Protein AF-0000000084427107 (afdb_homodimer)

Foldseek 3Di:
DPPPPPPPQALPLPDDQDPLPQDPPPDFDFDCPQFAFEDPALQAAEAEEEEEDQCLPPWVVNVVLVVLVQVCCVPPHRYDYRAYEYEHAAVQVDDPQRDHLRLRQSLVQSQCSHPHRGYYYGDPRRVDPHTDDPLRVQVVVQCVACVVVVAHHHPPPDHDRHAYAYEEELVVLQQVLDPPNDDPVRCCSHLVRHAYEYEYAPPDDSVVSVVSVVVSNVRYHYGYDPDHDDDDSVVVLVCVQVVHDCPPTHRSSSVSSCVVVVGSHPPVPDVVPPVVVVVD/DPPPPPPPQALPLPGDQDPLQQDPPPDFDFDCPQFAFEDPALQAAEAEEEEEEQCLPPWVVNVVLVVLVQVCCVPPHRYDYRAYEYEHAAVQVDDPQRDHLRLRQSLVQVQCSHPHRGYYYGDPRRVDPHTDDPLRVQVVVQCVACVVVVAHHHPPPDHDRHAYAYEEELVVLQQVLDPPNDDPVRCCSHLVRHAYEYEYAPPDDSVVSVVSVVVSNVRYHYGYDPDHDDDDSVVVLVCVQVVHDCPPTHRSSSVSSCVVVVGSHPPVPPVVPPVVVVVD

Structure (mmCIF, N/CA/C/O backbone):
data_AF-0000000084427107-model_v1
#
loop_
_entity.id
_entity.type
_entity.pdbx_description
1 polymer 'Nicotinamide-nucleotide adenylyltransferase'
#
loop_
_atom_site.group_PDB
_atom_site.id
_atom_site.type_symbol
_atom_site.label_atom_id
_atom_site.label_alt_id
_atom_site.label_comp_id
_atom_site.label_asym_id
_atom_site.label_entity_id
_atom_site.label_seq_id
_atom_site.pdbx_PDB_ins_code
_atom_site.Cartn_x
_atom_site.Cartn_y
_atom_site.Cartn_z
_atom_site.occupancy
_atom_site.B_iso_or_equiv
_atom_site.auth_seq_id
_atom_site.auth_comp_id
_atom_site.auth_asym_id
_atom_site.auth_atom_id
_atom_site.pdbx_PDB_model_num
ATOM 1 N N . MET A 1 1 ? -11.734 27.859 -26.656 1 21.73 1 MET A N 1
ATOM 2 C CA . MET A 1 1 ? -10.312 27.859 -26.328 1 21.73 1 MET A CA 1
ATOM 3 C C . MET A 1 1 ? -9.891 26.5 -25.781 1 21.73 1 MET A C 1
ATOM 5 O O . MET A 1 1 ? -10.523 25.953 -24.875 1 21.73 1 MET A O 1
ATOM 9 N N . ALA A 1 2 ? -9.172 25.672 -26.609 1 21.33 2 ALA A N 1
ATOM 10 C CA . ALA A 1 2 ? -8.844 24.25 -26.672 1 21.33 2 ALA A CA 1
ATOM 11 C C . ALA A 1 2 ? -7.992 23.812 -25.484 1 21.33 2 ALA A C 1
ATOM 13 O O . ALA A 1 2 ? -6.914 24.375 -25.25 1 21.33 2 ALA A O 1
ATOM 14 N N . ILE A 1 3 ? -8.672 23.531 -24.312 1 22.16 3 ILE A N 1
ATOM 15 C CA . ILE A 1 3 ? -8.039 23.297 -23.031 1 22.16 3 ILE A CA 1
ATOM 16 C C . ILE A 1 3 ? -6.988 22.203 -23.156 1 22.16 3 ILE A C 1
ATOM 18 O O . ILE A 1 3 ? -7.297 21.078 -23.578 1 22.16 3 ILE A O 1
ATOM 22 N N . GLU A 1 4 ? -5.762 22.594 -23.5 1 23.44 4 GLU A N 1
ATOM 23 C CA . GLU A 1 4 ? -4.559 21.797 -23.703 1 23.44 4 GLU A CA 1
ATOM 24 C C . GLU A 1 4 ? -4.336 20.844 -22.531 1 23.44 4 GLU A C 1
ATOM 26 O O . GLU A 1 4 ? -4.215 21.266 -21.391 1 23.44 4 GLU A O 1
ATOM 31 N N . MET A 1 5 ? -4.867 19.641 -22.562 1 25.2 5 MET A N 1
ATOM 32 C CA . MET A 1 5 ? -4.875 18.5 -21.656 1 25.2 5 MET A CA 1
ATOM 33 C C . MET A 1 5 ? -3.457 18.125 -21.234 1 25.2 5 MET A C 1
ATOM 35 O O . MET A 1 5 ? -2.654 17.688 -22.078 1 25.2 5 MET A O 1
ATOM 39 N N . VAL A 1 6 ? -2.883 18.953 -20.344 1 27 6 VAL A N 1
ATOM 40 C CA . VAL A 1 6 ? -1.525 18.656 -19.891 1 27 6 VAL A CA 1
ATOM 41 C C . VAL A 1 6 ? -1.436 17.188 -19.453 1 27 6 VAL A C 1
ATOM 43 O O . VAL A 1 6 ? -2.287 16.719 -18.703 1 27 6 VAL A O 1
ATOM 46 N N . GLY A 1 7 ? -0.841 16.281 -20.125 1 29.19 7 GLY A N 1
ATOM 47 C CA . GLY A 1 7 ? -0.57 14.859 -20.094 1 29.19 7 GLY A CA 1
ATOM 48 C C . GLY A 1 7 ? 0.006 14.398 -18.766 1 29.19 7 GLY A C 1
ATOM 49 O O . GLY A 1 7 ? 1.145 14.727 -18.438 1 29.19 7 GLY A O 1
ATOM 50 N N . GLY A 1 8 ? -0.764 14.344 -17.641 1 31.14 8 GLY A N 1
ATOM 51 C CA . GLY A 1 8 ? -0.365 13.945 -16.297 1 31.14 8 GLY A CA 1
ATOM 52 C C . GLY A 1 8 ? 0.328 12.594 -16.266 1 31.14 8 GLY A C 1
ATOM 53 O O . GLY A 1 8 ? 0.006 11.703 -17.047 1 31.14 8 GLY A O 1
ATOM 54 N N . GLN A 1 9 ? 1.52 12.531 -15.805 1 34.03 9 GLN A N 1
ATOM 55 C CA . GLN A 1 9 ? 2.439 11.406 -15.672 1 34.03 9 GLN A CA 1
ATOM 56 C C . GLN A 1 9 ? 1.812 10.273 -14.859 1 34.03 9 GLN A C 1
ATOM 58 O O . GLN A 1 9 ? 1.378 10.484 -13.727 1 34.03 9 GLN A O 1
ATOM 63 N N . SER A 1 10 ? 1.171 9.312 -15.398 1 36.03 10 SER A N 1
ATOM 64 C CA . SER A 1 10 ? 0.426 8.117 -15.008 1 36.03 10 SER A CA 1
ATOM 65 C C . SER A 1 10 ? 1.289 7.176 -14.18 1 36.03 10 SER A C 1
ATOM 67 O O . SER A 1 10 ? 2.516 7.172 -14.305 1 36.03 10 SER A O 1
ATOM 69 N N . ASP A 1 11 ? 0.847 6.691 -13.055 1 39.75 11 ASP A N 1
ATOM 70 C CA . ASP A 1 11 ? 1.446 5.648 -12.227 1 39.75 11 ASP A CA 1
ATOM 71 C C . ASP A 1 11 ? 1.847 4.441 -13.062 1 39.75 11 ASP A C 1
ATOM 73 O O . ASP A 1 11 ? 2.01 3.338 -12.539 1 39.75 11 ASP A O 1
ATOM 77 N N . ASP A 1 12 ? 1.882 4.645 -14.344 1 42.75 12 ASP A N 1
ATOM 78 C CA . ASP A 1 12 ? 2.225 3.604 -15.305 1 42.75 12 ASP A CA 1
ATOM 79 C C . ASP A 1 12 ? 3.709 3.252 -15.227 1 42.75 12 ASP A C 1
ATOM 81 O O . ASP A 1 12 ? 4.566 4.074 -15.562 1 42.75 12 ASP A O 1
ATOM 85 N N . VAL A 1 13 ? 3.92 2.068 -14.578 1 44.69 13 VAL A N 1
ATOM 86 C CA . VAL A 1 13 ? 5.301 1.616 -14.422 1 44.69 13 VAL A CA 1
ATOM 87 C C . VAL A 1 13 ? 6.012 1.658 -15.773 1 44.69 13 VAL A C 1
ATOM 89 O O . VAL A 1 13 ? 7.246 1.66 -15.836 1 44.69 13 VAL A O 1
ATOM 92 N N . HIS A 1 14 ? 5.25 1.711 -16.812 1 42.47 14 HIS A N 1
ATOM 93 C CA . HIS A 1 14 ? 5.855 1.681 -18.125 1 42.47 14 HIS A CA 1
ATOM 94 C C . HIS A 1 14 ? 6.129 3.092 -18.641 1 42.47 14 HIS A C 1
ATOM 96 O O . HIS A 1 14 ? 6.641 3.266 -19.75 1 42.47 14 HIS A O 1
ATOM 102 N N . GLN A 1 15 ? 5.727 4.043 -17.938 1 45.19 15 GLN A N 1
ATOM 103 C CA . GLN A 1 15 ? 6.004 5.41 -18.359 1 45.19 15 GLN A CA 1
ATOM 104 C C . GLN A 1 15 ? 7.422 5.828 -17.984 1 45.19 15 GLN A C 1
ATOM 106 O O . GLN A 1 15 ? 7.914 5.465 -16.906 1 45.19 15 GLN A O 1
ATOM 111 N N . VAL A 1 16 ? 8.25 6.199 -19.016 1 45.34 16 VAL A N 1
ATOM 112 C C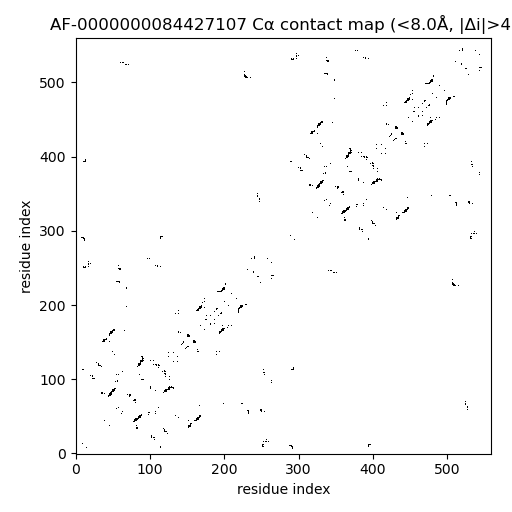A . VAL A 1 16 ? 9.578 6.762 -18.812 1 45.34 16 VAL A CA 1
ATOM 113 C C . VAL A 1 16 ? 9.516 7.906 -17.812 1 45.34 16 VAL A C 1
ATOM 115 O O . VAL A 1 16 ? 8.664 8.789 -17.922 1 45.34 16 VAL A O 1
ATOM 118 N N . PRO A 1 17 ? 10.203 7.672 -16.703 1 44.28 17 PRO A N 1
ATOM 119 C CA . PRO A 1 17 ? 10.234 8.75 -15.719 1 44.28 17 PRO A CA 1
ATOM 120 C C . PRO A 1 17 ? 10.562 10.109 -16.328 1 44.28 17 PRO A C 1
ATOM 122 O O . PRO A 1 17 ? 11.492 10.219 -17.125 1 44.28 17 PRO A O 1
ATOM 125 N N . ALA A 1 18 ? 9.562 11 -16.344 1 42.56 18 ALA A N 1
ATOM 126 C CA . ALA A 1 18 ? 9.953 12.352 -16.719 1 42.56 18 ALA A CA 1
ATOM 127 C C . ALA A 1 18 ? 11.086 12.859 -15.836 1 42.56 18 ALA A C 1
ATOM 129 O O . ALA A 1 18 ? 11.211 12.445 -14.68 1 42.56 18 ALA A O 1
ATOM 130 N N . ASP A 1 19 ? 12.141 13.359 -16.5 1 43.47 19 ASP A N 1
ATOM 131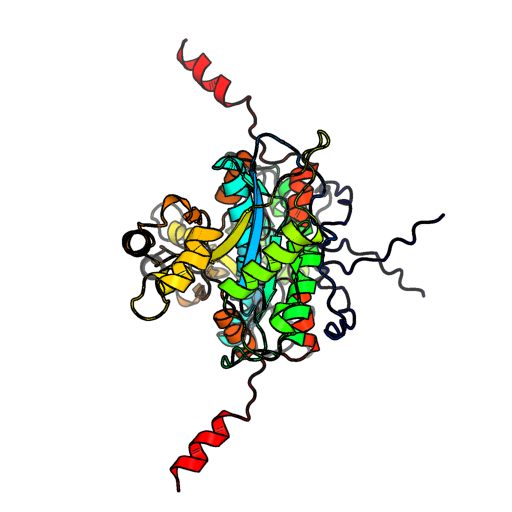 C CA . ASP A 1 19 ? 13.195 14.07 -15.773 1 43.47 19 ASP A CA 1
ATOM 132 C C . ASP A 1 19 ? 12.609 15.031 -14.742 1 43.47 19 ASP A C 1
ATOM 134 O O . ASP A 1 19 ? 12.055 16.078 -15.102 1 43.47 19 ASP A O 1
ATOM 138 N N . ILE A 1 20 ? 12.25 14.461 -13.648 1 46.06 20 ILE A N 1
ATOM 139 C CA . ILE A 1 20 ? 11.703 15.336 -12.617 1 46.06 20 ILE A CA 1
ATOM 140 C C . ILE A 1 20 ? 12.844 16.062 -11.898 1 46.06 20 ILE A C 1
ATOM 142 O O . ILE A 1 20 ? 13.648 15.438 -11.203 1 46.06 20 ILE A O 1
ATOM 146 N N . THR A 1 21 ? 13.25 17.266 -12.453 1 51.34 21 THR A N 1
ATOM 147 C CA . THR A 1 21 ? 14.195 18.141 -11.773 1 51.34 21 THR A CA 1
ATOM 148 C C . THR A 1 21 ? 13.695 18.5 -10.383 1 51.34 21 THR A C 1
ATOM 150 O O . THR A 1 21 ? 12.516 18.812 -10.195 1 51.34 21 THR A O 1
ATOM 153 N N . PRO A 1 22 ? 14.594 18.312 -9.461 1 55.12 22 PRO A N 1
ATOM 154 C CA . PRO A 1 22 ? 14.203 18.672 -8.102 1 55.12 22 PRO A CA 1
ATOM 155 C C . PRO A 1 22 ? 13.633 20.094 -8.016 1 55.12 22 PRO A C 1
ATOM 157 O O . PRO A 1 22 ? 14 20.953 -8.812 1 55.12 22 PRO A O 1
ATOM 160 N N . ALA A 1 23 ? 12.672 20.359 -7.281 1 50.78 23 ALA A N 1
ATOM 161 C CA . ALA A 1 23 ? 11.945 21.625 -7.105 1 50.78 23 ALA A CA 1
ATOM 162 C C . ALA A 1 23 ? 12.883 22.734 -6.637 1 50.78 23 ALA A C 1
ATOM 164 O O . ALA A 1 23 ? 13.625 22.562 -5.672 1 50.78 23 ALA A O 1
ATOM 165 N N . ARG A 1 24 ? 13.234 23.797 -7.484 1 50.66 24 ARG A N 1
ATOM 166 C CA . ARG A 1 24 ? 13.953 25 -7.094 1 50.66 24 ARG A CA 1
ATOM 167 C C . ARG A 1 24 ? 13.188 25.781 -6.02 1 50.66 24 ARG A C 1
ATOM 169 O O . ARG A 1 24 ? 12.023 26.125 -6.215 1 50.66 24 ARG A O 1
ATOM 176 N N . MET A 1 25 ? 13.68 25.828 -4.617 1 58.41 25 MET A N 1
ATOM 177 C CA . MET A 1 25 ? 13.008 26.344 -3.432 1 58.41 25 MET A CA 1
ATOM 178 C C . MET A 1 25 ? 13.133 27.859 -3.357 1 58.41 25 MET A C 1
ATOM 180 O O . MET A 1 25 ? 12.844 28.469 -2.32 1 58.41 25 MET A O 1
ATOM 184 N N . GLU A 1 26 ? 13.703 28.625 -4.305 1 61.5 26 GLU A N 1
ATOM 185 C CA . GLU A 1 26 ? 14.039 30.031 -4.105 1 61.5 26 GLU A CA 1
ATOM 186 C C . GLU A 1 26 ? 12.789 30.875 -3.914 1 61.5 26 GLU A C 1
ATOM 188 O O . GLU A 1 26 ? 12.766 31.781 -3.076 1 61.5 26 GLU A O 1
ATOM 193 N N . ASP A 1 27 ? 11.734 30.734 -4.648 1 81.12 27 ASP A N 1
ATOM 194 C CA . ASP A 1 27 ? 10.555 31.578 -4.516 1 81.12 27 ASP A CA 1
ATOM 195 C C . ASP A 1 27 ? 9.375 30.797 -3.934 1 81.12 27 ASP A C 1
ATOM 197 O O . ASP A 1 27 ? 8.695 30.078 -4.652 1 81.12 27 ASP A O 1
ATOM 201 N N . TYR A 1 28 ? 9.203 31.047 -2.533 1 91.25 28 TYR A N 1
ATOM 202 C CA . TYR A 1 28 ? 8.164 30.312 -1.832 1 91.25 28 TYR A CA 1
ATOM 203 C C . TYR A 1 28 ? 6.785 30.875 -2.156 1 91.25 28 TYR A C 1
ATOM 205 O O . TYR A 1 28 ? 6.582 32.094 -2.125 1 91.25 28 TYR A O 1
ATOM 213 N N . THR A 1 29 ? 5.875 30.078 -2.631 1 93.81 29 THR A N 1
ATOM 214 C CA . THR A 1 29 ? 4.445 30.344 -2.732 1 93.81 29 THR A CA 1
ATOM 215 C C . THR A 1 29 ? 3.639 29.266 -2.012 1 93.81 29 THR A C 1
ATOM 217 O O . THR A 1 29 ? 3.896 28.078 -2.184 1 93.81 29 THR A O 1
ATOM 220 N N . PHE A 1 30 ? 2.736 29.766 -1.203 1 96.81 30 PHE A N 1
ATOM 221 C CA . PHE A 1 30 ? 1.9 28.812 -0.475 1 96.81 30 PHE A CA 1
ATOM 222 C C . PHE A 1 30 ? 1.015 28.031 -1.434 1 96.81 30 PHE A C 1
ATOM 224 O O . PHE A 1 30 ? 0.261 28.609 -2.215 1 96.81 30 PHE A O 1
ATOM 231 N N . PRO A 1 31 ? 1.09 26.625 -1.38 1 97.06 31 PRO A N 1
ATOM 232 C CA . PRO A 1 31 ? 0.264 25.844 -2.301 1 97.06 31 PRO A CA 1
ATOM 233 C C . PRO A 1 31 ? -1.217 25.875 -1.929 1 97.06 31 PRO A C 1
ATOM 235 O O . PRO A 1 31 ? -1.575 25.578 -0.785 1 97.06 31 PRO A O 1
ATOM 238 N N . GLU A 1 32 ? -2.117 26.203 -2.871 1 96.06 32 GLU A N 1
ATOM 239 C CA . GLU A 1 32 ? -3.531 26.328 -2.533 1 96.06 32 GLU A CA 1
ATOM 240 C C . GLU A 1 32 ? -4.406 25.641 -3.576 1 96.06 32 GLU A C 1
ATOM 242 O O . GLU A 1 32 ? -5.633 25.781 -3.555 1 96.06 32 GLU A O 1
ATOM 247 N N . LEU A 1 33 ? -3.773 24.906 -4.496 1 95.12 33 LEU A N 1
ATOM 248 C CA . LEU A 1 33 ? -4.469 24.312 -5.641 1 95.12 33 LEU A CA 1
ATOM 249 C C . LEU A 1 33 ? -5.613 23.422 -5.18 1 95.12 33 LEU A C 1
ATOM 251 O O . LEU A 1 33 ? -6.668 23.375 -5.82 1 95.12 33 LEU A O 1
ATOM 255 N N . ARG A 1 34 ? -5.402 22.75 -4.047 1 97.19 34 ARG A N 1
ATOM 256 C CA . ARG A 1 34 ? -6.383 21.75 -3.629 1 97.19 34 ARG A CA 1
ATOM 257 C C . ARG A 1 34 ? -7.082 22.172 -2.342 1 97.19 34 ARG A C 1
ATOM 259 O O . ARG A 1 34 ? -7.762 21.375 -1.704 1 97.19 34 ARG A O 1
ATOM 266 N N . LEU A 1 35 ? -6.887 23.391 -1.956 1 97 35 LEU A N 1
ATOM 267 C CA . LEU A 1 35 ? -7.566 23.938 -0.787 1 97 35 LEU A CA 1
ATOM 268 C C . LEU A 1 35 ? -9.031 24.219 -1.091 1 97 35 LEU A C 1
ATOM 270 O O . LEU A 1 35 ? -9.352 24.859 -2.094 1 97 35 LEU A O 1
ATOM 274 N N . LYS A 1 36 ? -9.875 23.688 -0.264 1 96.75 36 LYS A N 1
ATOM 275 C CA . LYS A 1 36 ? -11.297 23.984 -0.426 1 96.75 36 LYS A CA 1
ATOM 276 C C . LYS A 1 36 ? -11.562 25.484 -0.217 1 96.75 36 LYS A C 1
ATOM 278 O O . LYS A 1 36 ? -11.141 26.062 0.782 1 96.75 36 LYS A O 1
ATOM 283 N N . ARG A 1 37 ? -12.359 26.078 -1.061 1 94.94 37 ARG A N 1
ATOM 284 C CA . ARG A 1 37 ? -12.562 27.516 -1.034 1 94.94 37 ARG A CA 1
ATOM 285 C C . ARG A 1 37 ? -13.797 27.875 -0.225 1 94.94 37 ARG A C 1
ATOM 287 O O . ARG A 1 37 ? -13.875 28.969 0.351 1 94.94 37 ARG A O 1
ATOM 294 N N . THR A 1 38 ? -14.719 27.016 -0.316 1 97.75 38 THR A N 1
ATOM 295 C CA . THR A 1 38 ? -15.977 27.25 0.385 1 97.75 38 THR A CA 1
ATOM 296 C C . THR A 1 38 ? -16.422 25.984 1.133 1 97.75 38 THR A C 1
ATOM 298 O O . THR A 1 38 ? -16.359 24.891 0.595 1 97.75 38 THR A O 1
ATOM 301 N N . MET A 1 39 ? -16.891 26.188 2.336 1 97.88 39 MET A N 1
ATOM 302 C CA . MET A 1 39 ? -17.359 25.062 3.133 1 97.88 39 MET A CA 1
ATOM 303 C C . MET A 1 39 ? -18.625 24.453 2.527 1 97.88 39 MET A C 1
ATOM 305 O O . MET A 1 39 ? -19.422 25.172 1.906 1 97.88 39 MET A O 1
ATOM 309 N N . SER A 1 40 ? -18.766 23.141 2.709 1 96.94 40 SER A N 1
ATOM 310 C CA . SER A 1 40 ? -20 22.453 2.328 1 96.94 40 SER A CA 1
ATOM 311 C C . SER A 1 40 ? -21.078 22.625 3.387 1 96.94 40 SER A C 1
ATOM 313 O O . SER A 1 40 ? -22.266 22.766 3.059 1 96.94 40 SER A O 1
ATOM 315 N N . ASP A 1 41 ? -20.703 22.609 4.707 1 97 41 ASP A N 1
ATOM 316 C CA . ASP A 1 41 ? -21.594 22.781 5.848 1 97 41 ASP A CA 1
ATOM 317 C C . ASP A 1 41 ? -21.125 23.906 6.762 1 97 41 ASP A C 1
ATOM 319 O O . ASP A 1 41 ? -20.219 23.719 7.574 1 97 41 ASP A O 1
ATOM 323 N N . PRO A 1 42 ? -21.828 24.984 6.664 1 96.31 42 PRO A N 1
ATOM 324 C CA . PRO A 1 42 ? -21.391 26.141 7.434 1 96.31 42 PRO A CA 1
ATOM 325 C C . PRO A 1 42 ? -21.5 25.922 8.945 1 96.31 42 PRO A C 1
ATOM 327 O O . PRO A 1 42 ? -20.938 26.703 9.719 1 96.31 42 PRO A O 1
ATOM 330 N N . GLU A 1 43 ? -22.203 24.922 9.367 1 96.5 43 GLU A N 1
ATOM 331 C CA . GLU A 1 43 ? -22.375 24.688 10.797 1 96.5 43 GLU A CA 1
ATOM 332 C C . GLU A 1 43 ? -21.172 23.969 11.391 1 96.5 43 GLU A C 1
ATOM 334 O O . GLU A 1 43 ? -21 23.953 12.609 1 96.5 43 GLU A O 1
ATOM 339 N N . LYS A 1 44 ? -20.359 23.422 10.547 1 97.94 44 LYS A N 1
ATOM 340 C CA . LYS A 1 44 ? -19.188 22.688 11.008 1 97.94 44 LYS A CA 1
ATOM 341 C C . LYS A 1 44 ? -17.984 23.625 11.188 1 97.94 44 LYS A C 1
ATOM 343 O O . LYS A 1 44 ? -18.031 24.781 10.781 1 97.94 44 LYS A O 1
ATOM 348 N N . THR A 1 45 ? -17 23.109 11.891 1 98.19 45 THR A N 1
ATOM 349 C CA . THR A 1 45 ? -15.734 23.828 12.047 1 98.19 45 THR A CA 1
ATOM 350 C C . THR A 1 45 ? -14.734 23.422 10.977 1 98.19 45 THR A C 1
ATOM 352 O O . THR A 1 45 ? -14.406 22.234 10.844 1 98.19 45 THR A O 1
ATOM 355 N N . PRO A 1 46 ? -14.273 24.375 10.172 1 98.62 46 PRO A N 1
ATOM 356 C CA . PRO A 1 46 ? -13.281 24.016 9.148 1 98.62 46 PRO A CA 1
ATOM 357 C C . PRO A 1 46 ? -11.945 23.594 9.758 1 98.62 46 PRO A C 1
ATOM 359 O O . PRO A 1 46 ? -11.5 24.156 10.75 1 98.62 46 PRO A O 1
ATOM 362 N N . LEU A 1 47 ? -11.297 22.547 9.133 1 98.81 47 LEU A N 1
ATOM 363 C CA . LEU A 1 47 ? -10.094 21.922 9.672 1 98.81 47 LEU A CA 1
ATOM 364 C C . LEU A 1 47 ? -9.047 21.734 8.586 1 98.81 47 LEU A C 1
ATOM 366 O O . LEU A 1 47 ? -9.375 21.328 7.469 1 98.81 47 LEU A O 1
ATOM 370 N N . LEU A 1 48 ? -7.844 22.094 8.883 1 98.88 48 LEU A N 1
ATOM 371 C CA . LEU A 1 48 ? -6.68 21.797 8.055 1 98.88 48 LEU A CA 1
ATOM 372 C C . LEU A 1 48 ? -5.73 20.844 8.773 1 98.88 48 LEU A C 1
ATOM 374 O O . LEU A 1 48 ? -5.352 21.078 9.922 1 98.88 48 LEU A O 1
ATOM 378 N N . LEU A 1 49 ? -5.355 19.75 8.102 1 98.88 49 LEU A N 1
ATOM 379 C CA . LEU A 1 49 ? -4.434 18.781 8.688 1 98.88 49 LEU A CA 1
ATOM 380 C C . LEU A 1 49 ? -3.025 18.969 8.125 1 98.88 49 LEU A C 1
ATOM 382 O O . LEU A 1 49 ? -2.848 19.094 6.914 1 98.88 49 LEU A O 1
ATOM 386 N N . VAL A 1 50 ? -2.053 18.969 9.016 1 98.81 50 VAL A N 1
ATOM 387 C CA . VAL A 1 50 ? -0.654 19.109 8.633 1 98.81 50 VAL A CA 1
ATOM 388 C C . VAL A 1 50 ? 0.162 17.953 9.188 1 98.81 50 VAL A C 1
ATOM 390 O O . VAL A 1 50 ? 0.106 17.656 10.391 1 98.81 50 VAL A O 1
ATOM 393 N N . ALA A 1 51 ? 0.831 17.281 8.32 1 98.31 51 ALA A N 1
ATOM 394 C CA . ALA A 1 51 ? 1.798 16.281 8.758 1 98.31 51 ALA A CA 1
ATOM 395 C C . ALA A 1 51 ? 3.229 16.75 8.516 1 98.31 51 ALA A C 1
ATOM 397 O O . ALA A 1 51 ? 3.617 17.016 7.375 1 98.31 51 ALA A O 1
ATOM 398 N N . CYS A 1 52 ? 3.92 16.812 9.602 1 95.88 52 CYS A N 1
ATOM 399 C CA . CYS A 1 52 ? 5.34 17.141 9.523 1 95.88 52 CYS A CA 1
ATOM 400 C C . CYS A 1 52 ? 6.191 15.883 9.586 1 95.88 52 CYS A C 1
ATOM 402 O O . CYS A 1 52 ? 5.863 14.938 10.305 1 95.88 52 CYS A O 1
ATOM 404 N N . GLY A 1 53 ? 7.223 15.836 8.742 1 93.94 53 GLY A N 1
ATOM 405 C CA . GLY A 1 53 ? 8.078 14.664 8.789 1 93.94 53 GLY A CA 1
ATOM 406 C C . GLY A 1 53 ? 9.242 14.727 7.816 1 93.94 53 GLY A C 1
ATOM 407 O O . GLY A 1 53 ? 9.32 15.641 6.996 1 93.94 53 GLY A O 1
ATOM 408 N N . SER A 1 54 ? 10.156 13.766 7.988 1 94.19 54 SER A N 1
ATOM 409 C CA . SER A 1 54 ? 11.297 13.688 7.086 1 94.19 54 SER A CA 1
ATOM 410 C C . SER A 1 54 ? 10.875 13.227 5.691 1 94.19 54 SER A C 1
ATOM 412 O O . SER A 1 54 ? 11.359 13.75 4.688 1 94.19 54 SER A O 1
ATOM 414 N N . PHE A 1 55 ? 10.031 12.188 5.637 1 96.5 55 PHE A N 1
ATOM 415 C CA . PHE A 1 55 ? 9.547 11.648 4.371 1 96.5 55 PHE A CA 1
ATOM 416 C C . PHE A 1 55 ? 10.719 11.227 3.484 1 96.5 55 PHE A C 1
ATOM 418 O O . PHE A 1 55 ? 10.781 11.602 2.314 1 96.5 55 PHE A O 1
ATOM 425 N N . SER A 1 56 ? 11.602 10.328 4.125 1 95.69 56 SER A N 1
ATOM 426 C CA . SER A 1 56 ? 12.828 9.945 3.439 1 95.69 56 SER A CA 1
ATOM 427 C C . SER A 1 56 ? 12.891 8.438 3.219 1 95.69 56 SER A C 1
ATOM 429 O O . SER A 1 56 ? 13.75 7.762 3.781 1 95.69 56 SER A O 1
ATOM 431 N N . PRO A 1 57 ? 12.148 7.871 2.385 1 97.44 57 PRO A N 1
ATOM 432 C CA . PRO A 1 57 ? 11.203 8.508 1.469 1 97.44 57 PRO A CA 1
ATOM 433 C C . PRO A 1 57 ? 9.773 8.531 2.018 1 97.44 57 PRO A C 1
ATOM 435 O O . PRO A 1 57 ? 9.516 8 3.102 1 97.44 57 PRO A O 1
ATOM 438 N N . ILE A 1 58 ? 8.938 9.211 1.354 1 98.06 58 ILE A N 1
ATOM 439 C CA . ILE A 1 58 ? 7.5 9.148 1.606 1 98.06 58 ILE A CA 1
ATOM 440 C C . ILE A 1 58 ? 6.992 7.734 1.325 1 98.06 58 ILE A C 1
ATOM 442 O O . ILE A 1 58 ? 7.418 7.094 0.362 1 98.06 58 ILE A O 1
ATOM 446 N N . THR A 1 59 ? 6.109 7.207 2.184 1 97.69 59 THR A N 1
ATOM 447 C CA . THR A 1 59 ? 5.547 5.871 2.035 1 97.69 59 THR A CA 1
ATOM 448 C C . THR A 1 59 ? 4.027 5.941 1.882 1 97.69 59 THR A C 1
ATOM 450 O O . THR A 1 59 ? 3.424 6.992 2.1 1 97.69 59 THR A O 1
ATOM 453 N N . TYR A 1 60 ? 3.418 4.844 1.509 1 96.81 60 TYR A N 1
ATOM 454 C CA . TYR A 1 60 ? 1.963 4.781 1.415 1 96.81 60 TYR A CA 1
ATOM 455 C C . TYR A 1 60 ? 1.318 5.004 2.777 1 96.81 60 TYR A C 1
ATOM 457 O O . TYR A 1 60 ? 0.201 5.52 2.867 1 96.81 60 TYR A O 1
ATOM 465 N N . LEU A 1 61 ? 2.045 4.613 3.848 1 95.94 61 LEU A N 1
ATOM 466 C CA . LEU A 1 61 ? 1.455 4.812 5.168 1 95.94 61 LEU A CA 1
ATOM 467 C C . LEU A 1 61 ? 1.348 6.301 5.496 1 95.94 61 LEU A C 1
ATOM 469 O O . LEU A 1 61 ? 0.376 6.734 6.117 1 95.94 61 LEU A O 1
ATOM 473 N N . HIS A 1 62 ? 2.365 7.098 5.113 1 96.81 62 HIS A N 1
ATOM 474 C CA . HIS A 1 62 ? 2.277 8.547 5.293 1 96.81 62 HIS A CA 1
ATOM 475 C C . HIS A 1 62 ? 1.02 9.109 4.637 1 96.81 62 HIS A C 1
ATOM 477 O O . HIS A 1 62 ? 0.331 9.945 5.223 1 96.81 62 HIS A O 1
ATOM 483 N N . LEU A 1 63 ? 0.749 8.625 3.492 1 98.12 6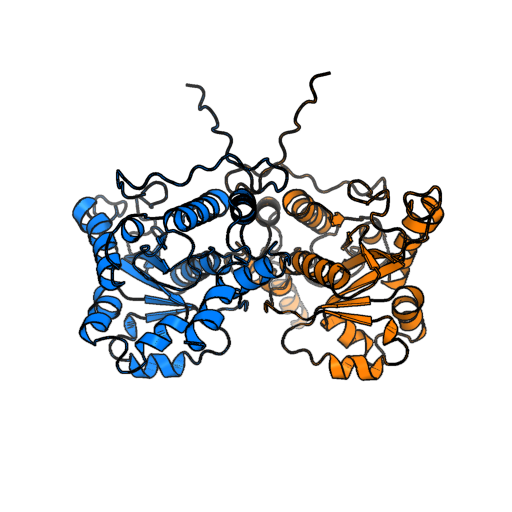3 LEU A N 1
ATOM 484 C CA . LEU A 1 63 ? -0.41 9.094 2.738 1 98.12 63 LEU A CA 1
ATOM 485 C C . LEU A 1 63 ? -1.702 8.539 3.33 1 98.12 63 LEU A C 1
ATOM 487 O O . LEU A 1 63 ? -2.693 9.266 3.455 1 98.12 63 LEU A O 1
ATOM 491 N N . ARG A 1 64 ? -1.637 7.305 3.73 1 97.25 64 ARG A N 1
ATOM 492 C CA . ARG A 1 64 ? -2.807 6.621 4.27 1 97.25 64 ARG A CA 1
ATOM 493 C C . ARG A 1 64 ? -3.27 7.27 5.57 1 97.25 64 ARG A C 1
ATOM 495 O O . ARG A 1 64 ? -4.465 7.301 5.863 1 97.25 64 ARG A O 1
ATOM 502 N N . MET A 1 65 ? -2.373 7.848 6.32 1 97.06 65 MET A N 1
ATOM 503 C CA . MET A 1 65 ? -2.725 8.516 7.566 1 97.06 65 MET A CA 1
ATOM 504 C C . MET A 1 65 ? -3.738 9.633 7.32 1 97.06 65 MET A C 1
ATOM 506 O O . MET A 1 65 ? -4.672 9.812 8.102 1 97.06 65 MET A O 1
ATOM 510 N N . PHE A 1 66 ? -3.586 10.281 6.262 1 98.5 66 PHE A N 1
ATOM 511 C CA . PHE A 1 66 ? -4.496 11.375 5.926 1 98.5 66 PHE A CA 1
ATOM 512 C C . PHE A 1 66 ? -5.887 10.836 5.602 1 98.5 66 PHE A C 1
ATOM 514 O O . PHE A 1 66 ? -6.895 11.422 5.996 1 98.5 66 PHE A O 1
ATOM 521 N N . GLU A 1 67 ? -5.902 9.703 4.887 1 98.12 67 GLU A N 1
ATOM 522 C CA . GLU A 1 67 ? -7.188 9.094 4.559 1 98.12 67 GLU A CA 1
ATOM 523 C C . GLU A 1 67 ? -7.922 8.633 5.816 1 98.12 67 GLU A C 1
ATOM 525 O O . GLU A 1 67 ? -9.133 8.844 5.945 1 98.12 67 GLU A O 1
ATOM 530 N N . MET A 1 68 ? -7.207 8.062 6.703 1 97.69 68 MET A N 1
ATOM 531 C CA . MET A 1 68 ? -7.793 7.625 7.969 1 97.69 68 MET A CA 1
ATOM 532 C C . MET A 1 68 ? -8.312 8.82 8.766 1 97.69 68 MET A C 1
ATOM 534 O O . MET A 1 68 ? -9.406 8.766 9.328 1 97.69 68 MET A O 1
ATOM 538 N N . ALA A 1 69 ? -7.516 9.836 8.758 1 98.44 69 ALA A N 1
ATOM 539 C CA . ALA A 1 69 ? -7.926 11.047 9.469 1 98.44 69 ALA A CA 1
ATOM 540 C C . ALA A 1 69 ? -9.156 11.672 8.828 1 98.44 69 ALA A C 1
ATOM 542 O O . ALA A 1 69 ? -10.07 12.117 9.523 1 98.44 69 ALA A O 1
ATOM 543 N N . ALA A 1 70 ? -9.188 11.734 7.555 1 98.5 70 ALA A N 1
ATOM 544 C CA . ALA A 1 70 ? -10.336 12.289 6.836 1 98.5 70 ALA A CA 1
ATOM 545 C C . ALA A 1 70 ? -11.609 11.523 7.172 1 98.5 70 ALA A C 1
ATOM 547 O O . ALA A 1 70 ? -12.664 12.125 7.402 1 98.5 70 ALA A O 1
ATOM 548 N N . ASP A 1 71 ? -11.516 10.219 7.195 1 98.25 71 ASP A N 1
ATOM 549 C CA . ASP A 1 71 ? -12.664 9.406 7.578 1 98.25 71 ASP A CA 1
ATOM 550 C C . ASP A 1 71 ? -13.117 9.719 9 1 98.25 71 ASP A C 1
ATOM 552 O O . ASP A 1 71 ? -14.305 9.891 9.258 1 98.25 71 ASP A O 1
ATOM 556 N N . HIS A 1 72 ? -12.141 9.789 9.883 1 98.06 72 HIS A N 1
ATOM 557 C CA . HIS A 1 72 ? -12.453 10.094 11.273 1 98.06 72 HIS A CA 1
ATOM 558 C C . HIS A 1 72 ? -13.148 11.445 11.391 1 98.06 72 HIS A C 1
ATOM 560 O O . HIS A 1 72 ? -14.148 11.578 12.102 1 98.06 72 HIS A O 1
ATOM 566 N N . VAL A 1 73 ? -12.68 12.438 10.719 1 98.19 73 VAL A N 1
ATOM 567 C CA . VAL A 1 73 ? -13.242 13.781 10.727 1 98.19 73 VAL A CA 1
ATOM 568 C C . VAL A 1 73 ? -14.68 13.742 10.227 1 98.19 73 VAL A C 1
ATOM 570 O O . VAL A 1 73 ? -15.578 14.32 10.852 1 98.19 73 VAL A O 1
ATOM 573 N N . ARG A 1 74 ? -14.883 13 9.203 1 97.19 74 ARG A N 1
ATOM 574 C CA . ARG A 1 74 ? -16.188 12.93 8.547 1 97.19 74 ARG A CA 1
ATOM 575 C C . ARG A 1 74 ? -17.203 12.219 9.422 1 97.19 74 ARG A C 1
ATOM 577 O O . ARG A 1 74 ? -18.344 12.672 9.547 1 97.19 74 ARG A O 1
ATOM 584 N N . PHE A 1 75 ? -16.75 11.211 10.125 1 96.44 75 PHE A N 1
ATOM 585 C CA . PHE A 1 75 ? -17.734 10.32 10.727 1 96.44 75 PHE A CA 1
ATOM 586 C C . PHE A 1 75 ? -17.797 10.523 12.234 1 96.44 75 PHE A C 1
ATOM 588 O O . PHE A 1 75 ? -18.766 10.117 12.883 1 96.44 75 PHE A O 1
ATOM 595 N N . SER A 1 76 ? -16.781 11.219 12.766 1 96.38 76 SER A N 1
ATOM 596 C CA . SER A 1 76 ? -16.719 11.156 14.227 1 96.38 76 SER A CA 1
ATOM 597 C C . SER A 1 76 ? -16.547 12.539 14.836 1 96.38 76 SER A C 1
ATOM 599 O O . SER A 1 76 ? -16.359 12.664 16.047 1 96.38 76 SER A O 1
ATOM 601 N N . THR A 1 77 ? -16.578 13.562 14.016 1 97.5 77 THR A N 1
ATOM 602 C CA . THR A 1 77 ? -16.344 14.891 14.57 1 97.5 77 THR A CA 1
ATOM 603 C C . THR A 1 77 ? -17.281 15.914 13.938 1 97.5 77 THR A C 1
ATOM 605 O O . THR A 1 77 ? -18.078 15.578 13.055 1 97.5 77 THR A O 1
ATOM 608 N N . ASP A 1 78 ? -17.172 17.125 14.438 1 97.69 78 ASP A N 1
ATOM 609 C CA . ASP A 1 78 ? -17.938 18.234 13.883 1 97.69 78 ASP A CA 1
ATOM 610 C C . ASP A 1 78 ? -17.062 19.141 13.016 1 97.69 78 ASP A C 1
ATOM 612 O O . ASP A 1 78 ? -17.406 20.297 12.766 1 97.69 78 ASP A O 1
ATOM 616 N N . PHE A 1 79 ? -15.93 18.594 12.609 1 98.44 79 PHE A N 1
ATOM 617 C CA . PHE A 1 79 ? -15.031 19.312 11.719 1 98.44 79 PHE A CA 1
ATOM 618 C C . PHE A 1 79 ? -15.383 19.047 10.258 1 98.44 79 PHE A C 1
ATOM 620 O O . PHE A 1 79 ? -16 18.016 9.945 1 98.44 79 PHE A O 1
ATOM 627 N N . GLU A 1 80 ? -15.039 19.969 9.438 1 98.5 80 GLU A N 1
ATOM 628 C CA . GLU A 1 80 ? -14.992 19.797 7.992 1 98.5 80 GLU A CA 1
ATOM 629 C C . GLU A 1 80 ? -13.586 20 7.453 1 98.5 80 GLU A C 1
ATOM 631 O O . GLU A 1 80 ? -13.008 21.078 7.625 1 98.5 80 GLU A O 1
ATOM 636 N N . LEU A 1 81 ? -13.109 19.016 6.824 1 98.56 81 LEU A N 1
ATOM 637 C CA . LEU A 1 81 ? -11.75 19.078 6.293 1 98.56 81 LEU A CA 1
ATOM 638 C C . LEU A 1 81 ? -11.688 19.984 5.066 1 98.56 81 LEU A C 1
ATOM 640 O O . LEU A 1 81 ? -12.445 19.797 4.109 1 98.56 81 LEU A O 1
ATOM 644 N N . ILE A 1 82 ? -10.773 20.969 5.051 1 98.19 82 ILE A N 1
ATOM 645 C CA . ILE A 1 82 ? -10.695 21.875 3.91 1 98.19 82 ILE A CA 1
ATOM 646 C C . ILE A 1 82 ? -9.414 21.609 3.133 1 98.19 82 ILE A C 1
ATOM 648 O O . ILE A 1 82 ? -9.227 22.125 2.027 1 98.19 82 ILE A O 1
ATOM 652 N N . GLY A 1 83 ? -8.461 20.812 3.711 1 98.19 83 GLY A N 1
ATOM 653 C CA . GLY A 1 83 ? -7.227 20.453 3.027 1 98.19 83 GLY A CA 1
ATOM 654 C C . GLY A 1 83 ? -6.254 19.688 3.906 1 98.19 83 GLY A C 1
ATOM 655 O O . GLY A 1 83 ? -6.516 19.484 5.09 1 98.19 83 GLY A O 1
ATOM 656 N N . GLY A 1 84 ? -5.199 19.203 3.33 1 98.75 84 GLY A N 1
ATOM 657 C CA . GLY A 1 84 ? -4.113 18.484 3.986 1 98.75 84 GLY A CA 1
ATOM 658 C C . GLY A 1 84 ? -2.754 18.781 3.389 1 98.75 84 GLY A C 1
ATOM 659 O O . GLY A 1 84 ? -2.621 18.922 2.172 1 98.75 84 GLY A O 1
ATOM 660 N N . TYR A 1 85 ? -1.735 18.922 4.27 1 98.88 85 TYR A N 1
ATOM 661 C CA . TYR A 1 85 ? -0.4 19.281 3.807 1 98.88 85 TYR A CA 1
ATOM 662 C C . TYR A 1 85 ? 0.655 18.375 4.414 1 98.88 85 TYR A C 1
ATOM 664 O O . TYR A 1 85 ? 0.603 18.062 5.605 1 98.88 85 TYR A O 1
ATOM 672 N N . LEU A 1 86 ? 1.56 17.984 3.562 1 98.75 86 LEU A N 1
ATOM 673 C CA . LEU A 1 86 ? 2.85 17.469 4.008 1 98.75 86 LEU A CA 1
ATOM 674 C C . LEU A 1 86 ? 3.861 18.609 4.16 1 98.75 86 LEU A C 1
ATOM 676 O O . LEU A 1 86 ? 3.988 19.453 3.273 1 98.75 86 LEU A O 1
ATOM 680 N N . SER A 1 87 ? 4.516 18.641 5.25 1 98.38 87 SER A N 1
ATOM 681 C CA . SER A 1 87 ? 5.59 19.594 5.492 1 98.38 87 SER A CA 1
ATOM 682 C C . SER A 1 87 ? 6.914 18.875 5.754 1 98.38 87 SER A C 1
ATOM 684 O O . SER A 1 87 ? 7.246 18.578 6.902 1 98.38 87 SER A O 1
ATOM 686 N N . PRO A 1 88 ? 7.699 18.656 4.68 1 97.56 88 PRO A N 1
ATOM 687 C CA . PRO A 1 88 ? 9.008 18.047 4.91 1 97.56 88 PRO A CA 1
ATOM 688 C C . PRO A 1 88 ? 9.93 18.922 5.754 1 97.56 88 PRO A C 1
ATOM 690 O O . PRO A 1 88 ? 9.938 20.141 5.605 1 97.56 88 PRO A O 1
ATOM 693 N N . VAL A 1 89 ? 10.695 18.297 6.578 1 95.31 89 VAL A N 1
ATOM 694 C CA . VAL A 1 89 ? 11.586 19.016 7.477 1 95.31 89 VAL A CA 1
ATOM 695 C C . VAL A 1 89 ? 12.766 19.594 6.688 1 95.31 89 VAL A C 1
ATOM 697 O O . VAL A 1 89 ? 13.055 19.141 5.578 1 95.31 89 VAL A O 1
ATOM 700 N N . SER A 1 90 ? 13.391 20.547 7.309 1 93.5 90 SER A N 1
ATOM 701 C CA . SER A 1 90 ? 14.57 21.156 6.699 1 93.5 90 SER A CA 1
ATOM 702 C C . SER A 1 90 ? 15.773 20.219 6.777 1 93.5 90 SER A C 1
ATOM 704 O O . SER A 1 90 ? 15.789 19.297 7.586 1 93.5 90 SER A O 1
ATOM 706 N N . ASP A 1 91 ? 16.781 20.5 5.965 1 92.19 91 ASP A N 1
ATOM 707 C CA . ASP A 1 91 ? 18.016 19.719 5.992 1 92.19 91 ASP A CA 1
ATOM 708 C C . ASP A 1 91 ? 18.766 19.922 7.312 1 92.19 91 ASP A C 1
ATOM 710 O O . ASP A 1 91 ? 19.688 19.172 7.637 1 92.19 91 ASP A O 1
ATOM 714 N N . ALA A 1 92 ? 18.406 20.922 7.977 1 89.69 92 ALA A N 1
ATOM 715 C CA . ALA A 1 92 ? 19.047 21.219 9.25 1 89.69 92 ALA A CA 1
ATOM 716 C C . ALA A 1 92 ? 18.672 20.188 10.312 1 89.69 92 ALA A C 1
ATOM 718 O O . ALA A 1 92 ? 19.297 20.109 11.367 1 89.69 92 ALA A O 1
ATOM 719 N N . TYR A 1 93 ? 17.562 19.406 10.117 1 84.12 93 TYR A N 1
ATOM 720 C CA . TYR A 1 93 ? 17.172 18.328 11.008 1 84.12 93 TYR A CA 1
ATOM 721 C C . TYR A 1 93 ? 18.234 17.234 11.031 1 84.12 93 TYR A C 1
ATOM 723 O O . TYR A 1 93 ? 18.391 16.531 12.039 1 84.12 93 TYR A O 1
ATOM 731 N N . ARG A 1 94 ? 19.344 17.219 10.992 1 73.19 94 ARG A N 1
ATOM 732 C CA . ARG A 1 94 ? 20.516 16.375 10.859 1 73.19 94 ARG A CA 1
ATOM 733 C C . ARG A 1 94 ? 20.203 14.945 11.273 1 73.19 94 ARG A C 1
ATOM 735 O O . ARG A 1 94 ? 20.297 14.594 12.453 1 73.19 94 ARG A O 1
ATOM 742 N N . LYS A 1 95 ? 19.594 14.172 10.531 1 74.06 95 LYS A N 1
ATOM 743 C CA . LYS A 1 95 ? 19.344 12.742 10.719 1 74.06 95 LYS A CA 1
ATOM 744 C C . LYS A 1 95 ? 20.188 11.914 9.75 1 74.06 95 LYS A C 1
ATOM 746 O O . LYS A 1 95 ? 20.359 12.297 8.594 1 74.06 95 LYS A O 1
ATOM 751 N N . ALA A 1 96 ? 20.766 10.844 10.289 1 70.06 96 ALA A N 1
ATOM 752 C CA . ALA A 1 96 ? 21.562 9.953 9.461 1 70.06 96 ALA A CA 1
ATOM 753 C C . ALA A 1 96 ? 20.719 9.344 8.336 1 70.06 96 ALA A C 1
ATOM 755 O O . ALA A 1 96 ? 19.578 8.922 8.562 1 70.06 96 ALA A O 1
ATOM 756 N N . GLY A 1 97 ? 21.281 9.438 7.133 1 73.69 97 GLY A N 1
ATOM 757 C CA . GLY A 1 97 ? 20.625 8.758 6.027 1 73.69 97 GLY A CA 1
ATOM 758 C C . GLY A 1 97 ? 19.547 9.594 5.379 1 73.69 97 GLY A C 1
ATOM 759 O O . GLY A 1 97 ? 18.844 9.125 4.465 1 73.69 97 GLY A O 1
ATOM 760 N N . LEU A 1 98 ? 19.531 10.844 5.809 1 85.38 98 LEU A N 1
ATOM 761 C CA . LEU A 1 98 ? 18.5 11.727 5.27 1 85.38 98 LEU A CA 1
ATOM 762 C C . LEU A 1 98 ? 18.875 12.219 3.877 1 85.38 98 LEU A C 1
ATOM 764 O O . LEU A 1 98 ? 19.938 12.82 3.697 1 85.38 98 LEU A O 1
ATOM 768 N N . ALA A 1 99 ? 18.047 11.828 2.912 1 92.5 99 ALA A N 1
ATOM 769 C CA . ALA A 1 99 ? 18.219 12.477 1.614 1 92.5 99 ALA A CA 1
ATOM 770 C C . ALA A 1 99 ? 18.031 13.992 1.729 1 92.5 99 ALA A C 1
ATOM 772 O O . ALA A 1 99 ? 17.438 14.477 2.689 1 92.5 99 ALA A O 1
ATOM 773 N N . SER A 1 100 ? 18.547 14.734 0.818 1 94.25 100 SER A N 1
ATOM 774 C CA . SER A 1 100 ? 18.406 16.188 0.859 1 94.25 100 SER A CA 1
ATOM 775 C C . SER A 1 100 ? 16.953 16.609 0.795 1 94.25 100 SER A C 1
ATOM 777 O O . SER A 1 100 ? 16.109 15.867 0.279 1 94.25 100 SER A O 1
ATOM 779 N N . ALA A 1 101 ? 16.672 17.797 1.311 1 94.56 101 ALA A N 1
ATOM 780 C CA . ALA A 1 101 ? 15.312 18.344 1.285 1 94.56 101 ALA A CA 1
ATOM 781 C C . ALA A 1 101 ? 14.789 18.438 -0.144 1 94.56 101 ALA A C 1
ATOM 783 O O . ALA A 1 101 ? 13.602 18.203 -0.392 1 94.56 101 ALA A O 1
ATOM 784 N N . GLU A 1 102 ? 15.656 18.703 -0.999 1 95.44 102 GLU A N 1
ATOM 785 C CA . GLU A 1 102 ? 15.266 18.812 -2.402 1 95.44 102 GLU A CA 1
ATOM 786 C C . GLU A 1 102 ? 14.695 17.5 -2.918 1 95.44 102 GLU A C 1
ATOM 788 O O . GLU A 1 102 ? 13.633 17.484 -3.547 1 95.44 102 GLU A O 1
ATOM 793 N N . HIS A 1 103 ? 15.367 16.375 -2.627 1 97 103 HIS A N 1
ATOM 794 C CA . HIS A 1 103 ? 14.906 15.055 -3.047 1 97 103 HIS A CA 1
ATOM 795 C C . HIS A 1 103 ? 13.633 14.664 -2.32 1 97 103 HIS A C 1
ATOM 797 O O . HIS A 1 103 ? 12.711 14.109 -2.928 1 97 103 HIS A O 1
ATOM 803 N N . ARG A 1 104 ? 13.555 14.984 -1.069 1 97.44 104 ARG A N 1
ATOM 804 C CA . ARG A 1 104 ? 12.391 14.609 -0.274 1 97.44 104 ARG A CA 1
ATOM 805 C C . ARG A 1 104 ? 11.148 15.367 -0.723 1 97.44 104 ARG A C 1
ATOM 807 O O . ARG A 1 104 ? 10.062 14.781 -0.835 1 97.44 104 ARG A O 1
ATOM 814 N N . VAL A 1 105 ? 11.297 16.625 -1.046 1 97.44 105 VAL A N 1
ATOM 815 C CA . VAL A 1 105 ? 10.195 17.438 -1.549 1 97.44 105 VAL A CA 1
ATOM 816 C C . VAL A 1 105 ? 9.727 16.891 -2.896 1 97.44 105 VAL A C 1
ATOM 818 O O . VAL A 1 105 ? 8.523 16.734 -3.127 1 97.44 105 VAL A O 1
ATOM 821 N N . ALA A 1 106 ? 10.656 16.562 -3.74 1 97.88 106 ALA A N 1
ATOM 822 C CA . ALA A 1 106 ? 10.32 16.031 -5.055 1 97.88 106 ALA A CA 1
ATOM 823 C C . ALA A 1 106 ? 9.531 14.734 -4.934 1 97.88 106 ALA A C 1
ATOM 825 O O . ALA A 1 106 ? 8.516 14.555 -5.609 1 97.88 106 ALA A O 1
ATOM 826 N N . MET A 1 107 ? 9.977 13.883 -4.082 1 98.44 107 MET A N 1
ATOM 827 C CA . MET A 1 107 ? 9.297 12.602 -3.887 1 98.44 107 MET A CA 1
ATOM 828 C C . MET A 1 107 ? 7.902 12.812 -3.311 1 98.44 107 MET A C 1
ATOM 830 O O . MET A 1 107 ? 6.945 12.164 -3.744 1 98.44 107 MET A O 1
ATOM 834 N N . CYS A 1 108 ? 7.785 13.758 -2.389 1 98.56 108 CYS A N 1
ATOM 835 C CA . CYS A 1 108 ? 6.477 14.055 -1.821 1 98.56 108 CYS A CA 1
ATOM 836 C C . CYS A 1 108 ? 5.535 14.617 -2.881 1 98.56 108 CYS A C 1
ATOM 838 O O . CYS A 1 108 ? 4.367 14.242 -2.947 1 98.56 108 CYS A O 1
ATOM 840 N N . GLN A 1 109 ? 6.082 15.484 -3.678 1 98 109 GLN A N 1
ATOM 841 C CA . GLN A 1 109 ? 5.281 16.094 -4.73 1 98 109 GLN A CA 1
ATOM 842 C C . GLN A 1 109 ? 4.781 15.047 -5.719 1 98 109 GLN A C 1
ATOM 844 O O . GLN A 1 109 ? 3.605 15.031 -6.082 1 98 109 GLN A O 1
ATOM 849 N N . LEU A 1 110 ? 5.672 14.18 -6.094 1 97.25 110 LEU A N 1
ATOM 850 C CA . LEU A 1 110 ? 5.301 13.102 -7.004 1 97.25 110 LEU A CA 1
ATOM 851 C C . LEU A 1 110 ? 4.207 12.227 -6.395 1 97.25 110 LEU A C 1
ATOM 853 O O . LEU A 1 110 ? 3.23 11.891 -7.07 1 97.25 110 LEU A O 1
ATOM 857 N N . ALA A 1 111 ? 4.387 11.938 -5.137 1 97.62 111 ALA A N 1
ATOM 858 C CA . ALA A 1 111 ? 3.441 11.055 -4.449 1 97.62 111 ALA A CA 1
ATOM 859 C C . ALA A 1 111 ? 2.051 11.68 -4.398 1 97.62 111 ALA A C 1
ATOM 861 O O . ALA A 1 111 ? 1.064 11.047 -4.781 1 97.62 111 ALA A O 1
ATOM 862 N N . VAL A 1 112 ? 1.943 12.938 -3.994 1 97.38 112 VAL A N 1
ATOM 863 C CA . VAL A 1 112 ? 0.639 13.562 -3.789 1 97.38 112 VAL A CA 1
ATOM 864 C C . VAL A 1 112 ? -0.009 13.859 -5.137 1 97.38 112 VAL A C 1
ATOM 866 O O . VAL A 1 112 ? -1.22 13.695 -5.305 1 97.38 112 VAL A O 1
ATOM 869 N N . ASP A 1 113 ? 0.776 14.266 -6.086 1 94.88 113 ASP A N 1
ATOM 870 C CA . ASP A 1 113 ? 0.235 14.648 -7.387 1 94.88 113 ASP A CA 1
ATOM 871 C C . ASP A 1 113 ? -0.351 13.438 -8.117 1 94.88 113 ASP A C 1
ATOM 873 O O . ASP A 1 113 ? -1.362 13.555 -8.812 1 94.88 113 ASP A O 1
ATOM 877 N N . GLN A 1 114 ? 0.193 12.383 -7.836 1 91 114 GLN A N 1
ATOM 878 C CA . GLN A 1 114 ? -0.201 11.234 -8.648 1 91 114 GLN A CA 1
ATOM 879 C C . GLN A 1 114 ? -1.211 10.359 -7.906 1 91 114 GLN A C 1
ATOM 881 O O . GLN A 1 114 ? -1.946 9.586 -8.531 1 91 114 GLN A O 1
ATOM 886 N N . THR A 1 115 ? -1.224 10.539 -6.625 1 92.88 115 THR A N 1
ATOM 887 C CA . THR A 1 115 ? -2.012 9.523 -5.934 1 92.88 115 THR A CA 1
ATOM 888 C C . THR A 1 115 ? -3.121 10.172 -5.105 1 92.88 115 THR A C 1
ATOM 890 O O . THR A 1 115 ? -4.012 9.484 -4.605 1 92.88 115 THR A O 1
ATOM 893 N N . SER A 1 116 ? -3.102 11.453 -4.98 1 95.12 116 SER A N 1
ATOM 894 C CA . SER A 1 116 ? -4.094 12.125 -4.145 1 95.12 116 SER A CA 1
ATOM 895 C C . SER A 1 116 ? -4.82 13.219 -4.918 1 95.12 116 SER A C 1
ATOM 897 O O . SER A 1 116 ? -4.277 13.773 -5.875 1 95.12 116 SER A O 1
ATOM 899 N N . ASP A 1 117 ? -6.016 13.516 -4.398 1 94 117 ASP A N 1
ATOM 900 C CA . ASP A 1 117 ? -6.766 14.617 -4.996 1 94 117 ASP A CA 1
ATOM 901 C C . ASP A 1 117 ? -6.941 15.766 -4.004 1 94 117 ASP A C 1
ATOM 903 O O . ASP A 1 117 ? -7.562 16.781 -4.324 1 94 117 ASP A O 1
ATOM 907 N N . TRP A 1 118 ? -6.391 15.664 -2.848 1 96.81 118 TRP A N 1
ATOM 908 C CA . TRP A 1 118 ? -6.668 16.75 -1.91 1 96.81 118 TRP A CA 1
ATOM 909 C C . TRP A 1 118 ? -5.426 17.094 -1.096 1 96.81 118 TRP A C 1
ATOM 911 O O . TRP A 1 118 ? -5.383 18.125 -0.425 1 96.81 118 TRP A O 1
ATOM 921 N N . LEU A 1 119 ? -4.363 16.312 -1.168 1 98.38 119 LEU A N 1
ATOM 922 C CA . LEU A 1 119 ? -3.141 16.578 -0.415 1 98.38 119 LEU A CA 1
ATOM 923 C C . LEU A 1 119 ? -2.213 17.5 -1.196 1 98.38 119 LEU A C 1
ATOM 925 O O . LEU A 1 119 ? -2.205 17.484 -2.43 1 98.38 119 LEU A O 1
ATOM 929 N N . MET A 1 120 ? -1.463 18.297 -0.474 1 98.44 120 MET A N 1
ATOM 930 C CA . MET A 1 120 ? -0.448 19.172 -1.054 1 98.44 120 MET A CA 1
ATOM 931 C C . MET A 1 120 ? 0.84 19.125 -0.239 1 98.44 120 MET A C 1
ATOM 933 O O . MET A 1 120 ? 0.857 18.594 0.874 1 98.44 120 MET A O 1
ATOM 937 N N . VAL A 1 121 ? 1.906 19.625 -0.865 1 98.5 121 VAL A N 1
ATOM 938 C CA . VAL A 1 121 ? 3.199 19.75 -0.199 1 98.5 121 VAL A CA 1
ATOM 939 C C . VAL A 1 121 ? 3.529 21.219 0.01 1 98.5 121 VAL A C 1
ATOM 941 O O . VAL A 1 121 ? 3.494 22.016 -0.936 1 98.5 121 VAL A O 1
ATOM 944 N N . ASP A 1 122 ? 3.775 21.578 1.271 1 98.44 122 ASP A N 1
ATOM 945 C CA . ASP A 1 122 ? 4.27 22.938 1.541 1 98.44 122 ASP A CA 1
ATOM 946 C C . ASP A 1 122 ? 5.785 22.938 1.718 1 98.44 122 ASP A C 1
ATOM 948 O O . ASP A 1 122 ? 6.324 22.188 2.541 1 98.44 122 ASP A O 1
ATOM 952 N N . THR A 1 123 ? 6.453 23.812 1.077 1 97.25 123 THR A N 1
ATOM 953 C CA . THR A 1 123 ? 7.91 23.766 1.03 1 97.25 123 THR A CA 1
ATOM 954 C C . THR A 1 123 ? 8.516 24.828 1.938 1 97.25 123 THR A C 1
ATOM 956 O O . THR A 1 123 ? 9.727 25.062 1.908 1 97.25 123 THR A O 1
ATOM 959 N N . TRP A 1 124 ? 7.719 25.484 2.697 1 97.62 124 TRP A N 1
ATOM 960 C CA . TRP A 1 124 ? 8.25 26.516 3.572 1 97.62 124 TRP A CA 1
ATOM 961 C C . TRP A 1 124 ? 9.266 25.938 4.555 1 97.62 124 TRP A C 1
ATOM 963 O O . TRP A 1 124 ? 10.375 26.453 4.684 1 97.62 124 TRP A O 1
ATOM 973 N N . GLU A 1 125 ? 8.938 24.875 5.203 1 96.75 125 GLU A N 1
ATOM 974 C CA . GLU A 1 125 ? 9.789 24.312 6.242 1 96.75 125 GLU A CA 1
ATOM 975 C C . GLU A 1 125 ? 11.117 23.828 5.664 1 96.75 125 GLU A C 1
ATOM 977 O O . GLU A 1 125 ? 12.18 24.172 6.176 1 96.75 125 GLU A O 1
ATOM 982 N N . PRO A 1 126 ? 11.094 23.078 4.629 1 95.69 126 PRO A N 1
ATOM 983 C CA . PRO A 1 126 ? 12.359 22.562 4.102 1 95.69 126 PRO A CA 1
ATOM 984 C C . PRO A 1 126 ? 13.234 23.656 3.498 1 95.69 126 PRO A C 1
ATOM 986 O O . PRO A 1 126 ? 14.43 23.422 3.256 1 95.69 126 PRO A O 1
ATOM 989 N N . THR A 1 127 ? 12.688 24.766 3.271 1 93.75 127 THR A N 1
ATOM 990 C CA . THR A 1 127 ? 13.477 25.844 2.674 1 93.75 127 THR A CA 1
ATOM 991 C C . THR A 1 127 ? 14.164 26.672 3.752 1 93.75 127 THR A C 1
ATOM 993 O O . THR A 1 127 ? 15.016 27.516 3.447 1 93.75 127 THR A O 1
ATOM 996 N N . GLN A 1 128 ? 13.781 26.406 5 1 93.69 128 GLN A N 1
ATOM 997 C CA . GLN A 1 128 ? 14.414 27.141 6.09 1 93.69 128 GLN A CA 1
ATOM 998 C C . GLN A 1 128 ? 15.836 26.672 6.332 1 93.69 128 GLN A C 1
ATOM 1000 O O . GLN A 1 128 ? 16.125 25.469 6.23 1 93.69 128 GLN A O 1
ATOM 1005 N N . LYS A 1 129 ? 16.719 27.562 6.691 1 90.81 129 LYS A N 1
ATOM 1006 C CA . LYS A 1 129 ? 18.109 27.234 6.953 1 90.81 129 LYS A CA 1
ATOM 1007 C C . LYS A 1 129 ? 18.266 26.531 8.297 1 90.81 129 LYS A C 1
ATOM 1009 O O . LYS A 1 129 ? 19.125 25.656 8.453 1 90.81 129 LYS A O 1
ATOM 1014 N N . ALA A 1 130 ? 17.438 26.953 9.203 1 91.75 130 ALA A N 1
ATOM 1015 C CA . ALA A 1 130 ? 17.453 26.344 10.539 1 91.75 130 ALA A CA 1
ATOM 1016 C C . ALA A 1 130 ? 16.312 25.359 10.719 1 91.75 130 ALA A C 1
ATOM 1018 O O . ALA A 1 130 ? 15.266 25.5 10.078 1 91.75 130 ALA A O 1
ATOM 1019 N N . TYR A 1 131 ? 16.578 24.469 11.57 1 90.94 131 TYR A N 1
ATOM 1020 C CA . TYR A 1 131 ? 15.508 23.547 11.953 1 90.94 131 TYR A CA 1
ATOM 1021 C C . TYR A 1 131 ? 14.32 24.312 12.523 1 90.94 131 TYR A C 1
ATOM 1023 O O . TYR A 1 131 ? 14.5 25.25 13.32 1 90.94 131 TYR A O 1
ATOM 1031 N N . GLN A 1 132 ? 13.086 23.953 12.133 1 91.25 132 GLN A N 1
ATOM 1032 C CA . GLN A 1 132 ? 11.859 24.578 12.617 1 91.25 132 GLN A CA 1
ATOM 1033 C C . GLN A 1 132 ? 11.086 23.641 13.531 1 91.25 132 GLN A C 1
ATOM 1035 O O . GLN A 1 132 ? 10.672 22.562 13.102 1 91.25 132 GLN A O 1
ATOM 1040 N N . PRO A 1 133 ? 10.898 24.047 14.781 1 90.06 133 PRO A N 1
ATOM 1041 C CA . PRO A 1 133 ? 10.016 23.234 15.617 1 90.06 133 PRO A CA 1
ATOM 1042 C C . PRO A 1 133 ? 8.594 23.125 15.062 1 90.06 133 PRO A C 1
ATOM 1044 O O . PRO A 1 133 ? 8.117 24.062 14.406 1 90.06 133 PRO A O 1
ATOM 1047 N N . THR A 1 134 ? 7.922 22.031 15.383 1 92.94 134 THR A N 1
ATOM 1048 C CA . THR A 1 134 ? 6.578 21.766 14.883 1 92.94 134 THR A CA 1
ATOM 1049 C C . THR A 1 134 ? 5.641 22.922 15.195 1 92.94 134 THR A C 1
ATOM 1051 O O . THR A 1 134 ? 4.812 23.297 14.367 1 92.94 134 THR A O 1
ATOM 1054 N N . ALA A 1 135 ? 5.758 23.547 16.359 1 93.12 135 ALA A N 1
ATOM 1055 C CA . ALA A 1 135 ? 4.91 24.656 16.75 1 93.12 135 ALA A CA 1
ATOM 1056 C C . ALA A 1 135 ? 5.027 25.812 15.758 1 93.12 135 ALA A C 1
ATOM 1058 O O . ALA A 1 135 ? 4.023 26.422 15.375 1 93.12 135 ALA A O 1
ATOM 1059 N N . VAL A 1 136 ? 6.254 26.062 15.359 1 94.38 136 VAL A N 1
ATOM 1060 C CA . VAL A 1 136 ? 6.527 27.156 14.438 1 94.38 136 VAL A CA 1
ATOM 1061 C C . VAL A 1 136 ? 5.938 26.844 13.07 1 94.38 136 VAL A C 1
ATOM 1063 O O . VAL A 1 136 ? 5.402 27.719 12.398 1 94.38 136 VAL A O 1
ATOM 1066 N N . VAL A 1 137 ? 6.027 25.609 12.648 1 96.12 137 VAL A N 1
ATOM 1067 C CA . VAL A 1 137 ? 5.473 25.172 11.367 1 96.12 137 VAL A CA 1
ATOM 1068 C C . VAL A 1 137 ? 3.955 25.344 11.383 1 96.12 137 VAL A C 1
ATOM 1070 O O . VAL A 1 137 ? 3.373 25.859 10.422 1 96.12 137 VAL A O 1
ATOM 1073 N N . LEU A 1 138 ? 3.309 24.984 12.445 1 97.69 138 LEU A N 1
ATOM 1074 C CA . LEU A 1 138 ? 1.863 25.156 12.555 1 97.69 138 LEU A CA 1
ATOM 1075 C C . LEU A 1 138 ? 1.479 26.625 12.562 1 97.69 138 LEU A C 1
ATOM 1077 O O . LEU A 1 138 ? 0.458 27 11.984 1 97.69 138 LEU A O 1
ATOM 1081 N N . ASP A 1 139 ? 2.268 27.453 13.172 1 97.94 139 ASP A N 1
ATOM 1082 C CA . ASP A 1 139 ? 2.051 28.891 13.125 1 97.94 139 ASP A CA 1
ATOM 1083 C C . ASP A 1 139 ? 2.074 29.406 11.688 1 97.94 139 ASP A C 1
ATOM 1085 O O . ASP A 1 139 ? 1.286 30.281 11.32 1 97.94 139 ASP A O 1
ATOM 1089 N N . HIS A 1 140 ? 3.047 28.891 10.977 1 97.88 140 HIS A N 1
ATOM 1090 C CA . HIS A 1 140 ? 3.152 29.281 9.57 1 97.88 140 HIS A CA 1
ATOM 1091 C C . HIS A 1 140 ? 1.859 28.984 8.82 1 97.88 140 HIS A C 1
ATOM 1093 O O . HIS A 1 140 ? 1.354 29.828 8.078 1 97.88 140 HIS A O 1
ATOM 1099 N N . PHE A 1 141 ? 1.32 27.812 9.031 1 98.5 141 PHE A N 1
ATOM 1100 C CA . PHE A 1 141 ? 0.079 27.453 8.359 1 98.5 141 PHE A CA 1
ATOM 1101 C C . PHE A 1 141 ? -1.073 28.328 8.844 1 98.5 141 PHE A C 1
ATOM 1103 O O . PHE A 1 141 ? -1.912 28.75 8.047 1 98.5 141 PHE A O 1
ATOM 1110 N N . ASP A 1 142 ? -1.135 28.562 10.102 1 98.31 142 ASP A N 1
ATOM 1111 C CA . ASP A 1 142 ? -2.154 29.453 10.648 1 98.31 142 ASP A CA 1
ATOM 1112 C C . ASP A 1 142 ? -2.07 30.844 10.016 1 98.31 142 ASP A C 1
ATOM 1114 O O . ASP A 1 142 ? -3.09 31.406 9.617 1 98.31 142 ASP A O 1
ATOM 1118 N N . HIS A 1 143 ? -0.87 31.344 9.945 1 98.31 143 HIS A N 1
ATOM 1119 C CA . HIS A 1 143 ? -0.655 32.656 9.336 1 98.31 143 HIS A CA 1
ATOM 1120 C C . HIS A 1 143 ? -1.145 32.688 7.891 1 98.31 143 HIS A C 1
ATOM 1122 O O . HIS A 1 143 ? -1.906 33.562 7.5 1 98.31 143 HIS A O 1
ATOM 1128 N N . GLU A 1 144 ? -0.738 31.688 7.113 1 97.88 144 GLU A N 1
ATOM 1129 C CA . GLU A 1 144 ? -1.075 31.641 5.695 1 97.88 144 GLU A CA 1
ATOM 1130 C C . GLU A 1 144 ? -2.58 31.484 5.492 1 97.88 144 GLU A C 1
ATOM 1132 O O . GLU A 1 144 ? -3.154 32.094 4.594 1 97.88 144 GLU A O 1
ATOM 1137 N N . ILE A 1 145 ? -3.248 30.766 6.336 1 98.19 145 ILE A N 1
ATOM 1138 C CA . ILE A 1 145 ? -4.648 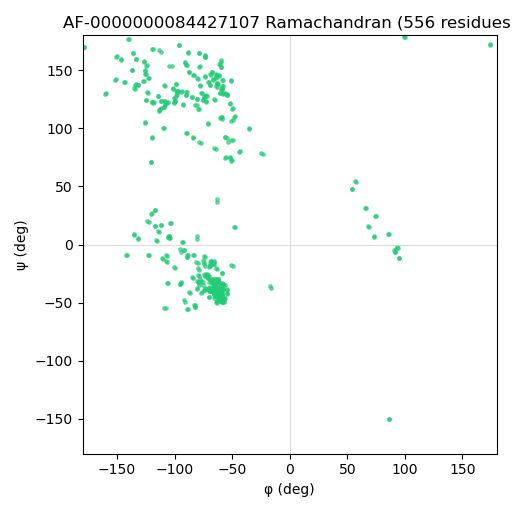30.406 6.129 1 98.19 145 ILE A CA 1
ATOM 1139 C C . ILE A 1 145 ? -5.547 31.469 6.777 1 98.19 145 ILE A C 1
ATOM 1141 O O . ILE A 1 145 ? -6.438 32 6.129 1 98.19 145 ILE A O 1
ATOM 1145 N N . ASN A 1 146 ? -5.285 31.797 7.965 1 98.19 146 ASN A N 1
ATOM 1146 C CA . ASN A 1 146 ? -6.227 32.625 8.727 1 98.19 146 ASN A CA 1
ATOM 1147 C C . ASN A 1 146 ? -5.883 34.094 8.648 1 98.19 146 ASN A C 1
ATOM 1149 O O . ASN A 1 146 ? -6.777 34.938 8.664 1 98.19 146 ASN A O 1
ATOM 1153 N N . VAL A 1 147 ? -4.664 34.438 8.57 1 97.88 147 VAL A N 1
ATOM 1154 C CA . VAL A 1 147 ? -4.273 35.844 8.516 1 97.88 147 VAL A CA 1
ATOM 1155 C C . VAL A 1 147 ? -4.242 36.312 7.066 1 97.88 147 VAL A C 1
ATOM 1157 O O . VAL A 1 147 ? -4.945 37.281 6.703 1 97.88 147 VAL A O 1
ATOM 1160 N N . VAL A 1 148 ? -3.484 35.625 6.219 1 96.88 148 VAL A N 1
ATOM 1161 C CA . VAL A 1 148 ? -3.297 36.062 4.836 1 96.88 148 VAL A CA 1
ATOM 1162 C C . VAL A 1 148 ? -4.59 35.875 4.051 1 96.88 148 VAL A C 1
ATOM 1164 O O . VAL A 1 148 ? -5.004 36.75 3.285 1 96.88 148 VAL A O 1
ATOM 1167 N N . ARG A 1 149 ? -5.312 34.781 4.277 1 96.12 149 ARG A N 1
ATOM 1168 C CA . ARG A 1 149 ? -6.453 34.438 3.441 1 96.12 149 ARG A CA 1
ATOM 1169 C C . ARG A 1 149 ? -7.766 34.688 4.176 1 96.12 149 ARG A C 1
ATOM 1171 O O . ARG A 1 149 ? -8.844 34.531 3.598 1 96.12 149 ARG A O 1
ATOM 1178 N N . GLY A 1 150 ? -7.676 34.969 5.473 1 96.81 150 GLY A N 1
ATOM 1179 C CA . GLY A 1 150 ? -8.852 35.344 6.242 1 96.81 150 GLY A CA 1
ATOM 1180 C C . GLY A 1 150 ? -9.766 34.188 6.551 1 96.81 150 GLY A C 1
ATOM 1181 O O . GLY A 1 150 ? -10.984 34.344 6.652 1 96.81 150 GLY A O 1
ATOM 1182 N N . GLY A 1 151 ? -9.188 33.031 6.562 1 98.06 151 GLY A N 1
ATOM 1183 C CA . GLY A 1 151 ? -9.992 31.844 6.82 1 98.06 151 GLY A CA 1
ATOM 1184 C C . GLY A 1 151 ? -10.648 31.266 5.574 1 98.06 151 GLY A C 1
ATOM 1185 O O . GLY A 1 151 ? -10.047 31.266 4.5 1 98.06 151 GLY A O 1
ATOM 1186 N N . VAL A 1 152 ? -11.797 30.641 5.773 1 98.38 152 VAL A N 1
ATOM 1187 C CA . VAL A 1 152 ? -12.469 29.984 4.652 1 98.38 152 VAL A CA 1
ATOM 1188 C C . VAL A 1 152 ? -13.898 30.516 4.531 1 98.38 152 VAL A C 1
ATOM 1190 O O . VAL A 1 152 ? -14.531 30.859 5.535 1 98.38 152 VAL A O 1
ATOM 1193 N N . ASP A 1 153 ? -14.383 30.594 3.291 1 98.12 153 ASP A N 1
ATOM 1194 C CA . ASP A 1 153 ? -15.75 31.016 3.006 1 98.12 153 ASP A CA 1
ATOM 1195 C C . ASP A 1 153 ? -16.75 29.969 3.479 1 98.12 153 ASP A C 1
ATOM 1197 O O . ASP A 1 153 ? -16.578 28.766 3.219 1 98.12 153 ASP A O 1
ATOM 1201 N N . THR A 1 154 ? -17.844 30.438 4.113 1 96.69 154 THR A N 1
ATOM 1202 C CA . THR A 1 154 ? -18.828 29.5 4.648 1 96.69 154 THR A CA 1
ATOM 1203 C C . THR A 1 154 ? -19.953 29.281 3.654 1 96.69 154 THR A C 1
ATOM 1205 O O . THR A 1 154 ? -20.844 28.453 3.881 1 96.69 154 THR A O 1
ATOM 1208 N N . GLY A 1 155 ? -19.938 29.984 2.641 1 94.12 155 GLY A N 1
ATOM 1209 C CA . GLY A 1 155 ? -20.969 29.844 1.613 1 94.12 155 GLY A CA 1
ATOM 1210 C C . GLY A 1 155 ? -22.141 30.781 1.812 1 94.12 155 GLY A C 1
ATOM 1211 O O . GLY A 1 155 ? -23.016 30.875 0.958 1 94.12 155 GLY A O 1
ATOM 1212 N N . ASN A 1 156 ? -22.219 31.609 2.912 1 92.12 156 ASN A N 1
ATOM 1213 C CA . ASN A 1 156 ? -23.344 32.5 3.211 1 92.12 156 ASN A CA 1
ATOM 1214 C C . ASN A 1 156 ? -22.875 33.938 3.359 1 92.12 156 ASN A C 1
ATOM 1216 O O . ASN A 1 156 ? -23.516 34.75 4.039 1 92.12 156 ASN A O 1
ATOM 1220 N N . GLY A 1 157 ? -21.688 34.25 2.809 1 91.12 157 GLY A N 1
ATOM 1221 C CA . GLY A 1 157 ? -21.188 35.594 2.84 1 91.12 157 GLY A CA 1
ATOM 1222 C C . GLY A 1 157 ? -20.281 35.875 4.016 1 91.12 157 GLY A C 1
ATOM 1223 O O . GLY A 1 157 ? -19.75 37 4.156 1 91.12 157 GLY A O 1
ATOM 1224 N N . THR A 1 158 ? -20.156 34.875 4.793 1 95.94 158 THR A N 1
ATOM 1225 C CA . THR A 1 158 ? -19.25 35.031 5.93 1 95.94 158 THR A CA 1
ATOM 1226 C C . THR A 1 158 ? -18.047 34.125 5.785 1 95.94 158 THR A C 1
ATOM 1228 O O . THR A 1 158 ? -17.984 33.312 4.863 1 95.94 158 THR A O 1
ATOM 1231 N N . ARG A 1 159 ? -17.062 34.406 6.633 1 97.25 159 ARG A N 1
ATOM 1232 C CA . ARG A 1 159 ? -15.867 33.594 6.672 1 97.25 159 ARG A CA 1
ATOM 1233 C C . ARG A 1 159 ? -15.602 33.062 8.086 1 97.25 159 ARG A C 1
ATOM 1235 O O . ARG A 1 159 ? -16.047 33.688 9.062 1 97.25 159 ARG A O 1
ATOM 1242 N N . LYS A 1 160 ? -14.938 31.969 8.203 1 97.75 160 LYS A N 1
ATOM 1243 C CA . LYS A 1 160 ? -14.57 31.359 9.477 1 97.75 160 LYS A CA 1
ATOM 1244 C C . LYS A 1 160 ? -13.07 31.078 9.547 1 97.75 160 LYS A C 1
ATOM 1246 O O . LYS A 1 160 ? -12.469 30.672 8.547 1 97.75 160 LYS A O 1
ATOM 1251 N N . PRO A 1 161 ? -12.539 31.328 10.766 1 98.12 161 PRO A N 1
ATOM 1252 C CA . PRO A 1 161 ? -11.172 30.828 10.945 1 98.12 161 PRO A CA 1
ATOM 1253 C C . PRO A 1 161 ? -11.078 29.312 10.859 1 98.12 161 PRO A C 1
ATOM 1255 O O . PRO A 1 161 ? -11.984 28.609 11.32 1 98.12 161 PRO A O 1
ATOM 1258 N N . VAL A 1 162 ? -9.961 28.859 10.32 1 98.56 162 VAL A N 1
ATOM 1259 C CA . VAL A 1 162 ? -9.742 27.422 10.133 1 98.56 162 VAL A CA 1
ATOM 1260 C C . VAL A 1 162 ? -8.922 26.875 11.297 1 98.56 162 VAL A C 1
ATOM 1262 O O . VAL A 1 162 ? -7.918 27.469 11.695 1 98.56 162 VAL A O 1
ATOM 1265 N N . ARG A 1 163 ? -9.383 25.781 11.852 1 98.38 163 ARG A N 1
ATOM 1266 C CA . ARG A 1 163 ? -8.57 25.062 12.82 1 98.38 163 ARG A CA 1
ATOM 1267 C C . ARG A 1 163 ? -7.406 24.344 12.148 1 98.38 163 ARG A C 1
ATOM 1269 O O . ARG A 1 163 ? -7.609 23.562 11.219 1 98.38 163 ARG A O 1
ATOM 1276 N N . ILE A 1 164 ? -6.211 24.672 12.594 1 98.56 164 ILE A N 1
ATOM 1277 C CA . ILE A 1 164 ? -5.023 23.938 12.164 1 98.56 164 ILE A CA 1
ATOM 1278 C C . ILE A 1 164 ? -4.707 22.828 13.148 1 98.56 164 ILE A C 1
ATOM 1280 O O . ILE A 1 164 ? -4.719 23.031 14.367 1 98.56 164 ILE A O 1
ATOM 1284 N N . ALA A 1 165 ? -4.469 21.625 12.648 1 98.62 165 ALA A N 1
ATOM 1285 C CA . ALA A 1 165 ? -4.156 20.531 13.555 1 98.62 165 ALA A CA 1
ATOM 1286 C C . ALA A 1 165 ? -3.01 19.688 13.008 1 98.62 165 ALA A C 1
ATOM 1288 O O . ALA A 1 165 ? -2.854 19.547 11.797 1 98.62 165 ALA A O 1
ATOM 1289 N N . LEU A 1 166 ? -2.27 19.109 13.922 1 98.12 166 LEU A N 1
ATOM 1290 C CA . LEU A 1 166 ? -1.164 18.219 13.602 1 98.12 166 LEU A CA 1
ATOM 1291 C C . LEU A 1 166 ? -1.663 16.797 13.375 1 98.12 166 LEU A C 1
ATOM 1293 O O . LEU A 1 166 ? -2.432 16.266 14.18 1 98.12 166 LEU A O 1
ATOM 1297 N N . LEU A 1 167 ? -1.311 16.234 12.25 1 98.19 167 LEU A N 1
ATOM 1298 C CA . LEU A 1 167 ? -1.51 14.805 12.008 1 98.19 167 LEU A CA 1
ATOM 1299 C C . LEU A 1 167 ? -0.214 14.031 12.227 1 98.19 167 LEU A C 1
ATOM 1301 O O . LEU A 1 167 ? 0.809 14.328 11.609 1 98.19 167 LEU A O 1
ATOM 1305 N N . ALA A 1 168 ? -0.285 13.031 13.133 1 94.75 168 ALA A N 1
ATOM 1306 C CA . ALA A 1 168 ? 0.944 12.312 13.453 1 94.75 168 ALA A CA 1
ATOM 1307 C C . ALA A 1 168 ? 0.646 10.867 13.859 1 94.75 168 ALA A C 1
ATOM 1309 O O . ALA A 1 168 ? -0.511 10.508 14.086 1 94.75 168 ALA A O 1
ATOM 1310 N N . GLY A 1 169 ? 1.682 10.047 13.797 1 90.44 169 GLY A N 1
ATOM 1311 C CA . GLY A 1 169 ? 1.592 8.703 14.336 1 90.44 169 GLY A CA 1
ATOM 1312 C C . GLY A 1 169 ? 1.737 8.648 15.844 1 90.44 169 GLY A C 1
ATOM 1313 O O . GLY A 1 169 ? 2.219 9.602 16.453 1 90.44 169 GLY A O 1
ATOM 1314 N N . ALA A 1 170 ? 1.362 7.547 16.344 1 84.19 170 ALA A N 1
ATOM 1315 C CA . ALA A 1 170 ? 1.361 7.375 17.797 1 84.19 170 ALA A CA 1
ATOM 1316 C C . ALA A 1 170 ? 2.775 7.48 18.359 1 84.19 170 ALA A C 1
ATOM 1318 O O . ALA A 1 170 ? 2.957 7.777 19.547 1 84.19 170 ALA A O 1
ATOM 1319 N N . ASP A 1 171 ? 3.746 7.281 17.547 1 79.62 171 ASP A N 1
ATOM 1320 C CA . ASP A 1 171 ? 5.125 7.41 18.016 1 79.62 171 ASP A CA 1
ATOM 1321 C C . ASP A 1 171 ? 5.422 8.836 18.469 1 79.62 171 ASP A C 1
ATOM 1323 O O . ASP A 1 171 ? 6.152 9.039 19.438 1 79.62 171 ASP A O 1
ATOM 1327 N N . LEU A 1 172 ? 4.93 9.797 17.812 1 81.94 172 LEU A N 1
ATOM 1328 C CA . LEU A 1 172 ? 5.129 11.188 18.188 1 81.94 172 LEU A CA 1
ATOM 1329 C C . LEU A 1 172 ? 4.504 11.477 19.547 1 81.94 172 LEU A C 1
ATOM 1331 O O . LEU A 1 172 ? 5.121 12.117 20.406 1 81.94 172 LEU A O 1
ATOM 1335 N N . ILE A 1 173 ? 3.318 10.938 19.797 1 79.75 173 ILE A N 1
ATOM 1336 C CA . ILE A 1 173 ? 2.619 11.188 21.047 1 79.75 173 ILE A CA 1
ATOM 1337 C C . ILE A 1 173 ? 3.383 10.547 22.203 1 79.75 173 ILE A C 1
ATOM 1339 O O . ILE A 1 173 ? 3.424 11.094 23.312 1 79.75 173 ILE A O 1
ATOM 1343 N N . HIS A 1 174 ? 3.959 9.469 21.828 1 82.56 174 HIS A N 1
ATOM 1344 C CA . HIS A 1 174 ? 4.777 8.828 22.859 1 82.56 174 HIS A CA 1
ATOM 1345 C C . HIS A 1 174 ? 5.953 9.711 23.25 1 82.56 174 HIS A C 1
ATOM 1347 O O . HIS A 1 174 ? 6.297 9.797 24.438 1 82.56 174 HIS A O 1
ATOM 1353 N N . THR A 1 175 ? 6.5 10.336 22.312 1 82.56 175 THR A N 1
ATOM 1354 C CA . THR A 1 175 ? 7.594 11.25 22.625 1 82.56 175 THR A CA 1
ATOM 1355 C C . THR A 1 175 ? 7.082 12.445 23.422 1 82.56 175 THR A C 1
ATOM 1357 O O . THR A 1 175 ? 7.77 12.953 24.312 1 82.56 175 THR A O 1
ATOM 1360 N N . MET A 1 176 ? 5.891 12.883 23.203 1 85.44 176 MET A N 1
ATOM 1361 C CA . MET A 1 176 ? 5.297 14.031 23.875 1 85.44 176 MET A CA 1
ATOM 1362 C C . MET A 1 176 ? 4.992 13.703 25.344 1 85.44 176 MET A C 1
ATOM 1364 O O . MET A 1 176 ? 4.957 14.602 26.188 1 85.44 176 MET A O 1
ATOM 1368 N N . SER A 1 177 ? 4.812 12.453 25.516 1 81.75 177 SER A N 1
ATOM 1369 C CA . SER A 1 177 ? 4.477 12.016 26.875 1 81.75 177 SER A CA 1
ATOM 1370 C C . SER A 1 177 ? 5.73 11.703 27.672 1 81.75 177 SER A C 1
ATOM 1372 O O . SER A 1 177 ? 5.66 11.484 28.891 1 81.75 177 SER A O 1
ATOM 1374 N N . THR A 1 178 ? 6.824 11.672 26.906 1 82.25 178 THR A N 1
ATOM 1375 C CA . THR A 1 178 ? 8.086 11.359 27.562 1 82.25 178 THR A CA 1
ATOM 1376 C C . THR A 1 178 ? 8.656 12.586 28.266 1 82.25 178 THR A C 1
ATOM 1378 O O . THR A 1 178 ? 8.891 13.617 27.625 1 82.25 178 THR A O 1
ATOM 1381 N N . PRO A 1 179 ? 8.945 12.477 29.562 1 79.69 179 PRO A N 1
ATOM 1382 C CA . PRO A 1 179 ? 9.438 13.641 30.312 1 79.69 179 PRO A CA 1
ATOM 1383 C C . PRO A 1 179 ? 10.734 14.203 29.734 1 79.69 179 PRO A C 1
ATOM 1385 O O . PRO A 1 179 ? 11.633 13.438 29.359 1 79.69 179 PRO A O 1
ATOM 1388 N N . GLY A 1 180 ? 10.812 15.43 29.594 1 78.88 180 GLY A N 1
ATOM 1389 C CA . GLY A 1 180 ? 12.055 16.094 29.234 1 78.88 180 GLY A CA 1
ATOM 1390 C C . GLY A 1 180 ? 12.234 16.266 27.734 1 78.88 180 GLY A C 1
ATOM 1391 O O . GLY A 1 180 ? 13.156 16.953 27.281 1 78.88 180 GLY A O 1
ATOM 1392 N N . VAL A 1 181 ? 11.352 15.695 26.953 1 78.94 181 VAL A N 1
ATOM 1393 C CA . VAL A 1 181 ? 11.516 15.766 25.5 1 78.94 181 VAL A CA 1
ATOM 1394 C C . VAL A 1 181 ? 10.875 17.047 24.969 1 78.94 181 VAL A C 1
ATOM 1396 O O . VAL A 1 181 ? 11.461 17.734 24.141 1 78.94 181 VAL A O 1
ATOM 1399 N N . TRP A 1 182 ? 9.703 17.328 25.531 1 84 182 TRP A N 1
ATOM 1400 C CA . TRP A 1 182 ? 8.984 18.531 25.141 1 84 182 TRP A CA 1
ATOM 1401 C C . TRP A 1 182 ? 8.711 19.422 26.344 1 84 182 TRP A C 1
ATOM 1403 O O . TRP A 1 182 ? 8.398 18.922 27.438 1 84 182 TRP A O 1
ATOM 1413 N N . SER A 1 183 ? 8.789 20.703 26.109 1 84.31 183 SER A N 1
ATOM 1414 C CA . SER A 1 183 ? 8.383 21.609 27.172 1 84.31 183 SER A CA 1
ATOM 1415 C C . SER A 1 183 ? 6.863 21.734 27.25 1 84.31 183 SER A C 1
ATOM 1417 O O . SER A 1 183 ? 6.172 21.547 26.234 1 84.31 183 SER A O 1
ATOM 1419 N N . GLU A 1 184 ? 6.426 22.031 28.406 1 85.06 184 GLU A N 1
ATOM 1420 C CA . GLU A 1 184 ? 4.992 22.25 28.578 1 85.06 184 GLU A CA 1
ATOM 1421 C C . GLU A 1 184 ? 4.484 23.359 27.672 1 85.06 184 GLU A C 1
ATOM 1423 O O . GLU A 1 184 ? 3.365 23.297 27.156 1 85.06 184 GLU A O 1
ATOM 1428 N N . LYS A 1 185 ? 5.273 24.328 27.562 1 88 185 LYS A N 1
ATOM 1429 C CA . LYS A 1 185 ? 4.922 25.438 26.688 1 88 185 LYS A CA 1
ATOM 1430 C C . LYS A 1 185 ? 4.742 24.984 25.25 1 88 185 LYS A C 1
ATOM 1432 O O . LYS A 1 185 ? 3.785 25.375 24.578 1 88 185 LYS A O 1
ATOM 1437 N N . ASP A 1 186 ? 5.609 24.141 24.875 1 86.81 186 ASP A N 1
ATOM 1438 C CA . ASP A 1 186 ? 5.535 23.609 23.516 1 86.81 186 ASP A CA 1
ATOM 1439 C C . ASP A 1 186 ? 4.312 22.703 23.344 1 86.81 186 ASP A C 1
ATOM 1441 O O . ASP A 1 186 ? 3.615 22.781 22.328 1 86.81 186 ASP A O 1
ATOM 1445 N N . LEU A 1 187 ? 4.109 21.984 24.328 1 89.69 187 LEU A N 1
ATOM 1446 C CA . LEU A 1 187 ? 2.949 21.109 24.297 1 89.69 187 LEU A CA 1
ATOM 1447 C C . LEU A 1 187 ? 1.653 21.906 24.25 1 89.69 187 LEU A C 1
ATOM 1449 O O . LEU A 1 187 ? 0.749 21.594 23.469 1 89.69 187 LEU A O 1
ATOM 1453 N N . ASP A 1 188 ? 1.637 22.938 25.031 1 93.38 188 ASP A N 1
ATOM 1454 C CA . ASP A 1 188 ? 0.453 23.797 25.031 1 93.38 188 ASP A CA 1
ATOM 1455 C C . ASP A 1 188 ? 0.271 24.5 23.688 1 93.38 188 ASP A C 1
ATOM 1457 O O . ASP A 1 188 ? -0.855 24.656 23.219 1 93.38 188 ASP A O 1
ATOM 1461 N N . HIS A 1 189 ? 1.364 24.828 23.156 1 94.88 189 HIS A N 1
ATOM 1462 C CA . HIS A 1 189 ? 1.327 25.484 21.844 1 94.88 189 HIS A CA 1
ATOM 1463 C C . HIS A 1 189 ? 0.76 24.547 20.781 1 94.88 189 HIS A C 1
ATOM 1465 O O . HIS A 1 189 ? -0.106 24.953 20 1 94.88 189 HIS A O 1
ATOM 1471 N N . ILE A 1 190 ? 1.148 23.375 20.766 1 95.38 190 ILE A N 1
ATOM 1472 C CA . ILE A 1 190 ? 0.753 22.438 19.734 1 95.38 190 ILE A CA 1
ATOM 1473 C C . ILE A 1 190 ? -0.61 21.828 20.062 1 95.38 190 ILE A C 1
ATOM 1475 O O . ILE A 1 190 ? -1.549 21.922 19.266 1 95.38 190 ILE A O 1
ATOM 1479 N N . LEU A 1 191 ? -0.728 21.297 21.297 1 95.06 191 LEU A N 1
ATOM 1480 C CA . LEU A 1 191 ? -1.933 20.562 21.672 1 95.06 191 LEU A CA 1
ATOM 1481 C C . LEU A 1 191 ? -3.029 21.516 22.141 1 95.06 191 LEU A C 1
ATOM 1483 O O . LEU A 1 191 ? -4.219 21.234 21.969 1 95.06 191 LEU A O 1
ATOM 1487 N N . GLY A 1 192 ? -2.699 22.625 22.688 1 94.88 192 GLY A N 1
ATOM 1488 C CA . GLY A 1 192 ? -3.676 23.578 23.172 1 94.88 192 GLY A CA 1
ATOM 1489 C C . GLY A 1 192 ? -4.23 24.484 22.078 1 94.88 192 GLY A C 1
ATOM 1490 O O . GLY A 1 192 ? -5.438 24.5 21.844 1 94.88 192 GLY A O 1
ATOM 1491 N N . LYS A 1 193 ? -3.363 25.078 21.422 1 95.44 193 LYS A N 1
ATOM 1492 C CA . LYS A 1 193 ? -3.754 26.062 20.406 1 95.44 193 LYS A CA 1
ATOM 1493 C C . LYS A 1 193 ? -4.266 25.359 19.141 1 95.44 193 LYS A C 1
ATOM 1495 O O . LYS A 1 193 ? -5.273 25.781 18.578 1 95.44 193 LYS A O 1
ATOM 1500 N N . TYR A 1 194 ? -3.652 24.344 18.75 1 97.19 194 TYR A N 1
ATOM 1501 C CA . TYR A 1 194 ? -3.963 23.766 17.453 1 97.19 194 TYR A CA 1
ATOM 1502 C C . TYR A 1 194 ? -4.688 22.438 17.609 1 97.19 194 TYR A C 1
ATOM 1504 O O . TYR A 1 194 ? -5.824 22.281 17.172 1 97.19 194 TYR A O 1
ATOM 1512 N N . GLY A 1 195 ? -4.09 21.5 18.375 1 96.44 195 GLY A N 1
ATOM 1513 C CA . GLY A 1 195 ? -4.602 20.141 18.516 1 96.44 195 GLY A CA 1
ATOM 1514 C C . GLY A 1 195 ? -3.889 19.141 17.641 1 96.44 195 GLY A C 1
ATOM 1515 O O . GLY A 1 195 ? -2.947 19.484 16.922 1 96.44 195 GLY A O 1
ATOM 1516 N N . SER A 1 196 ? -4.371 17.859 17.812 1 96.31 196 SER A N 1
ATOM 1517 C CA . SER A 1 196 ? -3.668 16.812 17.094 1 96.31 196 SER A CA 1
ATOM 1518 C C . SER A 1 196 ? -4.598 15.648 16.766 1 96.31 196 SER A C 1
ATOM 1520 O O . SER A 1 196 ? -5.551 15.383 17.5 1 96.31 196 SER A O 1
ATOM 1522 N N . PHE A 1 197 ? -4.418 15.109 15.625 1 97.19 197 PHE A N 1
ATOM 1523 C CA . PHE A 1 197 ? -4.969 13.828 15.211 1 97.19 197 PHE A CA 1
ATOM 1524 C C . PHE A 1 197 ? -3.881 12.758 15.18 1 97.19 197 PHE A C 1
ATOM 1526 O O . PHE A 1 197 ? -2.887 12.898 14.461 1 97.19 197 PHE A O 1
ATOM 1533 N N . ILE A 1 198 ? -4.102 11.688 15.938 1 94.81 198 ILE A N 1
ATOM 1534 C CA . ILE A 1 198 ? -3.053 10.695 16.141 1 94.81 198 ILE A CA 1
ATOM 1535 C C . ILE A 1 198 ? -3.518 9.336 15.617 1 94.81 198 ILE A C 1
ATOM 1537 O O . ILE A 1 198 ? -4.539 8.812 16.047 1 94.81 198 ILE A O 1
ATOM 1541 N N . VAL A 1 199 ? -2.727 8.805 14.695 1 93.56 199 VAL A N 1
ATOM 1542 C CA . VAL A 1 199 ? -3.02 7.477 14.18 1 93.56 199 VAL A CA 1
ATOM 1543 C C . VAL A 1 199 ? -2.307 6.426 15.023 1 93.56 199 VAL A C 1
ATOM 1545 O O . VAL A 1 199 ? -1.087 6.48 15.195 1 93.56 199 VAL A O 1
ATOM 1548 N N . GLU A 1 200 ? -3.084 5.5 15.43 1 87.19 200 GLU A N 1
ATOM 1549 C CA . GLU A 1 200 ? -2.539 4.43 16.266 1 87.19 200 GLU A CA 1
ATOM 1550 C C . GLU A 1 200 ? -1.601 3.533 15.453 1 87.19 200 GLU A C 1
ATOM 1552 O O . GLU A 1 200 ? -1.734 3.42 14.234 1 87.19 200 GLU A O 1
ATOM 1557 N N . ARG A 1 201 ? -0.607 3.039 16.141 1 77.81 201 ARG A N 1
ATOM 1558 C CA . ARG A 1 201 ? 0.313 2.062 15.562 1 77.81 201 ARG A CA 1
ATOM 1559 C C . ARG A 1 201 ? 0.393 0.808 16.422 1 77.81 201 ARG A C 1
ATOM 1561 O O . ARG A 1 201 ? 0.214 0.873 17.641 1 77.81 201 ARG A O 1
ATOM 1568 N N . SER A 1 202 ? 0.652 -0.303 15.68 1 68.94 202 SER A N 1
ATOM 1569 C CA . SER A 1 202 ? 0.815 -1.553 16.422 1 68.94 202 SER A CA 1
ATOM 1570 C C . SER A 1 202 ? 1.948 -1.453 17.438 1 68.94 202 SER A C 1
ATOM 1572 O O . SER A 1 202 ? 3.002 -0.885 17.141 1 68.94 202 SER A O 1
ATOM 1574 N N . GLY A 1 203 ? 1.653 -1.938 18.672 1 65.56 203 GLY A N 1
ATOM 1575 C CA . GLY A 1 203 ? 2.707 -2.023 19.656 1 65.56 203 GLY A CA 1
ATOM 1576 C C . GLY A 1 203 ? 2.756 -0.819 20.578 1 65.56 203 GLY A C 1
ATOM 1577 O O . GLY A 1 203 ? 3.551 -0.784 21.531 1 65.56 203 GLY A O 1
ATOM 1578 N N . THR A 1 204 ? 1.998 0.214 20.172 1 66.38 204 THR A N 1
ATOM 1579 C CA . THR A 1 204 ? 2.031 1.4 21.016 1 66.38 204 THR A CA 1
ATOM 1580 C C . THR A 1 204 ? 0.826 1.433 21.953 1 66.38 204 THR A C 1
ATOM 1582 O O . THR A 1 204 ? -0.292 1.113 21.547 1 66.38 204 THR A O 1
ATOM 1585 N N . ASP A 1 205 ? 1.189 1.616 23.219 1 75.31 205 ASP A N 1
ATOM 1586 C CA . ASP A 1 205 ? 0.114 1.796 24.188 1 75.31 205 ASP A CA 1
ATOM 1587 C C . ASP A 1 205 ? -0.347 3.25 24.234 1 75.31 205 ASP A C 1
ATOM 1589 O O . ASP A 1 205 ? 0.178 4.051 25.016 1 75.31 205 ASP A O 1
ATOM 1593 N N . ILE A 1 206 ? -1.31 3.66 23.516 1 78.44 206 ILE A N 1
ATOM 1594 C CA . ILE A 1 206 ? -1.759 5.039 23.359 1 78.44 206 ILE A CA 1
ATOM 1595 C C . ILE A 1 206 ? -2.453 5.504 24.641 1 78.44 206 ILE A C 1
ATOM 1597 O O . ILE A 1 206 ? -2.357 6.676 25.016 1 78.44 206 ILE A O 1
ATOM 1601 N N . ASP A 1 207 ? -3.004 4.574 25.359 1 80.69 207 ASP A N 1
ATOM 1602 C CA . ASP A 1 207 ? -3.713 4.945 26.594 1 80.69 207 ASP A CA 1
ATOM 1603 C C . ASP A 1 207 ? -2.746 5.477 27.641 1 80.69 207 ASP A C 1
ATOM 1605 O O . ASP A 1 207 ? -3.039 6.465 28.312 1 80.69 207 ASP A O 1
ATOM 1609 N N . GLU A 1 208 ? -1.702 4.871 27.672 1 81.31 208 GLU A N 1
ATOM 1610 C CA . GLU A 1 208 ? -0.688 5.324 28.625 1 81.31 208 GLU A CA 1
ATOM 1611 C C . GLU A 1 208 ? -0.168 6.711 28.266 1 81.31 208 GLU A C 1
ATOM 1613 O O . GLU A 1 208 ? 0.016 7.562 29.125 1 81.31 208 GLU A O 1
ATOM 1618 N N . ALA A 1 209 ? 0.046 6.926 27.047 1 80.94 209 ALA A N 1
ATOM 1619 C CA . ALA A 1 209 ? 0.55 8.219 26.578 1 80.94 209 ALA A CA 1
ATOM 1620 C C . ALA A 1 209 ? -0.472 9.32 26.828 1 80.94 209 ALA A C 1
ATOM 1622 O O . ALA A 1 209 ? -0.118 10.414 27.266 1 80.94 209 ALA A O 1
ATOM 1623 N N . LEU A 1 210 ? -1.688 8.984 26.688 1 84.62 210 LEU A N 1
ATOM 1624 C CA . LEU A 1 210 ? -2.752 9.977 26.844 1 84.62 210 LEU A CA 1
ATOM 1625 C C . LEU A 1 210 ? -2.951 10.352 28.297 1 84.62 210 LEU A C 1
ATOM 1627 O O . LEU A 1 210 ? -3.354 11.477 28.609 1 84.62 210 LEU A O 1
ATOM 1631 N N . ALA A 1 211 ? -2.594 9.445 29.156 1 85.31 211 ALA A N 1
ATOM 1632 C CA . ALA A 1 211 ? -2.723 9.727 30.578 1 85.31 211 ALA A CA 1
ATOM 1633 C C . ALA A 1 211 ? -1.837 10.898 31 1 85.31 211 ALA A C 1
ATOM 1635 O O . ALA A 1 211 ? -2.219 11.703 31.844 1 85.31 211 ALA A O 1
ATOM 1636 N N . SER A 1 212 ? -0.722 11.023 30.344 1 84.31 212 SER A N 1
ATOM 1637 C CA . SER A 1 212 ? 0.215 12.094 30.656 1 84.31 212 SER A CA 1
ATOM 1638 C C . SER A 1 212 ? -0.176 13.391 29.953 1 84.31 212 SER A C 1
ATOM 1640 O O . SER A 1 212 ? 0.361 14.461 30.266 1 84.31 212 SER A O 1
ATOM 1642 N N . LEU A 1 213 ? -1.128 13.32 29.078 1 89.5 213 LEU A N 1
ATOM 1643 C CA . LEU A 1 213 ? -1.517 14.477 28.281 1 89.5 213 LEU A CA 1
ATOM 1644 C C . LEU A 1 213 ? -2.957 14.883 28.578 1 89.5 213 LEU A C 1
ATOM 1646 O O . LEU A 1 213 ? -3.627 15.477 27.719 1 89.5 213 LEU A O 1
ATOM 1650 N N . GLN A 1 214 ? -3.348 14.648 29.688 1 89 214 GLN A N 1
ATOM 1651 C CA . GLN A 1 214 ? -4.738 14.789 30.109 1 89 214 GLN A CA 1
ATOM 1652 C C . GLN A 1 214 ? -5.223 16.219 29.953 1 89 214 GLN A C 1
ATOM 1654 O O . GLN A 1 214 ? -6.359 16.469 29.531 1 89 214 GLN A O 1
ATOM 1659 N N . PRO A 1 215 ? -4.438 17.203 30.25 1 90.12 215 PRO A N 1
ATOM 1660 C CA . PRO A 1 215 ? -4.91 18.578 30.125 1 90.12 215 PRO A CA 1
ATOM 1661 C C . PRO A 1 215 ? -5.363 18.922 28.719 1 90.12 215 PRO A C 1
ATOM 1663 O O . PRO A 1 215 ? -6.176 19.844 28.516 1 90.12 215 PRO A O 1
ATOM 1666 N N . TRP A 1 216 ? -4.84 18.203 27.75 1 92.69 216 TRP A N 1
ATOM 1667 C CA . TRP A 1 216 ? -5.133 18.531 26.359 1 92.69 216 TRP A CA 1
ATOM 1668 C C . TRP A 1 216 ? -5.977 17.438 25.719 1 92.69 216 TRP A C 1
ATOM 1670 O O . TRP A 1 216 ? -6.09 17.375 24.484 1 92.69 216 TRP A O 1
ATOM 1680 N N . LYS A 1 217 ? -6.594 16.594 26.484 1 89.88 217 LYS A N 1
ATOM 1681 C CA . LYS A 1 217 ? -7.27 15.398 26 1 89.88 217 LYS A CA 1
ATOM 1682 C C . LYS A 1 217 ? -8.359 15.75 24.984 1 89.88 217 LYS A C 1
ATOM 1684 O O . LYS A 1 217 ? -8.578 15.016 24.016 1 89.88 217 LYS A O 1
ATOM 1689 N N . ASP A 1 218 ? -9.016 16.875 25.141 1 91.5 218 ASP A N 1
ATOM 1690 C CA . ASP A 1 218 ? -10.133 17.266 24.281 1 91.5 218 ASP A CA 1
ATOM 1691 C C . ASP A 1 218 ? -9.641 17.719 22.906 1 91.5 218 ASP A C 1
ATOM 1693 O O . ASP A 1 218 ? -10.43 17.828 21.969 1 91.5 218 ASP A O 1
ATOM 1697 N N . ASN A 1 219 ? -8.352 17.984 22.797 1 94.94 219 ASN A N 1
ATOM 1698 C CA . ASN A 1 219 ? -7.77 18.469 21.547 1 94.94 219 ASN A CA 1
ATOM 1699 C C . ASN A 1 219 ? -6.98 17.375 20.844 1 94.94 219 ASN A C 1
ATOM 1701 O O . ASN A 1 219 ? -6.281 17.641 19.859 1 94.94 219 ASN A O 1
ATOM 1705 N N . ILE A 1 220 ? -7.09 16.156 21.422 1 94.38 220 ILE A N 1
ATOM 1706 C CA . ILE A 1 220 ? -6.387 15.016 20.844 1 94.38 220 ILE A CA 1
ATOM 1707 C C . ILE A 1 220 ? -7.398 14.008 20.297 1 94.38 220 ILE A C 1
ATOM 1709 O O . ILE A 1 220 ? -8.211 13.461 21.062 1 94.38 220 ILE A O 1
ATOM 1713 N N . HIS A 1 221 ? -7.371 13.836 19.016 1 95.38 221 HIS A N 1
ATOM 1714 C CA . HIS A 1 221 ? -8.195 12.82 18.375 1 95.38 221 HIS A CA 1
ATOM 1715 C C . HIS A 1 221 ? -7.387 11.57 18.047 1 95.38 221 HIS A C 1
ATOM 1717 O O . HIS A 1 221 ? -6.406 11.641 17.312 1 95.38 221 HIS A O 1
ATOM 1723 N N . VAL A 1 222 ? -7.797 10.477 18.562 1 93.38 222 VAL A N 1
ATOM 1724 C CA . VAL A 1 222 ? -7.094 9.219 18.328 1 93.38 222 VAL A CA 1
ATOM 1725 C C . VAL A 1 222 ? -7.812 8.422 17.25 1 93.38 222 VAL A C 1
ATOM 1727 O O . VAL A 1 222 ? -9.016 8.172 17.344 1 93.38 222 VAL A O 1
ATOM 1730 N N . ILE A 1 223 ? -7.066 8.078 16.297 1 95.19 223 ILE A N 1
ATOM 1731 C CA . ILE A 1 223 ? -7.605 7.348 15.148 1 95.19 223 ILE A CA 1
ATOM 1732 C C . ILE A 1 223 ? -7.117 5.898 15.188 1 95.19 223 ILE A C 1
ATOM 1734 O O . ILE A 1 223 ? -5.91 5.645 15.18 1 95.19 223 ILE A O 1
ATOM 1738 N N . GLN A 1 224 ? -8.039 5.012 15.18 1 90.06 224 GLN A N 1
ATOM 1739 C CA . GLN A 1 224 ? -7.695 3.596 15.18 1 90.06 224 GLN A CA 1
ATOM 1740 C C . GLN A 1 224 ? -7.262 3.133 13.797 1 90.06 224 GLN A C 1
ATOM 1742 O O . GLN A 1 224 ? -7.891 3.48 12.797 1 90.06 224 GLN A O 1
ATOM 1747 N N . GLN A 1 225 ? -6.211 2.348 13.805 1 90.81 225 GLN A N 1
ATOM 1748 C CA . GLN A 1 225 ? -5.781 1.725 12.555 1 90.81 225 GLN A CA 1
ATOM 1749 C C . GLN A 1 225 ? -6.461 0.373 12.352 1 90.81 225 GLN A C 1
ATOM 1751 O O . GLN A 1 225 ? -5.953 -0.656 12.797 1 90.81 225 GLN A O 1
ATOM 1756 N N . LEU A 1 226 ? -7.5 0.351 11.633 1 90.5 226 LEU A N 1
ATOM 1757 C CA . LEU A 1 226 ? -8.289 -0.862 11.453 1 90.5 226 LEU A CA 1
ATOM 1758 C C . LEU A 1 226 ? -7.543 -1.869 10.586 1 90.5 226 LEU A C 1
ATOM 1760 O O . LEU A 1 226 ? -7.773 -3.076 10.688 1 90.5 226 LEU A O 1
ATOM 1764 N N . ILE A 1 227 ? -6.719 -1.407 9.703 1 92.88 227 ILE A N 1
ATOM 1765 C CA . ILE A 1 227 ? -5.789 -2.227 8.93 1 92.88 227 ILE A CA 1
ATOM 1766 C C . ILE A 1 227 ? -4.355 -1.912 9.352 1 92.88 227 ILE A C 1
ATOM 1768 O O . ILE A 1 227 ? -3.855 -0.812 9.102 1 92.88 227 ILE A O 1
ATOM 1772 N N . GLN A 1 228 ? -3.744 -2.898 9.859 1 90 228 GLN A N 1
ATOM 1773 C CA . GLN A 1 228 ? -2.406 -2.693 10.406 1 90 228 GLN A CA 1
ATOM 1774 C C . GLN A 1 228 ? -1.357 -2.682 9.297 1 90 228 GLN A C 1
ATOM 1776 O O . GLN A 1 228 ? -1.458 -3.439 8.336 1 90 228 GLN A O 1
ATOM 1781 N N . ASN A 1 229 ? -0.424 -1.845 9.5 1 90.88 229 ASN A N 1
ATOM 1782 C CA . ASN A 1 229 ? 0.696 -1.685 8.578 1 90.88 229 ASN A CA 1
ATOM 1783 C C . ASN A 1 229 ? 1.887 -1.011 9.258 1 90.88 229 ASN A C 1
ATOM 1785 O O . ASN A 1 229 ? 1.732 0.022 9.906 1 90.88 229 ASN A O 1
ATOM 1789 N N . ASP A 1 230 ? 3.102 -1.584 9.133 1 90.62 230 ASP A N 1
ATOM 1790 C CA . ASP A 1 230 ? 4.219 -0.977 9.852 1 90.62 230 ASP A CA 1
ATOM 1791 C C . ASP A 1 230 ? 5.316 -0.537 8.891 1 90.62 230 ASP A C 1
ATOM 1793 O O . ASP A 1 230 ? 6.5 -0.542 9.242 1 90.62 230 ASP A O 1
ATOM 1797 N N . VAL A 1 231 ? 4.941 -0.255 7.68 1 94.06 231 VAL A N 1
ATOM 1798 C CA . VAL A 1 231 ? 5.91 0.294 6.734 1 94.06 231 VAL A CA 1
ATOM 1799 C C . VAL A 1 231 ? 6.5 1.587 7.293 1 94.06 231 VAL A C 1
ATOM 1801 O O . VAL A 1 231 ? 5.801 2.369 7.941 1 94.06 231 VAL A O 1
ATOM 1804 N N . SER A 1 232 ? 7.762 1.783 7.074 1 93.31 232 SER A N 1
ATOM 1805 C CA . SER A 1 232 ? 8.469 2.988 7.488 1 93.31 232 SER A CA 1
ATOM 1806 C C . SER A 1 232 ? 9.57 3.35 6.492 1 93.31 232 SER A C 1
ATOM 1808 O O . SER A 1 232 ? 10.023 2.498 5.727 1 93.31 232 SER A O 1
ATOM 1810 N N . SER A 1 233 ? 9.914 4.562 6.57 1 94.56 233 SER A N 1
ATOM 1811 C CA . SER A 1 233 ? 11.008 4.996 5.707 1 94.56 233 SER A CA 1
ATOM 1812 C C . SER A 1 233 ? 12.289 4.234 6.008 1 94.56 233 SER A C 1
ATOM 1814 O O . SER A 1 233 ? 13.07 3.932 5.102 1 94.56 233 SER A O 1
ATOM 1816 N N . THR A 1 234 ? 12.508 3.934 7.234 1 93.56 234 THR A N 1
ATOM 1817 C CA . THR A 1 234 ? 13.68 3.168 7.637 1 93.56 234 THR A CA 1
ATOM 1818 C C . THR A 1 234 ? 13.68 1.793 6.973 1 93.56 234 THR A C 1
ATOM 1820 O O . THR A 1 234 ? 14.695 1.374 6.402 1 93.56 234 THR A O 1
ATOM 1823 N N . LYS A 1 235 ? 12.586 1.116 6.969 1 95.38 235 LYS A N 1
ATOM 1824 C CA . LYS A 1 235 ? 12.477 -0.202 6.352 1 95.38 235 LYS A CA 1
ATOM 1825 C C . LYS A 1 235 ? 12.633 -0.112 4.836 1 95.38 235 LYS A C 1
ATOM 1827 O O . LYS A 1 235 ? 13.234 -0.99 4.211 1 95.38 235 LYS A O 1
ATOM 1832 N N . ILE A 1 236 ? 12.078 0.923 4.266 1 97 236 ILE A N 1
ATOM 1833 C CA . ILE A 1 236 ? 12.203 1.115 2.822 1 97 236 ILE A CA 1
ATOM 1834 C C . ILE A 1 236 ? 13.672 1.269 2.445 1 97 236 ILE A C 1
ATOM 1836 O O . ILE A 1 236 ? 14.141 0.646 1.489 1 97 236 ILE A O 1
ATOM 1840 N N . ARG A 1 237 ? 14.391 2.076 3.18 1 95.69 237 ARG A N 1
ATOM 1841 C CA . ARG A 1 237 ? 15.82 2.258 2.908 1 95.69 237 ARG A CA 1
ATOM 1842 C C . ARG A 1 237 ? 16.578 0.948 3.074 1 95.69 237 ARG A C 1
ATOM 1844 O O . ARG A 1 237 ? 17.484 0.652 2.301 1 95.69 237 ARG A O 1
ATOM 1851 N N . LEU A 1 238 ? 16.234 0.187 4.035 1 95.06 238 LEU A N 1
ATOM 1852 C CA . LEU A 1 238 ? 16.844 -1.124 4.227 1 95.06 238 LEU A CA 1
ATOM 1853 C C . LEU A 1 238 ? 16.625 -2.014 3.01 1 95.06 238 LEU A C 1
ATOM 1855 O O . LEU A 1 238 ? 17.547 -2.658 2.525 1 95.06 238 LEU A O 1
ATOM 1859 N N . PHE A 1 239 ? 15.422 -2.074 2.52 1 97.06 239 PHE A N 1
ATOM 1860 C CA . PHE A 1 239 ? 15.102 -2.873 1.342 1 97.06 239 PHE A CA 1
ATOM 1861 C C . PHE A 1 239 ? 15.93 -2.422 0.142 1 97.06 239 PHE A C 1
ATOM 1863 O O . PHE A 1 239 ? 16.484 -3.25 -0.578 1 97.06 239 PHE A O 1
ATOM 1870 N N . LEU A 1 240 ? 15.977 -1.133 0.013 1 96.12 240 LEU A N 1
ATOM 1871 C CA . LEU A 1 240 ? 16.719 -0.586 -1.12 1 96.12 240 LEU A CA 1
ATOM 1872 C C . LEU A 1 240 ? 18.188 -0.943 -1.028 1 96.12 240 LEU A C 1
ATOM 1874 O O . LEU A 1 240 ? 18.797 -1.34 -2.023 1 96.12 240 LEU A O 1
ATOM 1878 N N . ARG A 1 241 ? 18.734 -0.876 0.137 1 94.12 241 ARG A N 1
ATOM 1879 C CA . ARG A 1 241 ? 20.141 -1.227 0.345 1 94.12 241 ARG A CA 1
ATOM 1880 C C . ARG A 1 241 ? 20.391 -2.699 0.037 1 94.12 241 ARG A C 1
ATOM 1882 O O . ARG A 1 241 ? 21.453 -3.064 -0.465 1 94.12 241 ARG A O 1
ATOM 1889 N N . ARG A 1 242 ? 19.453 -3.482 0.285 1 94.62 242 ARG A N 1
ATOM 1890 C CA . ARG A 1 242 ? 19.578 -4.922 0.081 1 94.62 242 ARG A CA 1
ATOM 1891 C C . ARG A 1 242 ? 19.078 -5.324 -1.305 1 94.62 242 ARG A C 1
ATOM 1893 O O . ARG A 1 242 ? 18.906 -6.512 -1.584 1 94.62 242 ARG A O 1
ATOM 1900 N N . GLU A 1 243 ? 18.672 -4.367 -2.072 1 95.25 243 GLU A N 1
ATOM 1901 C CA . GLU A 1 243 ? 18.203 -4.57 -3.439 1 95.25 243 GLU A CA 1
ATOM 1902 C C . GLU A 1 243 ? 16.906 -5.383 -3.465 1 95.25 243 GLU A C 1
ATOM 1904 O O . GLU A 1 243 ? 16.703 -6.211 -4.355 1 95.25 243 GLU A O 1
ATOM 1909 N N . MET A 1 244 ? 16.188 -5.188 -2.451 1 96.62 244 MET A N 1
ATOM 1910 C CA . MET A 1 244 ? 14.867 -5.816 -2.381 1 96.62 244 MET A CA 1
ATOM 1911 C C . MET A 1 244 ? 13.797 -4.902 -2.963 1 96.62 244 MET A C 1
ATOM 1913 O O . MET A 1 244 ? 13.984 -3.688 -3.045 1 96.62 244 MET A O 1
ATOM 1917 N N . SER A 1 245 ? 12.727 -5.496 -3.375 1 97.25 245 SER A N 1
ATOM 1918 C CA . SER A 1 245 ? 11.641 -4.738 -3.996 1 97.25 245 SER A CA 1
ATOM 1919 C C . SER A 1 245 ? 10.906 -3.879 -2.971 1 97.25 245 SER A C 1
ATOM 1921 O O . SER A 1 245 ? 10.648 -4.324 -1.851 1 97.25 245 SER A O 1
ATOM 1923 N N . VAL A 1 246 ? 10.555 -2.645 -3.369 1 97.69 246 VAL A N 1
ATOM 1924 C CA . VAL A 1 246 ? 9.75 -1.76 -2.533 1 97.69 246 VAL A CA 1
ATOM 1925 C C . VAL A 1 246 ? 8.422 -1.462 -3.225 1 97.69 246 VAL A C 1
ATOM 1927 O O . VAL A 1 246 ? 7.695 -0.552 -2.82 1 97.69 246 VAL A O 1
ATOM 1930 N N . ARG A 1 247 ? 8.109 -2.295 -4.234 1 97 247 ARG A N 1
ATOM 1931 C CA . ARG A 1 247 ? 6.832 -2.141 -4.93 1 97 247 ARG A CA 1
ATOM 1932 C C . ARG A 1 247 ? 5.66 -2.387 -3.98 1 97 247 ARG A C 1
ATOM 1934 O O . ARG A 1 247 ? 5.715 -3.291 -3.145 1 97 247 ARG A O 1
ATOM 1941 N N . TYR A 1 248 ? 4.645 -1.563 -4.117 1 97.12 248 TYR A N 1
ATOM 1942 C CA . TYR A 1 248 ? 3.385 -1.621 -3.385 1 97.12 248 TYR A CA 1
ATOM 1943 C C . TYR A 1 248 ? 3.572 -1.165 -1.943 1 97.12 248 TYR A C 1
ATOM 1945 O O . TYR A 1 248 ? 2.662 -1.296 -1.122 1 97.12 248 TYR A O 1
ATOM 1953 N N . LEU A 1 249 ? 4.789 -0.632 -1.602 1 97.62 249 LEU A N 1
ATOM 1954 C CA . LEU A 1 249 ? 5.043 -0.039 -0.293 1 97.62 249 LEU A CA 1
ATOM 1955 C C . LEU A 1 249 ? 5.117 1.481 -0.39 1 97.62 249 LEU A C 1
ATOM 1957 O O . LEU A 1 249 ? 4.781 2.186 0.565 1 97.62 249 LEU A O 1
ATOM 1961 N N . ILE A 1 250 ? 5.605 1.924 -1.488 1 97.62 250 ILE A N 1
ATOM 1962 C CA . ILE A 1 250 ? 5.664 3.344 -1.814 1 97.62 250 ILE A CA 1
ATOM 1963 C C . ILE A 1 250 ? 5.172 3.566 -3.242 1 97.62 250 ILE A C 1
ATOM 1965 O O . ILE A 1 250 ? 5.109 2.625 -4.039 1 97.62 250 ILE A O 1
ATOM 1969 N N . PRO A 1 251 ? 4.766 4.801 -3.568 1 96.19 251 PRO A N 1
ATOM 1970 C CA . PRO A 1 251 ? 4.246 5.07 -4.91 1 96.19 251 PRO A CA 1
ATOM 1971 C C . PRO A 1 251 ? 5.273 4.801 -6.008 1 96.19 251 PRO A C 1
ATOM 1973 O O . PRO A 1 251 ? 6.461 5.09 -5.832 1 96.19 251 PRO A O 1
ATOM 1976 N N . VAL A 1 252 ? 4.793 4.336 -7.145 1 93.5 252 VAL A N 1
ATOM 1977 C CA . VAL A 1 252 ? 5.641 3.936 -8.266 1 93.5 252 VAL A CA 1
ATOM 1978 C C . VAL A 1 252 ? 6.453 5.137 -8.75 1 93.5 252 VAL A C 1
ATOM 1980 O O . VAL A 1 252 ? 7.66 5.023 -8.977 1 93.5 252 VAL A O 1
ATOM 1983 N N . PRO A 1 253 ? 5.867 6.316 -8.852 1 94.81 253 PRO A N 1
ATOM 1984 C CA . PRO A 1 253 ? 6.676 7.461 -9.289 1 94.81 253 PRO A CA 1
ATOM 1985 C C . PRO A 1 253 ? 7.832 7.762 -8.336 1 94.81 253 PRO A C 1
ATOM 1987 O O . PRO A 1 253 ? 8.883 8.234 -8.773 1 94.81 253 PRO A O 1
ATOM 1990 N N . VAL A 1 254 ? 7.602 7.504 -7.102 1 97.81 254 VAL A N 1
ATOM 1991 C CA . VAL A 1 254 ? 8.664 7.707 -6.125 1 97.81 254 VAL A CA 1
ATOM 1992 C C . VAL A 1 254 ? 9.766 6.668 -6.332 1 97.81 254 VAL A C 1
ATOM 1994 O O . VAL A 1 254 ? 10.953 6.984 -6.234 1 97.81 254 VAL A O 1
ATOM 1997 N N . ILE A 1 255 ? 9.398 5.438 -6.637 1 97 255 ILE A N 1
ATOM 1998 C CA . ILE A 1 255 ? 10.359 4.383 -6.926 1 97 255 ILE A CA 1
ATOM 1999 C C . ILE A 1 255 ? 11.227 4.793 -8.109 1 97 255 ILE A C 1
ATOM 2001 O O . ILE A 1 255 ? 12.461 4.711 -8.047 1 97 255 ILE A O 1
ATOM 2005 N N . HIS A 1 256 ? 10.617 5.227 -9.172 1 95.75 256 HIS A N 1
ATOM 2006 C CA . HIS A 1 256 ? 11.352 5.648 -10.359 1 95.75 256 HIS A CA 1
ATOM 2007 C C . HIS A 1 256 ? 12.305 6.793 -10.047 1 95.75 256 HIS A C 1
ATOM 2009 O O . HIS A 1 256 ? 13.438 6.816 -10.539 1 95.75 256 HIS A O 1
ATOM 2015 N N . TYR A 1 257 ? 11.844 7.746 -9.258 1 97.75 257 TYR A N 1
ATOM 2016 C CA . TYR A 1 257 ? 12.68 8.875 -8.859 1 97.75 257 TYR A CA 1
ATOM 2017 C C . TYR A 1 257 ? 13.922 8.391 -8.117 1 97.75 257 TYR A C 1
ATOM 2019 O O . TYR A 1 257 ? 15.031 8.859 -8.375 1 97.75 257 TYR A O 1
ATOM 2027 N N . ILE A 1 258 ? 13.711 7.473 -7.18 1 97.31 258 ILE A N 1
ATOM 2028 C CA . ILE A 1 258 ? 14.789 6.918 -6.371 1 97.31 258 ILE A CA 1
ATOM 2029 C C . ILE A 1 258 ? 15.812 6.234 -7.273 1 97.31 258 ILE A C 1
ATOM 2031 O O . ILE A 1 258 ? 17.016 6.418 -7.105 1 97.31 258 ILE A O 1
ATOM 2035 N N . GLU A 1 259 ? 15.336 5.469 -8.188 1 95.5 259 GLU A N 1
ATOM 2036 C CA . GLU A 1 259 ? 16.203 4.766 -9.117 1 95.5 259 GLU A CA 1
ATOM 2037 C C . GLU A 1 259 ? 16.969 5.746 -10.016 1 95.5 259 GLU A C 1
ATOM 2039 O O . GLU A 1 259 ? 18.172 5.625 -10.188 1 95.5 259 GLU A O 1
ATOM 2044 N N . GLN A 1 260 ? 16.25 6.688 -10.477 1 96.19 260 GLN A N 1
ATOM 2045 C CA . GLN A 1 260 ? 16.828 7.676 -11.383 1 96.19 260 GLN A CA 1
ATOM 2046 C C . GLN A 1 260 ? 17.922 8.477 -10.703 1 96.19 260 GLN A C 1
ATOM 2048 O O . GLN A 1 260 ? 18.938 8.805 -11.328 1 96.19 260 GLN A O 1
ATOM 2053 N N . HIS A 1 261 ? 17.781 8.797 -9.469 1 96.31 261 HIS A N 1
ATOM 2054 C CA . HIS A 1 261 ? 18.719 9.672 -8.773 1 96.31 261 HIS A CA 1
ATOM 2055 C C . HIS A 1 261 ? 19.641 8.883 -7.852 1 96.31 261 HIS A C 1
ATOM 2057 O O . HIS A 1 261 ? 20.391 9.461 -7.074 1 96.31 261 HIS A O 1
ATOM 2063 N N . HIS A 1 262 ? 19.547 7.57 -7.898 1 94.44 262 HIS A N 1
ATOM 2064 C CA . HIS A 1 262 ? 20.406 6.664 -7.148 1 94.44 262 HIS A CA 1
ATOM 2065 C C . HIS A 1 262 ? 20.391 6.996 -5.664 1 94.44 262 HIS A C 1
ATOM 2067 O O . HIS A 1 262 ? 21.453 7.125 -5.043 1 94.44 262 HIS A O 1
ATOM 2073 N N . LEU A 1 263 ? 19.188 7.156 -5.172 1 95.69 263 LEU A N 1
ATOM 2074 C CA . LEU A 1 263 ? 19.047 7.504 -3.76 1 95.69 263 LEU A CA 1
ATOM 2075 C C . LEU A 1 263 ? 19.094 6.254 -2.887 1 95.69 263 LEU A C 1
ATOM 2077 O O . LEU A 1 263 ? 18.609 5.191 -3.289 1 95.69 263 LEU A O 1
ATOM 2081 N N . TYR A 1 264 ? 19.656 6.332 -1.655 1 93 264 TYR A N 1
ATOM 2082 C CA . TYR A 1 264 ? 19.672 5.363 -0.562 1 93 264 TYR A CA 1
ATOM 2083 C C . TYR A 1 264 ? 20.5 4.137 -0.924 1 93 264 TYR A C 1
ATOM 2085 O O . TYR A 1 264 ? 20.266 3.047 -0.399 1 93 264 TYR A O 1
ATOM 2093 N N . GLU A 1 265 ? 21.297 4.227 -1.935 1 82.75 265 GLU A N 1
ATOM 2094 C CA . GLU A 1 265 ? 22.219 3.146 -2.289 1 82.75 265 GLU A CA 1
ATOM 2095 C C . GLU A 1 265 ? 23.422 3.113 -1.354 1 82.75 265 GLU A C 1
ATOM 2097 O O . GLU A 1 265 ? 23.766 4.125 -0.738 1 82.75 265 GLU A O 1
ATOM 2102 N N . ASP A 1 266 ? 23.828 1.973 -0.755 1 65.88 266 ASP A N 1
ATOM 2103 C CA . ASP A 1 266 ? 25 1.854 0.104 1 65.88 266 ASP A CA 1
ATOM 2104 C C . ASP A 1 266 ? 26.125 2.762 -0.381 1 65.88 266 ASP A C 1
ATOM 2106 O O . ASP A 1 266 ? 26.469 2.756 -1.565 1 65.88 266 ASP A O 1
ATOM 2110 N N . ASP A 1 267 ? 26.312 3.871 0.198 1 53.75 267 ASP A N 1
ATOM 2111 C CA . ASP A 1 267 ? 27.625 4.488 0.036 1 53.75 267 ASP A CA 1
ATOM 2112 C C . ASP A 1 267 ? 28.734 3.539 0.482 1 53.75 267 ASP A C 1
ATOM 2114 O O . ASP A 1 267 ? 28.75 3.086 1.629 1 53.75 267 ASP A O 1
ATOM 2118 N N . GLY A 1 268 ? 29.203 2.514 -0.092 1 43.09 268 GLY A N 1
ATOM 2119 C CA . GLY A 1 268 ? 30.469 1.887 0.255 1 43.09 268 GLY A CA 1
ATOM 2120 C C . GLY A 1 268 ? 31.375 2.781 1.087 1 43.09 268 GLY A C 1
ATOM 2121 O O . GLY A 1 268 ? 32.406 2.336 1.587 1 43.09 268 GLY A O 1
ATOM 2122 N N . THR A 1 269 ? 31.5 4.023 0.94 1 38.22 269 THR A N 1
ATOM 2123 C CA . THR A 1 269 ? 32.625 4.812 1.451 1 38.22 269 THR A CA 1
ATOM 2124 C C . THR A 1 269 ? 32.469 5.031 2.955 1 38.22 269 THR A C 1
ATOM 2126 O O . THR A 1 269 ? 33.469 5.309 3.639 1 38.22 269 THR A O 1
ATOM 2129 N N . ALA A 1 270 ? 31.391 5.137 3.598 1 37.09 270 ALA A N 1
ATOM 2130 C CA . ALA A 1 270 ? 31.531 5.777 4.902 1 37.09 270 ALA A CA 1
ATOM 2131 C C . ALA A 1 270 ? 32.094 4.797 5.938 1 37.09 270 ALA A C 1
ATOM 2133 O O . ALA A 1 270 ? 32.438 5.191 7.055 1 37.09 270 ALA A O 1
ATOM 2134 N N . GLU A 1 271 ? 31.797 3.523 5.863 1 35.66 271 GLU A N 1
ATOM 2135 C CA . GLU A 1 271 ? 32.344 2.719 6.957 1 35.66 271 GLU A CA 1
ATOM 2136 C C . GLU A 1 271 ? 33.844 2.602 6.871 1 35.66 271 GLU A C 1
ATOM 2138 O O . GLU A 1 271 ? 34.5 2.031 7.758 1 35.66 271 GLU A O 1
ATOM 2143 N N . LYS A 1 272 ? 34.5 2.852 5.836 1 35.81 272 LYS A N 1
ATOM 2144 C CA . LYS A 1 272 ? 35.969 2.768 5.906 1 35.81 272 LYS A CA 1
ATOM 2145 C C . LYS A 1 272 ? 36.531 3.867 6.801 1 35.81 272 LYS A C 1
ATOM 2147 O O . LYS A 1 272 ? 37.75 3.891 7.074 1 35.81 272 LYS A O 1
ATOM 2152 N N . GLY A 1 273 ? 35.75 4.906 7.102 1 31.92 273 GLY A N 1
ATOM 2153 C CA . GLY A 1 273 ? 36.375 6.008 7.816 1 31.92 273 GLY A CA 1
ATOM 2154 C C . GLY A 1 273 ? 36.5 5.754 9.305 1 31.92 273 GLY A C 1
ATOM 2155 O O . GLY A 1 273 ? 37.219 6.488 10 1 31.92 273 GLY A O 1
ATOM 2156 N N . LYS A 1 274 ? 35.625 5.027 9.969 1 35.78 274 LYS A N 1
ATOM 2157 C CA . LYS A 1 274 ? 35.812 4.965 11.414 1 35.78 274 LYS A CA 1
ATOM 2158 C C . LYS A 1 274 ? 36.906 3.977 11.789 1 35.78 274 LYS A C 1
ATOM 2160 O O . LYS A 1 274 ? 37.312 3.902 12.945 1 35.78 274 LYS A O 1
ATOM 2165 N N . GLU A 1 275 ? 37.156 3.023 11 1 34.66 275 GLU A N 1
ATOM 2166 C CA . GLU A 1 275 ? 38.188 2.111 11.453 1 34.66 275 GLU A CA 1
ATOM 2167 C C . GLU A 1 275 ? 39.562 2.775 11.422 1 34.66 275 GLU A C 1
ATOM 2169 O O . GLU A 1 275 ? 40.5 2.309 12.07 1 34.66 275 GLU A O 1
ATOM 2174 N N . ARG A 1 276 ? 39.781 3.674 10.477 1 36.34 276 ARG A N 1
ATOM 2175 C CA . ARG A 1 276 ? 41.156 4.156 10.461 1 36.34 276 ARG A CA 1
ATOM 2176 C C . ARG A 1 276 ? 41.438 5.066 11.656 1 36.34 276 ARG A C 1
ATOM 2178 O O . ARG A 1 276 ? 42.594 5.359 11.961 1 36.34 276 ARG A O 1
ATOM 2185 N N . GLN A 1 277 ? 40.312 5.754 12.141 1 32.94 277 GLN A N 1
ATOM 2186 C CA . GLN A 1 277 ? 40.781 6.742 13.117 1 32.94 277 GLN A CA 1
ATOM 2187 C C . GLN A 1 277 ? 41.062 6.09 14.469 1 32.94 277 GLN A C 1
ATOM 2189 O O . GLN A 1 277 ? 41.625 6.723 15.359 1 32.94 277 GLN A O 1
ATOM 2194 N N . GLU A 1 278 ? 40.5 4.891 14.758 1 35.59 278 GLU A N 1
ATOM 2195 C CA . GLU A 1 278 ? 40.875 4.469 16.109 1 35.59 278 GLU A CA 1
ATOM 2196 C C . GLU A 1 278 ? 42.312 4.016 16.172 1 35.59 278 GLU A C 1
ATOM 2198 O O . GLU A 1 278 ? 42.844 3.664 17.234 1 35.59 278 GLU A O 1
ATOM 2203 N N . GLY A 1 279 ? 42.938 3.689 14.992 1 31.16 279 GLY A N 1
ATOM 2204 C CA . GLY A 1 279 ? 44.312 3.238 15.242 1 31.16 279 GLY A CA 1
ATOM 2205 C C . GLY A 1 279 ? 45.25 4.363 15.617 1 31.16 279 GLY A C 1
ATOM 2206 O O . GLY A 1 279 ? 46.469 4.148 15.758 1 31.16 279 GLY A O 1
ATOM 2207 N N . ARG A 1 280 ? 44.875 5.672 15.484 1 24.42 280 ARG A N 1
ATOM 2208 C CA . ARG A 1 280 ? 45.906 6.508 16.078 1 24.42 280 ARG A CA 1
ATOM 2209 C C . ARG A 1 280 ? 45.656 6.691 17.578 1 24.42 280 ARG A C 1
ATOM 2211 O O . ARG A 1 280 ? 44.5 6.762 18.031 1 24.42 280 ARG A O 1
ATOM 2218 N N . MET B 1 1 ? 7.727 2.725 -39.938 1 22.14 1 MET B N 1
ATOM 2219 C CA . MET B 1 1 ? 6.344 2.42 -39.562 1 22.14 1 MET B CA 1
ATOM 2220 C C . MET B 1 1 ? 6.062 2.834 -38.125 1 22.14 1 MET B C 1
ATOM 2222 O O . MET B 1 1 ? 6.793 2.445 -37.219 1 22.14 1 MET B O 1
ATOM 2226 N N . ALA B 1 2 ? 5.371 4.008 -37.938 1 22.03 2 ALA B N 1
ATOM 2227 C CA . ALA B 1 2 ? 5.184 4.961 -36.844 1 22.03 2 ALA B CA 1
ATOM 2228 C C . ALA B 1 2 ? 4.426 4.324 -35.688 1 22.03 2 ALA B C 1
ATOM 2230 O O . ALA B 1 2 ? 3.299 3.855 -35.844 1 22.03 2 ALA B O 1
ATOM 2231 N N . ILE B 1 3 ? 5.188 3.57 -34.781 1 22.27 3 ILE B N 1
ATOM 2232 C CA . ILE B 1 3 ? 4.645 2.713 -33.75 1 22.27 3 ILE B CA 1
ATOM 2233 C C . ILE B 1 3 ? 3.684 3.516 -32.875 1 22.27 3 ILE B C 1
ATOM 2235 O O . ILE B 1 3 ? 4.062 4.543 -32.312 1 22.27 3 ILE B O 1
ATOM 2239 N N . GLU B 1 4 ? 2.395 3.514 -33.219 1 23.34 4 GLU B N 1
ATOM 2240 C CA . GLU B 1 4 ? 1.256 4.172 -32.594 1 23.34 4 GLU B CA 1
ATOM 2241 C C . GLU B 1 4 ? 1.21 3.867 -31.094 1 23.34 4 GLU B C 1
ATOM 2243 O O . GLU B 1 4 ? 1.146 2.703 -30.688 1 23.34 4 GLU B O 1
ATOM 2248 N N . MET B 1 5 ? 1.84 4.648 -30.25 1 25.09 5 MET B N 1
ATOM 2249 C CA . MET B 1 5 ? 2.018 4.668 -28.797 1 25.09 5 MET B CA 1
ATOM 2250 C C . MET B 1 5 ? 0.674 4.574 -28.094 1 25.09 5 MET B C 1
ATOM 2252 O O . MET B 1 5 ? -0.146 5.488 -28.172 1 25.09 5 MET B O 1
ATOM 2256 N N . VAL B 1 6 ? 0.099 3.367 -28.094 1 27.2 6 VAL B N 1
ATOM 2257 C CA . VAL B 1 6 ? -1.191 3.18 -27.453 1 27.2 6 VAL B CA 1
ATOM 2258 C C . VAL B 1 6 ? -1.137 3.74 -26.031 1 27.2 6 VAL B C 1
ATOM 2260 O O . VAL B 1 6 ? -0.196 3.465 -25.281 1 27.2 6 VAL B O 1
ATOM 2263 N N . GLY B 1 7 ? -1.706 4.836 -25.672 1 29.25 7 GLY B N 1
ATOM 2264 C CA . GLY B 1 7 ? -1.872 5.699 -24.516 1 29.25 7 GLY B CA 1
ATOM 2265 C C . GLY B 1 7 ? -2.305 4.949 -23.266 1 29.25 7 GLY B C 1
ATOM 2266 O O . GLY B 1 7 ? -3.424 4.434 -23.203 1 29.25 7 GLY B O 1
ATOM 2267 N N . GLY B 1 8 ? -1.436 4.137 -22.578 1 30.84 8 GLY B N 1
ATOM 2268 C CA . GLY B 1 8 ? -1.677 3.336 -21.391 1 30.84 8 GLY B CA 1
ATOM 2269 C C . GLY B 1 8 ? -2.293 4.129 -20.25 1 30.84 8 GLY B C 1
ATOM 2270 O O . GLY B 1 8 ? -2.027 5.324 -20.094 1 30.84 8 GLY B O 1
ATOM 2271 N N . GLN B 1 9 ? -3.422 3.75 -19.766 1 34.31 9 GLN B N 1
ATOM 2272 C CA . GLN B 1 9 ? -4.27 4.316 -18.719 1 34.31 9 GLN B CA 1
ATOM 2273 C C . GLN B 1 9 ? -3.508 4.457 -17.406 1 34.31 9 GLN B C 1
ATOM 2275 O O . GLN B 1 9 ? -2.965 3.479 -16.891 1 34.31 9 GLN B O 1
ATOM 2280 N N . SER B 1 10 ? -2.902 5.523 -17.094 1 35.34 10 SER B N 1
ATOM 2281 C CA . SER B 1 10 ? -2.066 6.031 -16 1 35.34 10 SER B CA 1
ATOM 2282 C C . SER B 1 10 ? -2.789 5.945 -14.664 1 35.34 10 SER B C 1
ATOM 2284 O O . SER B 1 10 ? -4.02 5.988 -14.609 1 35.34 10 SER B O 1
ATOM 2286 N N . ASP B 1 11 ? -2.197 5.395 -13.641 1 39.47 11 ASP B N 1
ATOM 2287 C CA . ASP B 1 11 ? -2.654 5.371 -12.25 1 39.47 11 ASP B CA 1
ATOM 2288 C C . ASP B 1 11 ? -3.07 6.766 -11.789 1 39.47 11 ASP B C 1
ATOM 2290 O O . ASP B 1 11 ? -3.125 7.035 -10.586 1 39.47 11 ASP B O 1
ATOM 2294 N N . ASP B 1 12 ? -3.242 7.645 -12.734 1 42.97 12 ASP B N 1
ATOM 2295 C CA . ASP B 1 12 ? -3.619 9.039 -12.492 1 42.97 12 ASP B CA 1
ATOM 2296 C C . ASP B 1 12 ? -5.07 9.141 -12.023 1 42.97 12 ASP B C 1
ATOM 2298 O O . ASP B 1 12 ? -5.996 8.836 -12.781 1 42.97 12 ASP B O 1
ATOM 2302 N N . VAL B 1 13 ? -5.156 9.383 -10.68 1 44.78 13 VAL B N 1
ATOM 2303 C CA . VAL B 1 13 ? -6.492 9.508 -10.102 1 44.78 13 VAL B CA 1
ATOM 2304 C C . VAL B 1 13 ? -7.324 10.484 -10.93 1 44.78 13 VAL B C 1
ATOM 2306 O O . VAL B 1 13 ? -8.555 10.484 -10.852 1 44.78 13 VAL B O 1
ATOM 2309 N N . HIS B 1 14 ? -6.668 11.273 -11.695 1 42.88 14 HIS B N 1
ATOM 2310 C CA . HIS B 1 14 ? -7.391 12.289 -12.453 1 42.88 14 HIS B CA 1
ATOM 2311 C C . HIS B 1 14 ? -7.777 11.766 -13.836 1 42.88 14 HIS B C 1
ATOM 2313 O O . HIS B 1 14 ? -8.398 12.484 -14.625 1 42.88 14 HIS B O 1
ATOM 2319 N N . GLN B 1 15 ? -7.355 10.617 -14.156 1 44.97 15 GLN B N 1
ATOM 2320 C CA . GLN B 1 15 ? -7.742 10.055 -15.445 1 44.97 15 GLN B CA 1
ATOM 2321 C C . GLN B 1 15 ? -9.125 9.422 -15.383 1 44.97 15 GLN B C 1
ATOM 2323 O O . GLN B 1 15 ? -9.492 8.812 -14.375 1 44.97 15 GLN B O 1
ATOM 2328 N N . VAL B 1 16 ? -10.086 9.938 -16.234 1 45.34 16 VAL B N 1
ATOM 2329 C CA . VAL B 1 16 ? -11.414 9.367 -16.406 1 45.34 16 VAL B CA 1
ATOM 2330 C C . VAL B 1 16 ? -11.297 7.859 -16.656 1 45.34 16 VAL B C 1
ATOM 2332 O O . VAL B 1 16 ? -10.508 7.422 -17.484 1 45.34 16 VAL B O 1
ATOM 2335 N N . PRO B 1 17 ? -11.867 7.121 -15.719 1 44.25 17 PRO B N 1
ATOM 2336 C CA . PRO B 1 17 ? -11.844 5.672 -15.914 1 44.25 17 PRO B CA 1
ATOM 2337 C C . PRO B 1 17 ? -12.297 5.262 -17.312 1 44.25 17 PRO B C 1
ATOM 2339 O O . PRO B 1 17 ? -13.32 5.746 -17.812 1 44.25 17 PRO B O 1
ATOM 2342 N N . ALA B 1 18 ? -11.336 4.773 -18.109 1 42.91 18 ALA B N 1
ATOM 2343 C CA . ALA B 1 18 ? -11.828 4.172 -19.344 1 42.91 18 ALA B CA 1
ATOM 2344 C C . ALA B 1 18 ? -12.875 3.1 -19.047 1 42.91 18 ALA B C 1
ATOM 2346 O O . ALA B 1 18 ? -12.852 2.477 -17.984 1 42.91 18 ALA B O 1
ATOM 2347 N N . ASP B 1 19 ? -14.023 3.209 -19.75 1 43.44 19 ASP B N 1
ATOM 2348 C CA . ASP B 1 19 ? -15.023 2.146 -19.719 1 43.44 19 ASP B CA 1
ATOM 2349 C C . ASP B 1 19 ? -14.375 0.773 -19.859 1 43.44 19 ASP B C 1
ATOM 2351 O O . ASP B 1 19 ? -13.922 0.397 -20.938 1 43.44 19 ASP B O 1
ATOM 2355 N N . ILE B 1 20 ? -13.859 0.325 -18.766 1 46.56 20 ILE B N 1
ATOM 2356 C CA . ILE B 1 20 ? -13.25 -0.997 -18.828 1 46.56 20 ILE B CA 1
ATOM 2357 C C . ILE B 1 20 ? -14.328 -2.072 -18.812 1 46.56 20 ILE B C 1
ATOM 2359 O O . ILE B 1 20 ? -15.023 -2.246 -17.797 1 46.56 20 ILE B O 1
ATOM 2363 N N . THR B 1 21 ? -14.859 -2.443 -20.031 1 51.78 21 THR B N 1
ATOM 2364 C CA . THR B 1 21 ? -15.758 -3.578 -20.188 1 51.78 21 THR B CA 1
ATOM 2365 C C . THR B 1 21 ? -15.125 -4.852 -19.625 1 51.78 21 THR B C 1
ATOM 2367 O O . THR B 1 21 ? -13.953 -5.125 -19.891 1 51.78 21 THR B O 1
ATOM 2370 N N . PRO B 1 22 ? -15.906 -5.477 -18.797 1 55.97 22 PRO B N 1
ATOM 2371 C CA . PRO B 1 22 ? -15.391 -6.738 -18.266 1 55.97 22 PRO B CA 1
ATOM 2372 C C . PRO B 1 22 ? -14.898 -7.684 -19.344 1 55.97 22 PRO B C 1
ATOM 2374 O O . PRO B 1 22 ? -15.406 -7.656 -20.469 1 55.97 22 PRO B O 1
ATOM 2377 N N . ALA B 1 23 ? -13.867 -8.383 -19.203 1 51.19 23 ALA B N 1
ATOM 2378 C CA . ALA B 1 23 ? -13.203 -9.289 -20.141 1 51.19 23 ALA B CA 1
ATOM 2379 C C . ALA B 1 23 ? -14.148 -10.406 -20.578 1 51.19 23 ALA B C 1
ATOM 2381 O O . ALA B 1 23 ? -14.773 -11.062 -19.734 1 51.19 23 ALA B O 1
ATOM 2382 N N . ARG B 1 24 ? -14.656 -10.445 -21.875 1 50.78 24 ARG B N 1
ATOM 2383 C CA . ARG B 1 24 ? -15.398 -11.555 -22.469 1 50.78 24 ARG B CA 1
ATOM 2384 C C . ARG B 1 24 ? -14.578 -12.836 -22.453 1 50.78 24 ARG B C 1
ATOM 2386 O O . ARG B 1 24 ? -13.469 -12.875 -22.984 1 50.78 24 ARG B O 1
ATOM 2393 N N . MET B 1 25 ? -14.914 -13.953 -21.531 1 58.75 25 MET B N 1
ATOM 2394 C CA . MET B 1 25 ? -14.141 -15.164 -21.234 1 58.75 25 MET B CA 1
ATOM 2395 C C . MET B 1 25 ? -14.352 -16.203 -22.328 1 58.75 25 MET B C 1
ATOM 2397 O O . MET B 1 25 ? -14.047 -17.391 -22.125 1 58.75 25 MET B O 1
ATOM 2401 N N . GLU B 1 26 ? -15.016 -15.984 -23.469 1 61.66 26 GLU B N 1
ATOM 2402 C CA . GLU B 1 26 ? -15.406 -17.047 -24.391 1 61.66 26 GLU B CA 1
ATOM 2403 C C . GLU B 1 26 ? -14.18 -17.703 -25.016 1 61.66 26 GLU B C 1
ATOM 2405 O O . GLU B 1 26 ? -14.125 -18.922 -25.172 1 61.66 26 GLU B O 1
ATOM 2410 N N . ASP B 1 27 ? -13.195 -17.016 -25.5 1 81 27 ASP B N 1
ATOM 2411 C CA . ASP B 1 27 ? -12.047 -17.625 -26.156 1 81 27 ASP B CA 1
ATOM 2412 C C . ASP B 1 27 ? -10.789 -17.516 -25.297 1 81 27 ASP B C 1
ATOM 2414 O O . ASP B 1 27 ? -10.148 -16.469 -25.25 1 81 27 ASP B O 1
ATOM 2418 N N . TYR B 1 28 ? -10.492 -18.734 -24.594 1 91.12 28 TYR B N 1
ATOM 2419 C CA . TYR B 1 28 ? -9.359 -18.75 -23.672 1 91.12 28 TYR B CA 1
ATOM 2420 C C . TYR B 1 28 ? -8.039 -18.812 -24.438 1 91.12 28 TYR B C 1
ATOM 2422 O O . TYR B 1 28 ? -7.891 -19.609 -25.375 1 91.12 28 TYR B O 1
ATOM 2430 N N . THR B 1 29 ? -7.152 -17.891 -24.219 1 93.81 29 THR B N 1
ATOM 2431 C CA . THR B 1 29 ? -5.75 -17.922 -24.609 1 93.81 29 THR B CA 1
ATOM 2432 C C . THR B 1 29 ? -4.836 -17.75 -23.406 1 93.81 29 THR B C 1
ATOM 2434 O O . THR B 1 29 ? -5.055 -16.859 -22.578 1 93.81 29 THR B O 1
ATOM 2437 N N . PHE B 1 30 ? -3.887 -18.656 -23.344 1 96.75 30 PHE B N 1
ATOM 2438 C CA . PHE B 1 30 ? -2.947 -18.562 -22.234 1 96.75 30 PHE B CA 1
ATOM 2439 C C . PHE B 1 30 ? -2.117 -17.281 -22.328 1 96.75 30 PHE B C 1
ATOM 2441 O O . PHE B 1 30 ? -1.464 -17.031 -23.344 1 96.75 30 PHE B O 1
ATOM 2448 N N . PRO B 1 31 ? -2.135 -16.422 -21.234 1 97.06 31 PRO B N 1
ATOM 2449 C CA . PRO B 1 31 ? -1.361 -15.18 -21.297 1 97.06 31 PRO B CA 1
ATOM 2450 C C . PRO B 1 31 ? 0.144 -15.414 -21.219 1 97.06 31 PRO B C 1
ATOM 2452 O O . PRO B 1 31 ? 0.616 -16.094 -20.297 1 97.06 31 PRO B O 1
ATOM 2455 N N . GLU B 1 32 ? 0.937 -14.867 -22.156 1 96.06 32 GLU B N 1
ATOM 2456 C CA . GLU B 1 32 ? 2.369 -15.148 -22.156 1 96.06 32 GLU B CA 1
ATOM 2457 C C . GLU B 1 32 ? 3.178 -13.867 -22.375 1 96.06 32 GLU B C 1
ATOM 2459 O O . GLU B 1 32 ? 4.391 -13.922 -22.594 1 96.06 32 GLU B O 1
ATOM 2464 N N . LEU B 1 33 ? 2.49 -12.719 -22.344 1 95.19 33 LEU B N 1
ATOM 2465 C CA . LEU B 1 33 ? 3.104 -11.445 -22.703 1 95.19 33 LEU B CA 1
ATOM 2466 C C . LEU B 1 33 ? 4.32 -11.164 -21.828 1 95.19 33 LEU B C 1
ATOM 2468 O O . LEU B 1 33 ? 5.312 -10.602 -22.297 1 95.19 33 LEU B O 1
ATOM 2472 N N . ARG B 1 34 ? 4.242 -11.617 -20.562 1 97.19 34 ARG B N 1
ATOM 2473 C CA . ARG B 1 34 ? 5.297 -11.25 -19.625 1 97.19 34 ARG B CA 1
ATOM 2474 C C . ARG B 1 34 ? 6.09 -12.477 -19.188 1 97.19 34 ARG B C 1
ATOM 2476 O O . ARG B 1 34 ? 6.852 -12.414 -18.219 1 97.19 34 ARG B O 1
ATOM 2483 N N . LEU B 1 35 ? 5.879 -13.555 -19.859 1 96.94 35 LEU B N 1
ATOM 2484 C CA . LEU B 1 35 ? 6.633 -14.781 -19.594 1 96.94 35 LEU B CA 1
ATOM 2485 C C . LEU B 1 35 ? 8.055 -14.672 -20.141 1 96.94 35 LEU B C 1
ATOM 2487 O O . LEU B 1 35 ? 8.242 -14.32 -21.312 1 96.94 35 LEU B O 1
ATOM 2491 N N . LYS B 1 36 ? 9 -14.922 -19.281 1 96.75 36 LYS B N 1
ATOM 2492 C CA . LYS B 1 36 ? 10.383 -14.93 -19.766 1 96.75 36 LYS B CA 1
ATOM 2493 C C . LYS B 1 36 ? 10.602 -16.047 -20.781 1 96.75 36 LYS B C 1
ATOM 2495 O O . LYS B 1 36 ? 10.234 -17.188 -20.547 1 96.75 36 LYS B O 1
ATOM 2500 N N . ARG B 1 37 ? 11.281 -15.75 -21.859 1 95 37 ARG B N 1
ATOM 2501 C CA . ARG B 1 37 ? 11.43 -16.703 -22.953 1 95 37 ARG B CA 1
ATOM 2502 C C . ARG B 1 37 ? 12.719 -17.5 -22.828 1 95 37 ARG B C 1
ATOM 2504 O O . ARG B 1 37 ? 12.805 -18.625 -23.297 1 95 37 ARG B O 1
ATOM 2511 N N . THR B 1 38 ? 13.664 -16.828 -22.297 1 97.81 38 THR B N 1
ATOM 2512 C CA . THR B 1 38 ? 14.969 -17.453 -22.156 1 97.81 38 THR B CA 1
ATOM 2513 C C . THR B 1 38 ? 15.531 -17.203 -20.75 1 97.81 38 THR B C 1
ATOM 2515 O O . THR B 1 38 ? 15.453 -16.078 -20.25 1 97.81 38 THR B O 1
ATOM 2518 N N . MET B 1 39 ? 16.094 -18.219 -20.172 1 97.94 39 MET B N 1
ATOM 2519 C CA . MET B 1 39 ? 16.688 -18.078 -18.844 1 97.94 39 MET B CA 1
ATOM 2520 C C . MET B 1 39 ? 17.922 -17.172 -18.891 1 97.94 39 MET B C 1
ATOM 2522 O O . MET B 1 39 ? 18.609 -17.125 -19.906 1 97.94 39 MET B O 1
ATOM 2526 N N . SER B 1 40 ? 18.125 -16.469 -17.781 1 96.94 40 SER B N 1
ATOM 2527 C CA . SER B 1 40 ? 19.344 -15.68 -17.609 1 96.94 40 SER B CA 1
ATOM 2528 C C . SER B 1 40 ? 20.516 -16.562 -17.172 1 96.94 40 SER B C 1
ATOM 2530 O O . SER B 1 40 ? 21.641 -16.344 -17.594 1 96.94 40 SER B O 1
ATOM 2532 N N . ASP B 1 41 ? 20.25 -17.578 -16.281 1 97.06 41 ASP B N 1
ATOM 2533 C CA . ASP B 1 41 ? 21.25 -18.516 -15.758 1 97.06 41 ASP B CA 1
ATOM 2534 C C . ASP B 1 41 ? 20.812 -19.953 -15.992 1 97.06 41 ASP B C 1
ATOM 2536 O O . ASP B 1 41 ? 20 -20.5 -15.242 1 97.06 41 ASP B O 1
ATOM 2540 N N . PRO B 1 42 ? 21.453 -20.531 -16.953 1 96.31 42 PRO B N 1
ATOM 2541 C CA . PRO B 1 42 ? 21.031 -21.891 -17.297 1 96.31 42 PRO B CA 1
ATOM 2542 C C . PRO B 1 42 ? 21.281 -22.906 -16.188 1 96.31 42 PRO B C 1
ATOM 2544 O O . PRO B 1 42 ? 20.766 -24.016 -16.219 1 96.31 42 PRO B O 1
ATOM 2547 N N . GLU B 1 43 ? 22.078 -22.547 -15.219 1 96.56 43 GLU B N 1
ATOM 2548 C CA . GLU B 1 43 ? 22.406 -23.469 -14.141 1 96.56 43 GLU B CA 1
ATOM 2549 C C . GLU B 1 43 ? 21.297 -23.531 -13.102 1 96.56 43 GLU B C 1
ATOM 2551 O O . GLU B 1 43 ? 21.219 -24.469 -12.297 1 96.56 43 GLU B O 1
ATOM 2556 N N . LYS B 1 44 ? 20.422 -22.562 -13.148 1 97.94 44 LYS B N 1
ATOM 2557 C CA . LYS B 1 44 ? 19.328 -22.5 -12.18 1 97.94 44 LYS B CA 1
ATOM 2558 C C . LYS B 1 44 ? 18.109 -23.281 -12.664 1 97.94 44 LYS B C 1
ATOM 2560 O O . LYS B 1 44 ? 18.062 -23.719 -13.812 1 97.94 44 LYS B O 1
ATOM 2565 N N . THR B 1 45 ? 17.219 -23.516 -11.734 1 98.19 45 THR B N 1
ATOM 2566 C CA . THR B 1 45 ? 15.945 -24.156 -12.062 1 98.19 45 THR B CA 1
ATOM 2567 C C . THR B 1 45 ? 14.867 -23.109 -12.344 1 98.19 45 THR B C 1
ATOM 2569 O O . THR B 1 45 ? 14.578 -22.266 -11.492 1 98.19 45 THR B O 1
ATOM 2572 N N . PRO B 1 46 ? 14.289 -23.125 -13.547 1 98.62 46 PRO B N 1
ATOM 2573 C CA . PRO B 1 46 ? 13.227 -22.156 -13.828 1 98.62 46 PRO B CA 1
ATOM 2574 C C . PRO B 1 46 ? 11.969 -22.406 -12.992 1 98.62 46 PRO B C 1
ATOM 2576 O O . PRO B 1 46 ? 11.594 -23.547 -12.758 1 98.62 46 PRO B O 1
ATOM 2579 N N . LEU B 1 47 ? 11.32 -21.297 -12.547 1 98.81 47 LEU B N 1
ATOM 2580 C CA . LEU B 1 47 ? 10.203 -21.359 -11.617 1 98.81 47 LEU B CA 1
ATOM 2581 C C . LEU B 1 47 ? 9.07 -20.438 -12.07 1 98.81 47 LEU B C 1
ATOM 2583 O O . LEU B 1 47 ? 9.305 -19.312 -12.508 1 98.81 47 LEU B O 1
ATOM 2587 N N . LEU B 1 48 ? 7.883 -20.938 -12.031 1 98.88 48 LEU B N 1
ATOM 2588 C CA . LEU B 1 48 ? 6.66 -20.172 -12.227 1 98.88 48 LEU B CA 1
ATOM 2589 C C . LEU B 1 48 ? 5.824 -20.141 -10.945 1 98.88 48 LEU B C 1
ATOM 2591 O O . LEU B 1 48 ? 5.547 -21.188 -10.359 1 98.88 48 LEU B O 1
ATOM 2595 N N . LEU B 1 49 ? 5.445 -18.938 -10.516 1 98.88 49 LEU B N 1
ATOM 2596 C CA . LEU B 1 49 ? 4.621 -18.812 -9.312 1 98.88 49 LEU B CA 1
ATOM 2597 C C . LEU B 1 49 ? 3.164 -18.562 -9.688 1 98.88 49 LEU B C 1
ATOM 2599 O O . LEU B 1 49 ? 2.871 -17.719 -10.539 1 98.88 49 LEU B O 1
ATOM 2603 N N . VAL B 1 50 ? 2.277 -19.281 -9.023 1 98.81 50 VAL B N 1
ATOM 2604 C CA . VAL B 1 50 ? 0.842 -19.141 -9.25 1 98.81 50 VAL B CA 1
ATOM 2605 C C . VAL B 1 50 ? 0.131 -18.844 -7.934 1 98.81 50 VAL B C 1
ATOM 2607 O O . VAL B 1 50 ? 0.31 -19.578 -6.949 1 98.81 50 VAL B O 1
ATOM 2610 N N . ALA B 1 51 ? -0.581 -17.781 -7.922 1 98.31 51 ALA B N 1
ATOM 2611 C CA . ALA B 1 51 ? -1.461 -17.516 -6.789 1 98.31 51 ALA B CA 1
ATOM 2612 C C . ALA B 1 51 ? -2.926 -17.703 -7.176 1 98.31 51 ALA B C 1
ATOM 2614 O O . ALA B 1 51 ? -3.426 -17.016 -8.078 1 98.31 51 ALA B O 1
ATOM 2615 N N . CYS B 1 52 ? -3.527 -18.594 -6.461 1 95.88 52 CYS B N 1
ATOM 2616 C CA . CYS B 1 52 ? -4.961 -18.797 -6.629 1 95.88 52 CYS B CA 1
ATOM 2617 C C . CYS B 1 52 ? -5.75 -18.062 -5.551 1 95.88 52 CYS B C 1
ATOM 2619 O O . CYS B 1 52 ? -5.309 -17.969 -4.406 1 95.88 52 CYS B O 1
ATOM 2621 N N . GLY B 1 53 ? -6.855 -17.438 -5.961 1 94 53 GLY B N 1
ATOM 2622 C CA . GLY B 1 53 ? -7.648 -16.75 -4.953 1 94 53 GLY B CA 1
ATOM 2623 C C . GLY B 1 53 ? -8.898 -16.109 -5.52 1 94 53 GLY B C 1
ATOM 2624 O O . GLY B 1 53 ? -9.086 -16.078 -6.738 1 94 53 GLY B O 1
ATOM 2625 N N . SER B 1 54 ? -9.75 -15.656 -4.598 1 94.25 54 SER B N 1
ATOM 2626 C CA . SER B 1 54 ? -10.961 -14.961 -5.016 1 94.25 54 SER B CA 1
ATOM 2627 C C . SER B 1 54 ? -10.641 -13.586 -5.598 1 94.25 54 SER B C 1
ATOM 2629 O O . SER B 1 54 ? -11.242 -13.172 -6.594 1 94.25 54 SER B O 1
ATOM 2631 N N . PHE B 1 55 ? -9.766 -12.836 -4.918 1 96.44 55 PHE B N 1
ATOM 2632 C CA . PHE B 1 55 ? -9.383 -11.5 -5.355 1 96.44 55 PHE B CA 1
ATOM 2633 C C . PHE B 1 55 ? -10.602 -10.602 -5.488 1 96.44 55 PHE B C 1
ATOM 2635 O O . PHE B 1 55 ? -10.797 -9.961 -6.523 1 96.44 55 PHE B O 1
ATOM 2642 N N . SER B 1 56 ? -11.383 -10.547 -4.324 1 95.69 56 SER B N 1
ATOM 2643 C CA . SER B 1 56 ? -12.656 -9.836 -4.359 1 95.69 56 SER B CA 1
ATOM 2644 C C . SER B 1 56 ? -12.672 -8.695 -3.342 1 95.69 56 SER B C 1
ATOM 2646 O O . SER B 1 56 ? -13.453 -8.727 -2.385 1 95.69 56 SER B O 1
ATOM 2648 N N . PRO B 1 57 ? -11.977 -7.652 -3.512 1 97.44 57 PRO B N 1
ATOM 2649 C CA . PRO B 1 57 ? -11.148 -7.328 -4.672 1 97.44 57 PRO B CA 1
ATOM 2650 C C . PRO B 1 57 ? -9.68 -7.699 -4.473 1 97.44 57 PRO B C 1
ATOM 2652 O O . PRO B 1 57 ? -9.297 -8.172 -3.398 1 97.44 57 PRO B O 1
ATOM 2655 N N . ILE B 1 58 ? -8.938 -7.605 -5.484 1 98.06 58 ILE B N 1
ATOM 2656 C CA . ILE B 1 58 ? -7.48 -7.691 -5.402 1 98.06 58 ILE B CA 1
ATOM 2657 C C . ILE B 1 58 ? -6.941 -6.547 -4.551 1 98.06 58 ILE B C 1
ATOM 2659 O O . ILE B 1 58 ? -7.43 -5.418 -4.637 1 98.06 58 ILE B O 1
ATOM 2663 N N . THR B 1 59 ? -5.961 -6.824 -3.68 1 97.69 59 THR B N 1
ATOM 2664 C CA . THR B 1 59 ? -5.355 -5.824 -2.805 1 97.69 59 THR B CA 1
ATOM 2665 C C . THR B 1 59 ? -3.863 -5.691 -3.09 1 97.69 59 THR B C 1
ATOM 2667 O O . THR B 1 59 ? -3.285 -6.516 -3.803 1 97.69 59 THR B O 1
ATOM 2670 N N . TYR B 1 60 ? -3.246 -4.668 -2.553 1 96.88 60 TYR B N 1
ATOM 2671 C CA . TYR B 1 60 ? -1.804 -4.496 -2.697 1 96.88 60 TYR B CA 1
ATOM 2672 C C . TYR B 1 60 ? -1.051 -5.656 -2.053 1 96.88 60 TYR B C 1
ATOM 2674 O O . TYR B 1 60 ? 0.047 -6.012 -2.49 1 96.88 60 TYR B O 1
ATOM 2682 N N . LEU B 1 61 ? -1.66 -6.25 -1.006 1 95.94 61 LEU B N 1
ATOM 2683 C CA . LEU B 1 61 ? -0.964 -7.359 -0.367 1 95.94 61 LEU B CA 1
ATOM 2684 C C . LEU B 1 61 ? -0.891 -8.562 -1.3 1 95.94 61 LEU B C 1
ATOM 2686 O O . LEU B 1 61 ? 0.112 -9.281 -1.317 1 95.94 61 LEU B O 1
ATOM 2690 N N . HIS B 1 62 ? -1.97 -8.828 -2.057 1 96.81 62 HIS B N 1
ATOM 2691 C CA . HIS B 1 62 ? -1.928 -9.891 -3.051 1 96.81 62 HIS B CA 1
ATOM 2692 C C . HIS B 1 62 ? -0.759 -9.703 -4.012 1 96.81 62 HIS B C 1
ATOM 2694 O O . HIS B 1 62 ? -0.056 -10.664 -4.336 1 96.81 62 HIS B O 1
ATOM 2700 N N . LEU B 1 63 ? -0.575 -8.516 -4.414 1 98.12 63 LEU B N 1
ATOM 2701 C CA . LEU B 1 63 ? 0.49 -8.195 -5.355 1 98.12 63 LEU B CA 1
ATOM 2702 C C . LEU B 1 63 ? 1.853 -8.234 -4.676 1 98.12 63 LEU B C 1
ATOM 2704 O O . LEU B 1 63 ? 2.818 -8.758 -5.238 1 98.12 63 LEU B O 1
ATOM 2708 N N . ARG B 1 64 ? 1.876 -7.746 -3.471 1 97.25 64 ARG B N 1
ATOM 2709 C CA . ARG B 1 64 ? 3.119 -7.668 -2.711 1 97.25 64 ARG B CA 1
ATOM 2710 C C . ARG B 1 64 ? 3.67 -9.062 -2.416 1 97.25 64 ARG B C 1
ATOM 2712 O O . ARG B 1 64 ? 4.887 -9.25 -2.359 1 97.25 64 ARG B O 1
ATOM 2719 N N . MET B 1 65 ? 2.826 -10.039 -2.293 1 97 65 MET B N 1
ATOM 2720 C CA . MET B 1 65 ? 3.262 -11.406 -2.039 1 97 65 MET B CA 1
ATOM 2721 C C . MET B 1 65 ? 4.199 -11.891 -3.143 1 97 65 MET B C 1
ATOM 2723 O O . MET B 1 65 ? 5.191 -12.57 -2.865 1 97 65 MET B O 1
ATOM 2727 N N . PHE B 1 66 ? 3.922 -11.516 -4.309 1 98.5 66 PHE B N 1
ATOM 2728 C CA . PHE B 1 66 ? 4.75 -11.922 -5.434 1 98.5 66 PHE B CA 1
ATOM 2729 C C . PHE B 1 66 ? 6.125 -11.273 -5.359 1 98.5 66 PHE B C 1
ATOM 2731 O O . PHE B 1 66 ? 7.141 -11.906 -5.652 1 98.5 66 PHE B O 1
ATOM 2738 N N . GLU B 1 67 ? 6.129 -9.992 -4.961 1 98.12 67 GLU B N 1
ATOM 2739 C CA . GLU B 1 67 ? 7.398 -9.289 -4.82 1 98.12 67 GLU B CA 1
ATOM 2740 C C . GLU B 1 67 ? 8.266 -9.922 -3.734 1 98.12 67 GLU B C 1
ATOM 2742 O O . GLU B 1 67 ? 9.469 -10.109 -3.92 1 98.12 67 GLU B O 1
ATOM 2747 N N . MET B 1 68 ? 7.656 -10.266 -2.66 1 97.69 68 MET B N 1
ATOM 2748 C CA . MET B 1 68 ? 8.375 -10.922 -1.573 1 97.69 68 MET B CA 1
ATOM 2749 C C . MET B 1 68 ? 8.914 -12.281 -2.02 1 97.69 68 MET B C 1
ATOM 2751 O O . MET B 1 68 ? 10.055 -12.625 -1.721 1 97.69 68 MET B O 1
ATOM 2755 N N . ALA B 1 69 ? 8.078 -12.961 -2.729 1 98.44 69 ALA B N 1
ATOM 2756 C CA . ALA B 1 69 ? 8.5 -14.266 -3.232 1 98.44 69 ALA B CA 1
ATOM 2757 C C . ALA B 1 69 ? 9.641 -14.133 -4.238 1 98.44 69 ALA B C 1
ATOM 2759 O O . ALA B 1 69 ? 10.594 -14.906 -4.215 1 98.44 69 ALA B O 1
ATOM 2760 N N . ALA B 1 70 ? 9.555 -13.195 -5.094 1 98.5 70 ALA B N 1
ATOM 2761 C CA . ALA B 1 70 ? 10.602 -12.961 -6.082 1 98.5 70 ALA B CA 1
ATOM 2762 C C . ALA B 1 70 ? 11.938 -12.672 -5.402 1 98.5 70 ALA B C 1
ATOM 2764 O O . ALA B 1 70 ? 12.977 -13.195 -5.812 1 98.5 70 ALA B O 1
ATOM 2765 N N . ASP B 1 71 ? 11.906 -11.859 -4.383 1 98.25 71 ASP B N 1
ATOM 2766 C CA . ASP B 1 71 ? 13.117 -11.57 -3.621 1 98.25 71 ASP B CA 1
ATOM 2767 C C . ASP B 1 71 ? 13.68 -12.844 -2.99 1 98.25 71 ASP B C 1
ATOM 2769 O O . ASP B 1 71 ? 14.883 -13.109 -3.066 1 98.25 71 ASP B O 1
ATOM 2773 N N . HIS B 1 72 ? 12.781 -13.594 -2.393 1 98.06 72 HIS B N 1
ATOM 2774 C CA . HIS B 1 72 ? 13.211 -14.844 -1.768 1 98.06 72 HIS B CA 1
ATOM 2775 C C . HIS B 1 72 ? 13.852 -15.781 -2.785 1 98.06 72 HIS B C 1
ATOM 2777 O O . HIS B 1 72 ? 14.906 -16.359 -2.521 1 98.06 72 HIS B O 1
ATOM 2783 N N . VAL B 1 73 ? 13.281 -15.922 -3.918 1 98.19 73 VAL B N 1
ATOM 2784 C CA . VAL B 1 73 ? 13.773 -16.766 -4.992 1 98.19 73 VAL B CA 1
ATOM 2785 C C . VAL B 1 73 ? 15.172 -16.312 -5.418 1 98.19 73 VAL B C 1
ATOM 2787 O O . VAL B 1 73 ? 16.094 -17.109 -5.543 1 98.19 73 VAL B O 1
ATOM 2790 N N . ARG B 1 74 ? 15.305 -15.047 -5.527 1 97.19 74 ARG B N 1
ATOM 2791 C CA . ARG B 1 74 ? 16.547 -14.445 -6.016 1 97.19 74 ARG B CA 1
ATOM 2792 C C . ARG B 1 74 ? 17.672 -14.617 -5.004 1 97.19 74 ARG B C 1
ATOM 2794 O O . ARG B 1 74 ? 18.797 -14.953 -5.375 1 97.19 74 ARG B O 1
ATOM 2801 N N . PHE B 1 75 ? 17.328 -14.516 -3.744 1 96.44 75 PHE B N 1
ATOM 2802 C CA . PHE B 1 75 ? 18.406 -14.367 -2.764 1 96.44 75 PHE B CA 1
ATOM 2803 C C . PHE B 1 75 ? 18.594 -15.648 -1.971 1 96.44 75 PHE B C 1
ATOM 2805 O O . PHE B 1 75 ? 19.641 -15.852 -1.339 1 96.44 75 PHE B O 1
ATOM 2812 N N . SER B 1 76 ? 17.594 -16.547 -2.066 1 96.31 76 SER B N 1
ATOM 2813 C CA . SER B 1 76 ? 17.672 -17.609 -1.078 1 96.31 76 SER B CA 1
ATOM 2814 C C . SER B 1 76 ? 17.5 -18.984 -1.73 1 96.31 76 SER B C 1
ATOM 2816 O O . SER B 1 76 ? 17.422 -20 -1.039 1 96.31 76 SER B O 1
ATOM 2818 N N . THR B 1 77 ? 17.422 -19.016 -3.049 1 97.5 77 THR B N 1
ATOM 2819 C CA . THR B 1 77 ? 17.188 -20.297 -3.688 1 97.5 77 THR B CA 1
ATOM 2820 C C . THR B 1 77 ? 18.016 -20.438 -4.957 1 97.5 77 THR B C 1
ATOM 2822 O O . THR B 1 77 ? 18.734 -19.516 -5.344 1 97.5 77 THR B O 1
ATOM 2825 N N . ASP B 1 78 ? 17.906 -21.609 -5.559 1 97.69 78 ASP B N 1
ATOM 2826 C CA . ASP B 1 78 ? 18.562 -21.875 -6.832 1 97.69 78 ASP B CA 1
ATOM 2827 C C . ASP B 1 78 ? 17.562 -21.828 -7.992 1 97.69 78 ASP B C 1
ATOM 2829 O O . ASP B 1 78 ? 17.828 -22.359 -9.062 1 97.69 78 ASP B O 1
ATOM 2833 N N . PHE B 1 79 ? 16.422 -21.203 -7.719 1 98.44 79 PHE B N 1
ATOM 2834 C CA . PHE B 1 79 ? 15.414 -21.031 -8.758 1 98.44 79 PHE B CA 1
ATOM 2835 C C . PHE B 1 79 ? 15.641 -19.719 -9.516 1 98.44 79 PHE B C 1
ATOM 2837 O O . PHE B 1 79 ? 16.266 -18.797 -9 1 98.44 79 PHE B O 1
ATOM 2844 N N . GLU B 1 80 ? 15.18 -19.703 -10.719 1 98.5 80 GLU B N 1
ATOM 2845 C CA . GLU B 1 80 ? 15.008 -18.484 -11.5 1 98.5 80 GLU B CA 1
ATOM 2846 C C . GLU B 1 80 ? 13.547 -18.281 -11.883 1 98.5 80 GLU B C 1
ATOM 2848 O O . GLU B 1 80 ? 12.945 -19.125 -12.547 1 98.5 80 GLU B O 1
ATOM 2853 N N . LEU B 1 81 ? 13.062 -17.188 -11.484 1 98.56 81 LEU B N 1
ATOM 2854 C CA . LEU B 1 81 ? 11.664 -16.875 -11.75 1 98.56 81 LEU B CA 1
ATOM 2855 C C . LEU B 1 81 ? 11.453 -16.531 -13.219 1 98.56 81 LEU B C 1
ATOM 2857 O O . LEU B 1 81 ? 12.125 -15.641 -13.75 1 98.56 81 LEU B O 1
ATOM 2861 N N . ILE B 1 82 ? 10.5 -17.172 -13.891 1 98.25 82 ILE B N 1
ATOM 2862 C CA . ILE B 1 82 ? 10.289 -16.891 -15.305 1 98.25 82 ILE B CA 1
ATOM 2863 C C . ILE B 1 82 ? 8.945 -16.172 -15.492 1 98.25 82 ILE B C 1
ATOM 2865 O O . ILE B 1 82 ? 8.641 -15.68 -16.578 1 98.25 82 ILE B O 1
ATOM 2869 N N . GLY B 1 83 ? 8.086 -16.141 -14.414 1 98.25 83 GLY B N 1
ATOM 2870 C CA . GLY B 1 83 ? 6.809 -15.453 -14.469 1 98.25 83 GLY B CA 1
ATOM 2871 C C . GLY B 1 83 ? 5.957 -15.672 -13.234 1 98.25 83 GLY B C 1
ATOM 2872 O O . GLY B 1 83 ? 6.332 -16.422 -12.336 1 98.25 83 GLY B O 1
ATOM 2873 N N . GLY B 1 84 ? 4.879 -14.953 -13.141 1 98.75 84 GLY B N 1
ATOM 2874 C CA . GLY B 1 84 ? 3.891 -15.039 -12.078 1 98.75 84 GLY B CA 1
ATOM 2875 C C . GLY B 1 84 ? 2.469 -14.836 -12.562 1 98.75 84 GLY B C 1
ATOM 2876 O O . GLY B 1 84 ? 2.219 -14.008 -13.438 1 98.75 84 GLY B O 1
ATOM 2877 N N . TYR B 1 85 ? 1.528 -15.641 -12 1 98.88 85 TYR B N 1
ATOM 2878 C CA . TYR B 1 85 ? 0.142 -15.578 -12.453 1 98.88 85 TYR B CA 1
ATOM 2879 C C . TYR B 1 85 ? -0.812 -15.492 -11.266 1 98.88 85 TYR B C 1
ATOM 2881 O O . TYR B 1 85 ? -0.635 -16.203 -10.266 1 98.88 85 TYR B O 1
ATOM 2889 N N . LEU B 1 86 ? -1.771 -14.641 -11.445 1 98.81 86 LEU B N 1
ATOM 2890 C CA . LEU B 1 86 ? -2.992 -14.703 -10.648 1 98.81 86 LEU B CA 1
ATOM 2891 C C . LEU B 1 86 ? -4.031 -15.594 -11.32 1 98.81 86 LEU B C 1
ATOM 2893 O O . LEU B 1 86 ? -4.277 -15.469 -12.523 1 98.81 86 LEU B O 1
ATOM 2897 N N . SER B 1 87 ? -4.582 -16.469 -10.586 1 98.38 87 SER B N 1
ATOM 2898 C CA . SER B 1 87 ? -5.672 -17.328 -11.062 1 98.38 87 SER B CA 1
ATOM 2899 C C . SER B 1 87 ? -6.934 -17.125 -10.227 1 98.38 87 SER B C 1
ATOM 2901 O O . SER B 1 87 ? -7.148 -17.828 -9.234 1 98.38 87 SER B O 1
ATOM 2903 N N . PRO B 1 88 ? -7.809 -16.188 -10.68 1 97.56 88 PRO B N 1
ATOM 2904 C CA . PRO B 1 88 ? -9.062 -16.016 -9.938 1 97.56 88 PRO B CA 1
ATOM 2905 C C . PRO B 1 88 ? -9.945 -17.266 -9.984 1 97.56 88 PRO B C 1
ATOM 2907 O O . PRO B 1 88 ? -10.016 -17.938 -11.008 1 97.56 88 PRO B O 1
ATOM 2910 N N . VAL B 1 89 ? -10.602 -17.516 -8.914 1 95.38 89 VAL B N 1
ATOM 2911 C CA . VAL B 1 89 ? -11.438 -18.719 -8.805 1 95.38 89 VAL B CA 1
ATOM 2912 C C . VAL B 1 89 ? -12.703 -18.531 -9.641 1 95.38 89 VAL B C 1
ATOM 2914 O O . VAL B 1 89 ? -13.078 -17.406 -9.977 1 95.38 89 VAL B O 1
ATOM 2917 N N . SER B 1 90 ? -13.32 -19.641 -9.922 1 93.44 90 SER B N 1
ATOM 2918 C CA . SER B 1 90 ? -14.578 -19.625 -10.664 1 93.44 90 SER B CA 1
ATOM 2919 C C . SER B 1 90 ? -15.727 -19.141 -9.789 1 93.44 90 SER B C 1
ATOM 2921 O O . SER B 1 90 ? -15.633 -19.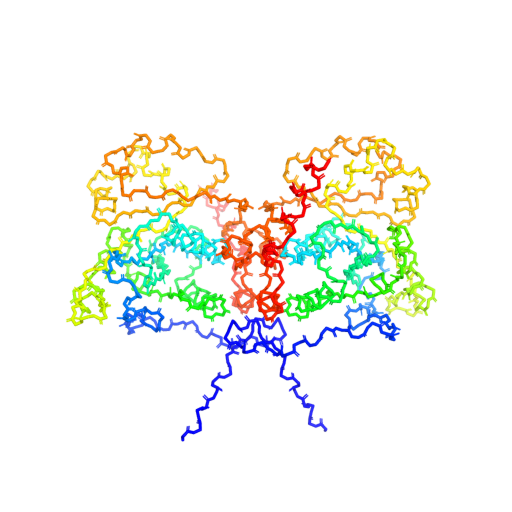156 -8.562 1 93.44 90 SER B O 1
ATOM 2923 N N . ASP B 1 91 ? -16.812 -18.734 -10.43 1 92.25 91 ASP B N 1
ATOM 2924 C CA . ASP B 1 91 ? -18.016 -18.312 -9.711 1 92.25 91 ASP B CA 1
ATOM 2925 C C . ASP B 1 91 ? -18.641 -19.484 -8.953 1 92.25 91 ASP B C 1
ATOM 2927 O O . ASP B 1 91 ? -19.484 -19.281 -8.086 1 92.25 91 ASP B O 1
ATOM 2931 N N . ALA B 1 92 ? -18.25 -20.609 -9.32 1 89.81 92 ALA B N 1
ATOM 2932 C CA . ALA B 1 92 ? -18.781 -21.812 -8.68 1 89.81 92 ALA B CA 1
ATOM 2933 C C . ALA B 1 92 ? -18.266 -21.938 -7.246 1 89.81 92 ALA B C 1
ATOM 2935 O O . ALA B 1 92 ? -18.797 -22.734 -6.457 1 89.81 92 ALA B O 1
ATOM 2936 N N . TYR B 1 93 ? -17.156 -21.25 -6.879 1 84.19 93 TYR B N 1
ATOM 2937 C CA . TYR B 1 93 ? -16.641 -21.219 -5.516 1 84.19 93 TYR B CA 1
ATOM 2938 C C . TYR B 1 93 ? -17.641 -20.562 -4.57 1 84.19 93 TYR B C 1
ATOM 2940 O O . TYR B 1 93 ? -17.672 -20.875 -3.379 1 84.19 93 TYR B O 1
ATOM 2948 N N . ARG B 1 94 ? -18.75 -20.594 -4.48 1 73.31 94 ARG B N 1
ATOM 2949 C CA . ARG B 1 94 ? -19.891 -19.984 -3.805 1 73.31 94 ARG B CA 1
ATOM 2950 C C . ARG B 1 94 ? -19.484 -19.375 -2.477 1 73.31 94 ARG B C 1
ATOM 2952 O O . ARG B 1 94 ? -19.406 -20.062 -1.455 1 73.31 94 ARG B O 1
ATOM 2959 N N . LYS B 1 95 ? -18.922 -18.281 -2.43 1 74 95 LYS B N 1
ATOM 2960 C CA . LYS B 1 95 ? -18.609 -17.484 -1.24 1 74 95 LYS B CA 1
ATOM 2961 C C . LYS B 1 95 ? -19.484 -16.25 -1.152 1 74 95 LYS B C 1
ATOM 2963 O O . LYS B 1 95 ? -19.781 -15.617 -2.17 1 74 95 LYS B O 1
ATOM 2968 N N . ALA B 1 96 ? -19.953 -15.984 0.056 1 69.88 96 ALA B N 1
ATOM 2969 C CA . ALA B 1 96 ? -20.781 -14.805 0.286 1 69.88 96 ALA B CA 1
ATOM 2970 C C . ALA B 1 96 ? -20.031 -13.523 -0.047 1 69.88 96 ALA B C 1
ATOM 2972 O O . ALA B 1 96 ? -18.859 -13.375 0.317 1 69.88 96 ALA B O 1
ATOM 2973 N N . GLY B 1 97 ? -20.719 -12.695 -0.833 1 73.75 97 GLY B N 1
ATOM 2974 C CA . GLY B 1 97 ? -20.125 -11.391 -1.081 1 73.75 97 GLY B CA 1
ATOM 2975 C C . GLY B 1 97 ? -19.141 -11.383 -2.23 1 73.75 97 GLY B C 1
ATOM 2976 O O . GLY B 1 97 ? -18.516 -10.359 -2.514 1 73.75 97 GLY B O 1
ATOM 2977 N N . LEU B 1 98 ? -19.156 -12.516 -2.91 1 85.19 98 LEU B N 1
ATOM 2978 C CA . LEU B 1 98 ? -18.219 -12.633 -4.02 1 85.19 98 LEU B CA 1
ATOM 2979 C C . LEU B 1 98 ? -18.734 -11.906 -5.254 1 85.19 98 LEU B C 1
ATOM 2981 O O . LEU B 1 98 ? -19.828 -12.203 -5.742 1 85.19 98 LEU B O 1
ATOM 2985 N N . ALA B 1 99 ? -17.984 -10.875 -5.652 1 92.5 99 ALA B N 1
ATOM 2986 C CA . ALA B 1 99 ? -18.297 -10.305 -6.965 1 92.5 99 ALA B CA 1
ATOM 2987 C C . ALA B 1 99 ? -18.156 -11.359 -8.062 1 92.5 99 ALA B C 1
ATOM 2989 O O . ALA B 1 99 ? -17.5 -12.383 -7.871 1 92.5 99 ALA B O 1
ATOM 2990 N N . SER B 1 100 ? -18.797 -11.172 -9.164 1 94.19 100 SER B N 1
ATOM 2991 C CA . SER B 1 100 ? -18.719 -12.133 -10.258 1 94.19 100 SER B CA 1
ATOM 2992 C C . SER B 1 100 ? -17.281 -12.289 -10.75 1 94.19 100 SER B C 1
ATOM 2994 O O . SER B 1 100 ? -16.453 -11.383 -10.594 1 94.19 100 SER B O 1
ATOM 2996 N N . ALA B 1 101 ? -17.016 -13.445 -11.352 1 94.56 101 ALA B N 1
ATOM 2997 C CA . ALA B 1 101 ? -15.688 -13.711 -11.906 1 94.56 101 ALA B CA 1
ATOM 2998 C C . ALA B 1 101 ? -15.297 -12.664 -12.938 1 94.56 101 ALA B C 1
ATOM 3000 O O . ALA B 1 101 ? -14.133 -12.273 -13.031 1 94.56 101 ALA B O 1
ATOM 3001 N N . GLU B 1 102 ? -16.25 -12.227 -13.625 1 95.44 102 GLU B N 1
ATOM 3002 C CA . GLU B 1 102 ? -16 -11.211 -14.641 1 95.44 102 GLU B CA 1
ATOM 3003 C C . GLU B 1 102 ? -15.414 -9.938 -14.023 1 95.44 102 GLU B C 1
ATOM 3005 O O . GLU B 1 102 ? -14.422 -9.406 -14.508 1 95.44 102 GLU B O 1
ATOM 3010 N N . HIS B 1 103 ? -16.016 -9.469 -12.914 1 97 103 HIS B N 1
ATOM 3011 C CA . HIS B 1 103 ? -15.539 -8.281 -12.219 1 97 103 HIS B CA 1
ATOM 3012 C C . HIS B 1 103 ? -14.18 -8.523 -11.562 1 97 103 HIS B C 1
ATOM 3014 O O . HIS B 1 103 ? -13.305 -7.664 -11.609 1 97 103 HIS B O 1
ATOM 3020 N N . ARG B 1 104 ? -14.008 -9.68 -11.016 1 97.44 104 ARG B N 1
ATOM 3021 C CA . ARG B 1 104 ? -12.766 -9.992 -10.32 1 97.44 104 ARG B CA 1
ATOM 3022 C C . ARG B 1 104 ? -11.602 -10.086 -11.297 1 97.44 104 ARG B C 1
ATOM 3024 O O . ARG B 1 104 ? -10.508 -9.578 -11.023 1 97.44 104 ARG B O 1
ATOM 3031 N N . VAL B 1 105 ? -11.836 -10.664 -12.453 1 97.44 105 VAL B N 1
ATOM 3032 C CA . VAL B 1 105 ? -10.812 -10.758 -13.492 1 97.44 105 VAL B CA 1
ATOM 3033 C C . VAL B 1 105 ? -10.445 -9.359 -13.984 1 97.44 105 VAL B C 1
ATOM 3035 O O . VAL B 1 105 ? -9.266 -9.031 -14.133 1 97.44 105 VAL B O 1
ATOM 3038 N N . ALA B 1 106 ? -11.438 -8.547 -14.195 1 97.81 106 ALA B N 1
ATOM 3039 C CA . ALA B 1 106 ? -11.195 -7.184 -14.656 1 97.81 106 ALA B CA 1
ATOM 3040 C C . ALA B 1 106 ? -10.344 -6.406 -13.664 1 97.81 106 ALA B C 1
ATOM 3042 O O . ALA B 1 106 ? -9.391 -5.73 -14.055 1 97.81 106 ALA B O 1
ATOM 3043 N N . MET B 1 107 ? -10.672 -6.52 -12.43 1 98.44 107 MET B N 1
ATOM 3044 C CA . MET B 1 107 ? -9.922 -5.812 -11.391 1 98.44 107 MET B CA 1
ATOM 3045 C C . MET B 1 107 ? -8.492 -6.328 -11.305 1 98.44 107 MET B C 1
ATOM 3047 O O . MET B 1 107 ? -7.551 -5.539 -11.18 1 98.44 107 MET B O 1
ATOM 3051 N N . CYS B 1 108 ? -8.336 -7.637 -11.445 1 98.56 108 CYS B N 1
ATOM 3052 C CA . CYS B 1 108 ? -6.992 -8.211 -11.438 1 98.56 108 CYS B CA 1
ATOM 3053 C C . CYS B 1 108 ? -6.18 -7.723 -12.633 1 98.56 108 CYS B C 1
ATOM 3055 O O . CYS B 1 108 ? -5.004 -7.375 -12.484 1 98.56 108 CYS B O 1
ATOM 3057 N N . GLN B 1 109 ? -6.832 -7.699 -13.75 1 98 109 GLN B N 1
ATOM 3058 C CA . GLN B 1 109 ? -6.156 -7.254 -14.961 1 98 109 GLN B CA 1
ATOM 3059 C C . GLN B 1 109 ? -5.707 -5.801 -14.844 1 98 109 GLN B C 1
ATOM 3061 O O . GLN B 1 109 ? -4.566 -5.469 -15.18 1 98 109 GLN B O 1
ATOM 3066 N N . LEU B 1 110 ? -6.586 -4.988 -14.336 1 97.25 110 LEU B N 1
ATOM 3067 C CA . LEU B 1 110 ? -6.254 -3.584 -14.133 1 97.25 110 LEU B CA 1
ATOM 3068 C C . LEU B 1 110 ? -5.074 -3.436 -13.18 1 97.25 110 LEU B C 1
ATOM 3070 O O . LEU B 1 110 ? -4.152 -2.662 -13.445 1 97.25 110 LEU B O 1
ATOM 3074 N N . ALA B 1 111 ? -5.129 -4.215 -12.133 1 97.62 111 ALA B N 1
ATOM 3075 C CA . ALA B 1 111 ? -4.09 -4.137 -11.109 1 97.62 111 ALA B CA 1
ATOM 3076 C C . ALA B 1 111 ? -2.725 -4.52 -11.68 1 97.62 111 ALA B C 1
ATOM 3078 O O . ALA B 1 111 ? -1.752 -3.775 -11.539 1 97.62 111 ALA B O 1
ATOM 3079 N N . VAL B 1 112 ? -2.629 -5.633 -12.391 1 97.38 112 VAL B N 1
ATOM 3080 C CA . VAL B 1 112 ? -1.341 -6.137 -12.852 1 97.38 112 VAL B CA 1
ATOM 3081 C C . VAL B 1 112 ? -0.832 -5.273 -14.008 1 97.38 112 VAL B C 1
ATOM 3083 O O . VAL B 1 112 ? 0.365 -4.988 -14.094 1 97.38 112 VAL B O 1
ATOM 3086 N N . ASP B 1 113 ? -1.719 -4.844 -14.844 1 95 113 ASP B N 1
ATOM 3087 C CA . ASP B 1 113 ? -1.316 -4.078 -16.016 1 95 113 ASP B CA 1
ATOM 3088 C C . ASP B 1 113 ? -0.75 -2.717 -15.617 1 95 113 ASP B C 1
ATOM 3090 O O . ASP B 1 113 ? 0.186 -2.217 -16.25 1 95 113 ASP B O 1
ATOM 3094 N N . GLN B 1 114 ? -1.221 -2.266 -14.578 1 91.25 114 GLN B N 1
ATOM 3095 C CA . GLN B 1 114 ? -0.851 -0.891 -14.25 1 91.25 114 GLN B CA 1
ATOM 3096 C C . GLN B 1 114 ? 0.266 -0.853 -13.211 1 91.25 114 GLN B C 1
ATOM 3098 O O . GLN B 1 114 ? 0.982 0.144 -13.102 1 91.25 114 GLN B O 1
ATOM 3103 N N . THR B 1 115 ? 0.382 -1.951 -12.523 1 92.94 115 THR B N 1
ATOM 3104 C CA . THR B 1 115 ? 1.275 -1.792 -11.383 1 92.94 115 THR B CA 1
ATOM 3105 C C . THR B 1 115 ? 2.428 -2.789 -11.453 1 92.94 115 THR B C 1
ATOM 3107 O O . THR B 1 115 ? 3.389 -2.689 -10.688 1 92.94 115 THR B O 1
ATOM 3110 N N . SER B 1 116 ? 2.369 -3.709 -12.359 1 95.19 116 SER B N 1
ATOM 3111 C CA . SER B 1 116 ? 3.404 -4.734 -12.422 1 95.19 116 SER B CA 1
ATOM 3112 C C . SER B 1 116 ? 4.008 -4.82 -13.82 1 95.19 116 SER B C 1
ATOM 3114 O O . SER B 1 116 ? 3.355 -4.473 -14.812 1 95.19 116 SER B O 1
ATOM 3116 N N . ASP B 1 117 ? 5.23 -5.367 -13.828 1 94.19 117 ASP B N 1
ATOM 3117 C CA . ASP B 1 117 ? 5.871 -5.594 -15.117 1 94.19 117 ASP B CA 1
ATOM 3118 C C . ASP B 1 117 ? 6.09 -7.086 -15.367 1 94.19 117 ASP B C 1
ATOM 3120 O O . ASP B 1 117 ? 6.621 -7.473 -16.406 1 94.19 117 ASP B O 1
ATOM 3124 N N . TRP B 1 118 ? 5.641 -7.926 -14.5 1 96.88 118 TRP B N 1
ATOM 3125 C CA . TRP B 1 118 ? 5.957 -9.328 -14.75 1 96.88 118 TRP B CA 1
ATOM 3126 C C . TRP B 1 118 ? 4.781 -10.227 -14.375 1 96.88 118 TRP B C 1
ATOM 3128 O O . TRP B 1 118 ? 4.758 -11.406 -14.719 1 96.88 118 TRP B O 1
ATOM 3138 N N . LEU B 1 119 ? 3.754 -9.711 -13.727 1 98.38 119 LEU B N 1
ATOM 3139 C CA . LEU B 1 119 ? 2.594 -10.5 -13.336 1 98.38 119 LEU B CA 1
ATOM 3140 C C . LEU B 1 119 ? 1.56 -10.539 -14.453 1 98.38 119 LEU B C 1
ATOM 3142 O O . LEU B 1 119 ? 1.444 -9.586 -15.234 1 98.38 119 LEU B O 1
ATOM 3146 N N . MET B 1 120 ? 0.841 -11.633 -14.531 1 98.44 120 MET B N 1
ATOM 3147 C CA . MET B 1 120 ? -0.258 -11.789 -15.477 1 98.44 120 MET B CA 1
ATOM 3148 C C . MET B 1 120 ? -1.464 -12.438 -14.805 1 98.44 120 MET B C 1
ATOM 3150 O O . MET B 1 120 ? -1.356 -12.961 -13.695 1 98.44 120 MET B O 1
ATOM 3154 N N . VAL B 1 121 ? -2.604 -12.336 -15.484 1 98.5 121 VAL B N 1
ATOM 3155 C CA . VAL B 1 121 ? -3.834 -12.984 -15.039 1 98.5 121 VAL B CA 1
ATOM 3156 C C . VAL B 1 121 ? -4.207 -14.109 -16 1 98.5 121 VAL B C 1
ATOM 3158 O O . VAL B 1 121 ? -4.289 -13.891 -17.219 1 98.5 121 VAL B O 1
ATOM 3161 N N . ASP B 1 122 ? -4.344 -15.305 -15.445 1 98.44 122 ASP B N 1
ATOM 3162 C CA . ASP B 1 122 ? -4.867 -16.406 -16.25 1 98.44 122 ASP B CA 1
ATOM 3163 C C . ASP B 1 122 ? -6.363 -16.609 -16.016 1 98.44 122 ASP B C 1
ATOM 3165 O O . ASP B 1 122 ? -6.789 -16.766 -14.867 1 98.44 122 ASP B O 1
ATOM 3169 N N . THR B 1 123 ? -7.125 -16.719 -17.031 1 97.31 123 THR B N 1
ATOM 3170 C CA . THR B 1 123 ? -8.578 -16.703 -16.891 1 97.31 123 THR B CA 1
ATOM 3171 C C . THR B 1 123 ? -9.148 -18.109 -17.062 1 97.31 123 THR B C 1
ATOM 3173 O O . THR B 1 123 ? -10.359 -18.281 -17.156 1 97.31 123 THR B O 1
ATOM 3176 N N . TRP B 1 124 ? -8.312 -19.078 -17.141 1 97.62 124 TRP B N 1
ATOM 3177 C CA . TRP B 1 124 ? -8.805 -20.438 -17.328 1 97.62 124 TRP B CA 1
ATOM 3178 C C . TRP B 1 124 ? -9.695 -20.859 -16.172 1 97.62 124 TRP B C 1
ATOM 3180 O O . TRP B 1 124 ? -10.812 -21.344 -16.375 1 97.62 124 TRP B O 1
ATOM 3190 N N . GLU B 1 125 ? -9.266 -20.656 -14.977 1 96.75 125 GLU B N 1
ATOM 3191 C CA . GLU B 1 125 ? -9.992 -21.109 -13.797 1 96.75 125 GLU B CA 1
ATOM 3192 C C . GLU B 1 125 ? -11.344 -20.422 -13.68 1 96.75 125 GLU B C 1
ATOM 3194 O O . GLU B 1 125 ? -12.375 -21.078 -13.516 1 96.75 125 GLU B O 1
ATOM 3199 N N . PRO B 1 126 ? -11.383 -19.141 -13.766 1 95.69 126 PRO B N 1
ATOM 3200 C CA . PRO B 1 126 ? -12.672 -18.453 -13.594 1 95.69 126 PRO B CA 1
ATOM 3201 C C . PRO B 1 126 ? -13.641 -18.734 -14.734 1 95.69 126 PRO B C 1
ATOM 3203 O O . PRO B 1 126 ? -14.836 -18.453 -14.617 1 95.69 126 PRO B O 1
ATOM 3206 N N . THR B 1 127 ? -13.172 -19.266 -15.789 1 93.75 127 THR B N 1
ATOM 3207 C CA . THR B 1 127 ? -14.055 -19.531 -16.922 1 93.75 127 THR B CA 1
ATOM 3208 C C . THR B 1 127 ? -14.672 -20.922 -16.797 1 93.75 127 THR B C 1
ATOM 3210 O O . THR B 1 127 ? -15.586 -21.266 -17.562 1 93.75 127 THR B O 1
ATOM 3213 N N . GLN B 1 128 ? -14.172 -21.688 -15.836 1 93.75 128 GLN B N 1
ATOM 3214 C CA . GLN B 1 128 ? -14.719 -23.016 -15.641 1 93.75 128 GLN B CA 1
ATOM 3215 C C . GLN B 1 128 ? -16.109 -22.953 -14.992 1 93.75 128 GLN B C 1
ATOM 3217 O O . GLN B 1 128 ? -16.344 -22.125 -14.125 1 93.75 128 GLN B O 1
ATOM 3222 N N . LYS B 1 129 ? -16.984 -23.844 -15.375 1 90.88 129 LYS B N 1
ATOM 3223 C CA . LYS B 1 129 ? -18.328 -23.891 -14.828 1 90.88 129 LYS B CA 1
ATOM 3224 C C . LYS B 1 129 ? -18.344 -24.484 -13.422 1 90.88 129 LYS B C 1
ATOM 3226 O O . LYS B 1 129 ? -19.141 -24.062 -12.578 1 90.88 129 LYS B O 1
ATOM 3231 N N . ALA B 1 130 ? -17.422 -25.406 -13.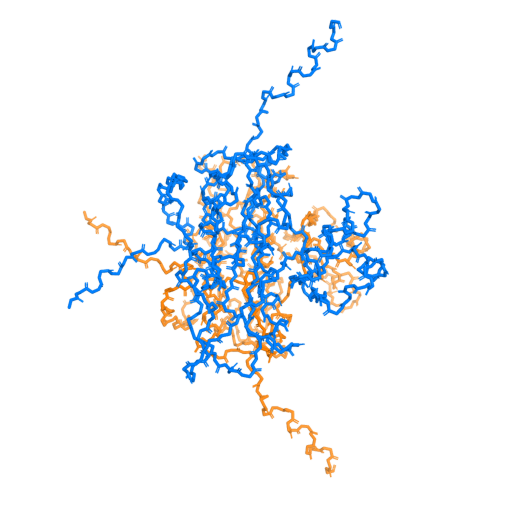227 1 91.88 130 ALA B N 1
ATOM 3232 C CA . ALA B 1 130 ? -17.312 -26.031 -11.922 1 91.88 130 ALA B CA 1
ATOM 3233 C C . ALA B 1 130 ? -16.109 -25.5 -11.156 1 91.88 130 ALA B C 1
ATOM 3235 O O . ALA B 1 130 ? -15.125 -25.047 -11.758 1 91.88 130 ALA B O 1
ATOM 3236 N N . TYR B 1 131 ? -16.266 -25.578 -9.898 1 91.06 131 TYR B N 1
ATOM 3237 C CA . TYR B 1 131 ? -15.125 -25.234 -9.047 1 91.06 131 TYR B CA 1
ATOM 3238 C C . TYR B 1 131 ? -13.93 -26.125 -9.375 1 91.06 131 TYR B C 1
ATOM 3240 O O . TYR B 1 131 ? -14.07 -27.328 -9.57 1 91.06 131 TYR B O 1
ATOM 3248 N N . GLN B 1 132 ? -12.719 -25.531 -9.469 1 91.31 132 GLN B N 1
ATOM 3249 C CA . GLN B 1 132 ? -11.477 -26.25 -9.742 1 91.31 132 GLN B CA 1
ATOM 3250 C C . GLN B 1 132 ? -10.578 -26.297 -8.508 1 91.31 132 GLN B C 1
ATOM 3252 O O . GLN B 1 132 ? -10.156 -25.25 -8.008 1 91.31 132 GLN B O 1
ATOM 3257 N N . PRO B 1 133 ? -10.297 -27.5 -8.023 1 90.19 133 PRO B N 1
ATOM 3258 C CA . PRO B 1 133 ? -9.312 -27.578 -6.945 1 90.19 133 PRO B CA 1
ATOM 3259 C C . PRO B 1 133 ? -7.949 -27.031 -7.355 1 90.19 133 PRO B C 1
ATOM 3261 O O . PRO B 1 133 ? -7.574 -27.109 -8.531 1 90.19 133 PRO B O 1
ATOM 3264 N N . THR B 1 134 ? -7.199 -26.547 -6.375 1 93 134 THR B N 1
ATOM 3265 C CA . THR B 1 134 ? -5.898 -25.938 -6.605 1 93 134 THR B CA 1
ATOM 3266 C C . THR B 1 134 ? -4.988 -26.875 -7.383 1 93 134 THR B C 1
ATOM 3268 O O . THR B 1 134 ? -4.254 -26.453 -8.273 1 93 134 THR B O 1
ATOM 3271 N N . ALA B 1 135 ? -5.02 -28.172 -7.105 1 93.25 135 ALA B N 1
ATOM 3272 C CA . ALA B 1 135 ? -4.188 -29.156 -7.789 1 93.25 135 ALA B CA 1
ATOM 3273 C C . ALA B 1 135 ? -4.449 -29.156 -9.297 1 93.25 135 ALA B C 1
ATOM 3275 O O . ALA B 1 135 ? -3.512 -29.203 -10.094 1 93.25 135 ALA B O 1
ATOM 3276 N N . VAL B 1 136 ? -5.719 -29.047 -9.617 1 94.44 136 VAL B N 1
ATOM 3277 C CA . VAL B 1 136 ? -6.125 -29.062 -11.016 1 94.44 136 VAL B CA 1
ATOM 3278 C C . VAL B 1 136 ? -5.645 -27.797 -11.711 1 94.44 136 VAL B C 1
ATOM 3280 O O . VAL B 1 136 ? -5.211 -27.828 -12.859 1 94.44 136 VAL B O 1
ATOM 3283 N N . VAL B 1 137 ? -5.723 -26.688 -11.031 1 96.19 137 VAL B N 1
ATOM 3284 C CA . VAL B 1 137 ? -5.27 -25.406 -11.57 1 96.19 137 VAL B CA 1
ATOM 3285 C C . VAL B 1 137 ? -3.768 -25.453 -11.836 1 96.19 137 VAL B C 1
ATOM 3287 O O . VAL B 1 137 ? -3.299 -25.031 -12.891 1 96.19 137 VAL B O 1
ATOM 3290 N N . LEU B 1 138 ? -3.014 -26.016 -10.945 1 97.69 138 LEU B N 1
ATOM 3291 C CA . LEU B 1 138 ? -1.571 -26.141 -11.125 1 97.69 138 LEU B CA 1
ATOM 3292 C C . LEU B 1 138 ? -1.253 -27.078 -12.281 1 97.69 138 LEU B C 1
ATOM 3294 O O . LEU B 1 138 ? -0.306 -26.844 -13.039 1 97.69 138 LEU B O 1
ATOM 3298 N N . ASP B 1 139 ? -2.021 -28.109 -12.453 1 97.94 139 ASP B N 1
ATOM 3299 C CA . ASP B 1 139 ? -1.872 -29 -13.602 1 97.94 139 ASP B CA 1
ATOM 3300 C C . ASP B 1 139 ? -2.049 -28.234 -14.914 1 97.94 139 ASP B C 1
ATOM 3302 O O . ASP B 1 139 ? -1.336 -28.484 -15.891 1 97.94 139 ASP B O 1
ATOM 3306 N N . HIS B 1 140 ? -3.049 -27.391 -14.883 1 97.88 140 HIS B N 1
ATOM 3307 C CA . HIS B 1 140 ? -3.299 -26.578 -16.062 1 97.88 140 HIS B CA 1
ATOM 3308 C C . HIS B 1 140 ? -2.068 -25.766 -16.438 1 97.88 140 HIS B C 1
ATOM 3310 O O . HIS B 1 140 ? -1.672 -25.719 -17.609 1 97.88 140 HIS B O 1
ATOM 3316 N N . PHE B 1 141 ? -1.472 -25.156 -15.461 1 98.5 141 PHE B N 1
ATOM 3317 C CA . PHE B 1 141 ? -0.282 -24.359 -15.727 1 98.5 141 PHE B CA 1
ATOM 3318 C C . PHE B 1 141 ? 0.872 -25.234 -16.188 1 98.5 141 PHE B C 1
ATOM 3320 O O . PHE B 1 141 ? 1.613 -24.875 -17.109 1 98.5 141 PHE B O 1
ATOM 3327 N N . ASP B 1 142 ? 1.041 -26.344 -15.57 1 98.31 142 ASP B N 1
ATOM 3328 C CA . ASP B 1 142 ? 2.066 -27.297 -15.992 1 98.31 142 ASP B CA 1
ATOM 3329 C C . ASP B 1 142 ? 1.867 -27.703 -17.453 1 98.31 142 ASP B C 1
ATOM 3331 O O . ASP B 1 142 ? 2.82 -27.734 -18.234 1 98.31 142 ASP B O 1
ATOM 3335 N N . HIS B 1 143 ? 0.646 -28.031 -17.766 1 98.38 143 HIS B N 1
ATOM 3336 C CA . HIS B 1 143 ? 0.32 -28.406 -19.141 1 98.38 143 HIS B CA 1
ATOM 3337 C C . HIS B 1 143 ? 0.675 -27.312 -20.125 1 98.38 143 HIS B C 1
ATOM 3339 O O . HIS B 1 143 ? 1.36 -27.547 -21.125 1 98.38 143 HIS B O 1
ATOM 3345 N N . GLU B 1 144 ? 0.248 -26.094 -19.828 1 97.88 144 GLU B N 1
ATOM 3346 C CA . GLU B 1 144 ? 0.456 -24.969 -20.734 1 97.88 144 GLU B CA 1
ATOM 3347 C C . GLU B 1 144 ? 1.94 -24.641 -20.875 1 97.88 144 GLU B C 1
ATOM 3349 O O . GLU B 1 144 ? 2.404 -24.344 -21.984 1 97.88 144 GLU B O 1
ATOM 3354 N N . ILE B 1 145 ? 2.705 -24.797 -19.844 1 98.19 145 ILE B N 1
ATOM 3355 C CA . ILE B 1 145 ? 4.094 -24.344 -19.844 1 98.19 145 ILE B CA 1
ATOM 3356 C C . ILE B 1 145 ? 5.004 -25.484 -20.312 1 98.19 145 ILE B C 1
ATOM 3358 O O . ILE B 1 145 ? 5.812 -25.297 -21.219 1 98.19 145 ILE B O 1
ATOM 3362 N N . ASN B 1 146 ? 4.832 -26.625 -19.797 1 98.19 146 ASN B N 1
ATOM 3363 C CA . ASN B 1 146 ? 5.801 -27.688 -20.016 1 98.19 146 ASN B CA 1
ATOM 3364 C C . ASN B 1 146 ? 5.387 -28.594 -21.172 1 98.19 146 ASN B C 1
ATOM 3366 O O . ASN B 1 146 ? 6.242 -29.125 -21.891 1 98.19 146 ASN B O 1
ATOM 3370 N N . VAL B 1 147 ? 4.16 -28.812 -21.359 1 97.88 147 VAL B N 1
ATOM 3371 C CA . VAL B 1 147 ? 3.709 -29.703 -22.438 1 97.88 147 VAL B CA 1
ATOM 3372 C C . VAL B 1 147 ? 3.527 -28.906 -23.719 1 97.88 147 VAL B C 1
ATOM 3374 O O . VAL B 1 147 ? 4.152 -29.203 -24.734 1 97.88 147 VAL B O 1
ATOM 3377 N N . VAL B 1 148 ? 2.719 -27.844 -23.672 1 96.88 148 VAL B N 1
ATOM 3378 C CA . VAL B 1 148 ? 2.385 -27.078 -24.875 1 96.88 148 VAL B CA 1
ATOM 3379 C C . VAL B 1 148 ? 3.607 -26.281 -25.328 1 96.88 148 VAL B C 1
ATOM 3381 O O . VAL B 1 148 ? 3.908 -26.25 -26.531 1 96.88 148 VAL B O 1
ATOM 3384 N N . ARG B 1 149 ? 4.391 -25.734 -24.422 1 96.12 149 ARG B N 1
ATOM 3385 C CA . ARG B 1 149 ? 5.469 -24.812 -24.797 1 96.12 149 ARG B CA 1
ATOM 3386 C C . ARG B 1 149 ? 6.832 -25.484 -24.641 1 96.12 149 ARG B C 1
ATOM 3388 O O . ARG B 1 149 ? 7.859 -24.891 -24.984 1 96.12 149 ARG B O 1
ATOM 3395 N N . GLY B 1 150 ? 6.852 -26.672 -24.031 1 96.81 150 GLY B N 1
ATOM 3396 C CA . GLY B 1 150 ? 8.078 -27.453 -23.938 1 96.81 150 GLY B CA 1
ATOM 3397 C C . GLY B 1 150 ? 9.055 -26.891 -22.922 1 96.81 150 GLY B C 1
ATOM 3398 O O . GLY B 1 150 ? 10.273 -27.031 -23.094 1 96.81 150 GLY B O 1
ATOM 3399 N N . GLY B 1 151 ? 8.531 -26.172 -21.969 1 98.06 151 GLY B N 1
ATOM 3400 C CA . GLY B 1 151 ? 9.406 -25.578 -20.969 1 98.06 151 GLY B CA 1
ATOM 3401 C C . GLY B 1 151 ? 9.961 -24.219 -21.406 1 98.06 151 GLY B C 1
ATOM 3402 O O . GLY B 1 151 ? 9.258 -23.438 -22.031 1 98.06 151 GLY B O 1
ATOM 3403 N N . VAL B 1 152 ? 11.164 -23.922 -20.906 1 98.44 152 VAL B N 1
ATOM 3404 C CA . VAL B 1 152 ? 11.75 -22.609 -21.188 1 98.44 152 VAL B CA 1
ATOM 3405 C C . VAL B 1 152 ? 13.141 -22.797 -21.797 1 98.44 152 VAL B C 1
ATOM 3407 O O . VAL B 1 152 ? 13.852 -23.75 -21.469 1 98.44 152 VAL B O 1
ATOM 3410 N N . ASP B 1 153 ? 13.5 -21.891 -22.688 1 98.12 153 ASP B N 1
ATOM 3411 C CA . ASP B 1 153 ? 14.82 -21.891 -23.328 1 98.12 153 ASP B CA 1
ATOM 3412 C C . ASP B 1 153 ? 15.906 -21.531 -22.312 1 98.12 153 ASP B C 1
ATOM 3414 O O . ASP B 1 153 ? 15.766 -20.578 -21.547 1 98.12 153 ASP B O 1
ATOM 3418 N N . THR B 1 154 ? 17.016 -22.266 -22.375 1 96.75 154 THR B N 1
ATOM 3419 C CA . THR B 1 154 ? 18.094 -22.031 -21.406 1 96.75 154 THR B CA 1
ATOM 3420 C C . THR B 1 154 ? 19.141 -21.094 -21.984 1 96.75 154 THR B C 1
ATOM 3422 O O . THR B 1 154 ? 20.078 -20.688 -21.281 1 96.75 154 THR B O 1
ATOM 3425 N N . GLY B 1 155 ? 18.984 -20.75 -23.156 1 94.19 155 GLY B N 1
ATOM 3426 C CA . GLY B 1 155 ? 19.922 -19.844 -23.812 1 94.19 155 GLY B CA 1
ATOM 3427 C C . GLY B 1 155 ? 21.062 -20.547 -24.516 1 94.19 155 GLY B C 1
ATOM 3428 O O . GLY B 1 155 ? 21.859 -19.906 -25.203 1 94.19 155 GLY B O 1
ATOM 3429 N N . ASN B 1 156 ? 21.219 -21.906 -24.438 1 92.31 156 ASN B N 1
ATOM 3430 C CA . ASN B 1 156 ? 22.312 -22.672 -25.031 1 92.31 156 ASN B CA 1
ATOM 3431 C C . ASN B 1 156 ? 21.797 -23.734 -26 1 92.31 156 ASN B C 1
ATOM 3433 O O . ASN B 1 156 ? 22.469 -24.734 -26.234 1 92.31 156 ASN B O 1
ATOM 3437 N N . GLY B 1 157 ? 20.562 -23.562 -26.469 1 91.12 157 GLY B N 1
ATOM 3438 C CA . GLY B 1 157 ? 20 -24.5 -27.438 1 91.12 157 GLY B CA 1
ATOM 3439 C C . GLY B 1 157 ? 19.188 -25.609 -26.812 1 91.12 157 GLY B C 1
ATOM 3440 O O . GLY B 1 157 ? 18.641 -26.453 -27.516 1 91.12 157 GLY B O 1
ATOM 3441 N N . THR B 1 158 ? 19.188 -25.562 -25.531 1 96 158 THR B N 1
ATOM 3442 C CA . THR B 1 158 ? 18.391 -26.562 -24.828 1 96 158 THR B CA 1
ATOM 3443 C C . THR B 1 158 ? 17.203 -25.922 -24.125 1 96 158 THR B C 1
ATOM 3445 O O . THR B 1 158 ? 17.094 -24.688 -24.078 1 96 158 THR B O 1
ATOM 3448 N N . ARG B 1 159 ? 16.312 -26.797 -23.734 1 97.25 159 ARG B N 1
ATOM 3449 C CA . ARG B 1 159 ? 15.156 -26.344 -22.969 1 97.25 159 ARG B CA 1
ATOM 3450 C C . ARG B 1 159 ? 15.047 -27.094 -21.641 1 97.25 159 ARG B C 1
ATOM 3452 O O . ARG B 1 159 ? 15.547 -28.219 -21.516 1 97.25 159 ARG B O 1
ATOM 3459 N N . LYS B 1 160 ? 14.438 -26.516 -20.656 1 97.75 160 LYS B N 1
ATOM 3460 C CA . LYS B 1 160 ? 14.219 -27.109 -19.344 1 97.75 160 LYS B CA 1
ATOM 3461 C C . LYS B 1 160 ? 12.75 -27.031 -18.953 1 97.75 160 LYS B C 1
ATOM 3463 O O . LYS B 1 160 ? 12.078 -26.031 -19.234 1 97.75 160 LYS B O 1
ATOM 3468 N N . PRO B 1 161 ? 12.32 -28.156 -18.312 1 98.06 161 PRO B N 1
ATOM 3469 C CA . PRO B 1 161 ? 11 -28.016 -17.688 1 98.06 161 PRO B CA 1
ATOM 3470 C C . PRO B 1 161 ? 10.969 -26.984 -16.578 1 98.06 161 PRO B C 1
ATOM 3472 O O . PRO B 1 161 ? 11.945 -26.844 -15.828 1 98.06 161 PRO B O 1
ATOM 3475 N N . VAL B 1 162 ? 9.82 -26.328 -16.469 1 98.56 162 VAL B N 1
ATOM 3476 C CA . VAL B 1 162 ? 9.648 -25.266 -15.477 1 98.56 162 VAL B CA 1
ATOM 3477 C C . VAL B 1 162 ? 8.969 -25.828 -14.234 1 98.56 162 VAL B C 1
ATOM 3479 O O . VAL B 1 162 ? 7.977 -26.562 -14.336 1 98.56 162 VAL B O 1
ATOM 3482 N N . ARG B 1 163 ? 9.516 -25.531 -13.086 1 98.38 163 ARG B N 1
ATOM 3483 C CA . ARG B 1 163 ? 8.828 -25.844 -11.836 1 98.38 163 ARG B CA 1
ATOM 3484 C C . ARG B 1 163 ? 7.641 -24.906 -11.617 1 98.38 163 ARG B C 1
ATOM 3486 O O . ARG B 1 163 ? 7.789 -23.688 -11.641 1 98.38 163 ARG B O 1
ATOM 3493 N N . ILE B 1 164 ? 6.484 -25.516 -11.461 1 98.56 164 ILE B N 1
ATOM 3494 C CA . ILE B 1 164 ? 5.289 -24.766 -11.086 1 98.56 164 ILE B CA 1
ATOM 3495 C C . ILE B 1 164 ? 5.113 -24.812 -9.57 1 98.56 164 ILE B C 1
ATOM 3497 O O . ILE B 1 164 ? 5.215 -25.875 -8.953 1 98.56 164 ILE B O 1
ATOM 3501 N N . ALA B 1 165 ? 4.891 -23.656 -8.961 1 98.62 165 ALA B N 1
ATOM 3502 C CA . ALA B 1 165 ? 4.707 -23.656 -7.512 1 98.62 165 ALA B CA 1
ATOM 3503 C C . ALA B 1 165 ? 3.555 -22.75 -7.105 1 98.62 165 ALA B C 1
ATOM 3505 O O . ALA B 1 165 ? 3.297 -21.734 -7.762 1 98.62 165 ALA B O 1
ATOM 3506 N N . LEU B 1 166 ? 2.928 -23.109 -6.02 1 98.12 166 LEU B N 1
ATOM 3507 C CA . LEU B 1 166 ? 1.834 -22.328 -5.441 1 98.12 166 LEU B CA 1
ATOM 3508 C C . LEU B 1 166 ? 2.371 -21.219 -4.539 1 98.12 166 LEU B C 1
ATOM 3510 O O . LEU B 1 166 ? 3.223 -21.469 -3.686 1 98.12 166 LEU B O 1
ATOM 3514 N N . LEU B 1 167 ? 1.947 -20.016 -4.801 1 98.25 167 LEU B N 1
ATOM 3515 C CA . LEU B 1 167 ? 2.188 -18.906 -3.885 1 98.25 167 LEU B CA 1
ATOM 3516 C C . LEU B 1 167 ? 0.953 -18.625 -3.033 1 98.25 167 LEU B C 1
ATOM 3518 O O . LEU B 1 167 ? -0.134 -18.391 -3.564 1 98.25 167 LEU B O 1
ATOM 3522 N N . ALA B 1 168 ? 1.158 -18.672 -1.697 1 94.69 168 ALA B N 1
ATOM 3523 C CA . ALA B 1 168 ? -0.004 -18.5 -0.829 1 94.69 168 ALA B CA 1
ATOM 3524 C C . ALA B 1 168 ? 0.392 -17.859 0.501 1 94.69 168 ALA B C 1
ATOM 3526 O O . ALA B 1 168 ? 1.58 -17.75 0.813 1 94.69 168 ALA B O 1
ATOM 3527 N N . GLY B 1 169 ? -0.607 -17.328 1.181 1 90.31 169 GLY B N 1
ATOM 3528 C CA . GLY B 1 169 ? -0.412 -16.875 2.545 1 90.31 169 GLY B CA 1
ATOM 3529 C C . GLY B 1 169 ? -0.42 -18 3.564 1 90.31 169 GLY B C 1
ATOM 3530 O O . GLY B 1 169 ? -0.883 -19.094 3.275 1 90.31 169 GLY B O 1
ATOM 3531 N N . ALA B 1 170 ? 0.044 -17.656 4.699 1 84.25 170 ALA B N 1
ATOM 3532 C CA . ALA B 1 170 ? 0.182 -18.656 5.762 1 84.25 170 ALA B CA 1
ATOM 3533 C C . ALA B 1 170 ? -1.178 -19.203 6.172 1 84.25 170 ALA B C 1
ATOM 3535 O O . ALA B 1 170 ? -1.267 -20.297 6.719 1 84.25 170 ALA B O 1
ATOM 3536 N N . ASP B 1 171 ? -2.207 -18.5 5.891 1 79.62 171 ASP B N 1
ATOM 3537 C CA . ASP B 1 171 ? -3.545 -18.984 6.215 1 79.62 171 ASP B CA 1
ATOM 3538 C C . ASP B 1 171 ? -3.863 -20.266 5.449 1 79.62 171 ASP B C 1
ATOM 3540 O O . ASP B 1 171 ? -4.508 -21.172 5.98 1 79.62 171 ASP B O 1
ATOM 3544 N N . LEU B 1 172 ? -3.484 -20.359 4.234 1 81.94 172 LEU B N 1
ATOM 3545 C CA . LEU B 1 172 ? -3.715 -21.562 3.436 1 81.94 172 LEU B CA 1
ATOM 3546 C C . LEU B 1 172 ? -2.98 -22.75 4.027 1 81.94 172 LEU B C 1
ATOM 3548 O O . LEU B 1 172 ? -3.547 -23.844 4.133 1 81.94 172 LEU B O 1
ATOM 3552 N N . ILE B 1 173 ? -1.748 -22.547 4.488 1 79.75 173 ILE B N 1
ATOM 3553 C CA . ILE B 1 173 ? -0.948 -23.641 5.027 1 79.75 173 ILE B CA 1
ATOM 3554 C C . ILE B 1 173 ? -1.57 -24.141 6.332 1 79.75 173 ILE B C 1
ATOM 3556 O O . ILE B 1 173 ? -1.534 -25.344 6.625 1 79.75 173 ILE B O 1
ATOM 3560 N N . HIS B 1 174 ? -2.127 -23.172 6.965 1 82.5 174 HIS B N 1
ATOM 3561 C CA . HIS B 1 174 ? -2.814 -23.578 8.188 1 82.5 174 HIS B CA 1
ATOM 3562 C C . HIS B 1 174 ? -3.99 -24.5 7.879 1 82.5 174 HIS B C 1
ATOM 3564 O O . HIS B 1 174 ? -4.23 -25.469 8.602 1 82.5 174 HIS B O 1
ATOM 3570 N N . THR B 1 175 ? -4.656 -24.203 6.836 1 82.5 175 THR B N 1
ATOM 3571 C CA . THR B 1 175 ? -5.754 -25.078 6.449 1 82.5 175 THR B CA 1
ATOM 3572 C C . THR B 1 175 ? -5.223 -26.438 5.988 1 82.5 175 THR B C 1
ATOM 3574 O O . THR B 1 175 ? -5.848 -27.469 6.238 1 82.5 175 THR B O 1
ATOM 3577 N N . MET B 1 176 ? -4.078 -26.516 5.414 1 85.5 176 MET B N 1
ATOM 3578 C CA . MET B 1 176 ? -3.479 -27.75 4.914 1 85.5 176 MET B CA 1
ATOM 3579 C C . MET B 1 176 ? -3.029 -28.641 6.066 1 85.5 176 MET B C 1
ATOM 3581 O O . MET B 1 176 ? -2.955 -29.859 5.922 1 85.5 176 MET B O 1
ATOM 3585 N N . SER B 1 177 ? -2.775 -27.953 7.125 1 81.75 177 SER B N 1
ATOM 3586 C CA . SER B 1 177 ? -2.299 -28.688 8.289 1 81.75 177 SER B CA 1
ATOM 3587 C C . SER B 1 177 ? -3.461 -29.156 9.164 1 81.75 177 SER B C 1
ATOM 3589 O O . SER B 1 177 ? -3.27 -29.938 10.102 1 81.75 177 SER B O 1
ATOM 3591 N N . THR B 1 178 ? -4.617 -28.594 8.789 1 82.38 178 THR B N 1
ATOM 3592 C CA . THR B 1 178 ? -5.805 -28.953 9.562 1 82.38 178 THR B CA 1
ATOM 3593 C C . THR B 1 178 ? -6.367 -30.297 9.117 1 82.38 178 THR B C 1
ATOM 3595 O O . THR B 1 178 ? -6.699 -30.484 7.945 1 82.38 178 THR B O 1
ATOM 3598 N N . PRO B 1 179 ? -6.531 -31.219 10.055 1 79.81 179 PRO B N 1
ATOM 3599 C CA . PRO B 1 179 ? -7.012 -32.562 9.695 1 79.81 179 PRO B CA 1
ATOM 3600 C C . PRO B 1 179 ? -8.383 -32.531 9.023 1 79.81 179 PRO B C 1
ATOM 3602 O O . PRO B 1 179 ? -9.266 -31.781 9.445 1 79.81 179 PRO B O 1
ATOM 3605 N N . GLY B 1 180 ? -8.523 -33.219 7.992 1 79.06 180 GLY B N 1
ATOM 3606 C CA . GLY B 1 180 ? -9.82 -33.406 7.367 1 79.06 180 GLY B CA 1
ATOM 3607 C C . GLY B 1 180 ? -10.133 -32.375 6.297 1 79.06 180 GLY B C 1
ATOM 3608 O O . GLY B 1 180 ? -11.117 -32.531 5.566 1 79.06 180 GLY B O 1
ATOM 3609 N N . VAL B 1 181 ? -9.297 -31.391 6.16 1 79 181 VAL B N 1
ATOM 3610 C CA . VAL B 1 181 ? -9.594 -30.328 5.191 1 79 181 VAL B CA 1
ATOM 3611 C C . VAL B 1 181 ? -9.055 -30.719 3.818 1 79 181 VAL B C 1
ATOM 3613 O O . VAL B 1 181 ? -9.742 -30.562 2.807 1 79 181 VAL B O 1
ATOM 3616 N N . TRP B 1 182 ? -7.855 -31.297 3.846 1 84 182 TRP B N 1
ATOM 3617 C CA . TRP B 1 182 ? -7.227 -31.75 2.607 1 84 182 TRP B CA 1
ATOM 3618 C C . TRP B 1 182 ? -6.887 -33.219 2.678 1 84 182 TRP B C 1
ATOM 3620 O O . TRP B 1 182 ? -6.457 -33.719 3.723 1 84 182 TRP B O 1
ATOM 3630 N N . SER B 1 183 ? -7.043 -33.875 1.562 1 84.38 183 SER B N 1
ATOM 3631 C CA . SER B 1 183 ? -6.582 -35.25 1.51 1 84.38 183 SER B CA 1
ATOM 3632 C C . SER B 1 183 ? -5.07 -35.312 1.337 1 84.38 183 SER B C 1
ATOM 3634 O O . SER B 1 183 ? -4.457 -34.406 0.776 1 84.38 183 SER B O 1
ATOM 3636 N N . GLU B 1 184 ? -4.551 -36.406 1.806 1 85.06 184 GLU B N 1
ATOM 3637 C CA . GLU B 1 184 ? -3.117 -36.625 1.627 1 85.06 184 GLU B CA 1
ATOM 3638 C C . GLU B 1 184 ? -2.74 -36.625 0.148 1 85.06 184 GLU B C 1
ATOM 3640 O O . GLU B 1 184 ? -1.667 -36.156 -0.226 1 85.06 184 GLU B O 1
ATOM 3645 N N . LYS B 1 185 ? -3.574 -37.188 -0.59 1 88 185 LYS B N 1
ATOM 3646 C CA . LYS B 1 185 ? -3.346 -37.219 -2.031 1 88 185 LYS B CA 1
ATOM 3647 C C . LYS B 1 185 ? -3.273 -35.812 -2.617 1 88 185 LYS B C 1
ATOM 3649 O O . LYS B 1 185 ? -2.396 -35.531 -3.43 1 88 185 LYS B O 1
ATOM 3654 N N . ASP B 1 186 ? -4.125 -35.031 -2.129 1 86.88 186 ASP B N 1
ATOM 3655 C CA . ASP B 1 186 ? -4.145 -33.656 -2.605 1 86.88 186 ASP B CA 1
ATOM 3656 C C . ASP B 1 186 ? -2.906 -32.875 -2.139 1 86.88 186 ASP B C 1
ATOM 3658 O O . ASP B 1 186 ? -2.309 -32.125 -2.908 1 86.88 186 ASP B O 1
ATOM 3662 N N . LEU B 1 187 ? -2.588 -33.156 -0.977 1 89.69 187 LEU B N 1
ATOM 3663 C CA . LEU B 1 187 ? -1.401 -32.531 -0.428 1 89.69 187 LEU B CA 1
ATOM 3664 C C . LEU B 1 187 ? -0.149 -32.938 -1.183 1 89.69 187 LEU B C 1
ATOM 3666 O O . LEU B 1 187 ? 0.696 -32.125 -1.521 1 89.69 187 LEU B O 1
ATOM 3670 N N . ASP B 1 188 ? -0.114 -34.219 -1.473 1 93.38 188 ASP B N 1
ATOM 3671 C CA . ASP B 1 188 ? 1.027 -34.719 -2.227 1 93.38 188 ASP B CA 1
ATOM 3672 C C . ASP B 1 188 ? 1.059 -34.125 -3.637 1 93.38 188 ASP B C 1
ATOM 3674 O O . ASP B 1 188 ? 2.131 -33.844 -4.168 1 93.38 188 ASP B O 1
ATOM 3678 N N . HIS B 1 189 ? -0.085 -34 -4.141 1 94.81 189 HIS B N 1
ATOM 3679 C CA . HIS B 1 189 ? -0.195 -33.406 -5.477 1 94.81 189 HIS B CA 1
ATOM 3680 C C . HIS B 1 189 ? 0.314 -31.984 -5.496 1 94.81 189 HIS B C 1
ATOM 3682 O O . HIS B 1 189 ? 1.091 -31.609 -6.375 1 94.81 189 HIS B O 1
ATOM 3688 N N . ILE B 1 190 ? -0.035 -31.219 -4.578 1 95.44 190 ILE B N 1
ATOM 3689 C CA . ILE B 1 190 ? 0.303 -29.812 -4.555 1 95.44 190 ILE B CA 1
ATOM 3690 C C . ILE B 1 190 ? 1.717 -29.625 -4.008 1 95.44 190 ILE B C 1
ATOM 3692 O O . ILE B 1 190 ? 2.576 -29.031 -4.672 1 95.44 190 ILE B O 1
ATOM 3696 N N . LEU B 1 191 ? 1.975 -30.219 -2.824 1 95.06 191 LEU B N 1
ATOM 3697 C CA . LEU B 1 191 ? 3.236 -29.969 -2.139 1 95.06 191 LEU B CA 1
ATOM 3698 C C . LEU B 1 191 ? 4.332 -30.891 -2.66 1 95.06 191 LEU B C 1
ATOM 3700 O O . LEU B 1 191 ? 5.508 -30.531 -2.66 1 95.06 191 LEU B O 1
ATOM 3704 N N . GLY B 1 192 ? 4 -32.031 -3.127 1 94.81 192 GLY B N 1
ATOM 3705 C CA . GLY B 1 192 ? 4.977 -33 -3.639 1 94.81 192 GLY B CA 1
ATOM 3706 C C . GLY B 1 192 ? 5.391 -32.719 -5.07 1 94.81 192 GLY B C 1
ATOM 3707 O O . GLY B 1 192 ? 6.57 -32.469 -5.344 1 94.81 192 GLY B O 1
ATOM 3708 N N . LYS B 1 193 ? 4.449 -32.625 -5.879 1 95.38 193 LYS B N 1
ATOM 3709 C CA . LYS B 1 193 ? 4.707 -32.469 -7.309 1 95.38 193 LYS B CA 1
ATOM 3710 C C . LYS B 1 193 ? 5.129 -31.031 -7.633 1 95.38 193 LYS B C 1
ATOM 3712 O O . LYS B 1 193 ? 6.062 -30.812 -8.406 1 95.38 193 LYS B O 1
ATOM 3717 N N . TYR B 1 194 ? 4.508 -30.109 -7.066 1 97.19 194 TYR B N 1
ATOM 3718 C CA . TYR B 1 194 ? 4.727 -28.719 -7.469 1 97.19 194 TYR B CA 1
ATOM 3719 C C . TYR B 1 194 ? 5.52 -27.953 -6.41 1 97.19 194 TYR B C 1
ATOM 3721 O O . TYR B 1 194 ? 6.629 -27.484 -6.676 1 97.19 194 TYR B O 1
ATOM 3729 N N . GLY B 1 195 ? 5.027 -27.953 -5.156 1 96.44 195 GLY B N 1
ATOM 3730 C CA . GLY B 1 195 ? 5.613 -27.172 -4.074 1 96.44 195 GLY B CA 1
ATOM 3731 C C . GLY B 1 195 ? 4.875 -25.875 -3.803 1 96.44 195 GLY B C 1
ATOM 3732 O O . GLY B 1 195 ? 3.855 -25.594 -4.438 1 96.44 195 GLY B O 1
ATOM 3733 N N . SER B 1 196 ? 5.426 -25.188 -2.764 1 96.31 196 SER B N 1
ATOM 3734 C CA . SER B 1 196 ? 4.707 -23.969 -2.365 1 96.31 196 SER B CA 1
ATOM 3735 C C . SER B 1 196 ? 5.66 -22.938 -1.772 1 96.31 196 SER B C 1
ATOM 3737 O O . SER B 1 196 ? 6.688 -23.297 -1.192 1 96.31 196 SER B O 1
ATOM 3739 N N . PHE B 1 197 ? 5.402 -21.734 -2.07 1 97.19 197 PHE B N 1
ATOM 3740 C CA . PHE B 1 197 ? 5.965 -20.562 -1.405 1 97.19 197 PHE B CA 1
ATOM 3741 C C . PHE B 1 197 ? 4.93 -19.891 -0.513 1 97.19 197 PHE B C 1
ATOM 3743 O O . PHE B 1 197 ? 3.871 -19.484 -0.988 1 97.19 197 PHE B O 1
ATOM 3750 N N . ILE B 1 198 ? 5.258 -19.781 0.775 1 94.88 198 ILE B N 1
ATOM 3751 C CA . ILE B 1 198 ? 4.277 -19.344 1.762 1 94.88 198 ILE B CA 1
ATOM 3752 C C . ILE B 1 198 ? 4.746 -18.031 2.416 1 94.88 198 ILE B C 1
ATOM 3754 O O . ILE B 1 198 ? 5.824 -17.984 3.01 1 94.88 198 ILE B O 1
ATOM 3758 N N . VAL B 1 199 ? 3.9 -17.031 2.297 1 93.56 199 VAL B N 1
ATOM 3759 C CA . VAL B 1 199 ? 4.199 -15.766 2.957 1 93.56 199 VAL B CA 1
ATOM 3760 C C . VAL B 1 199 ? 3.611 -15.766 4.367 1 93.56 199 VAL B C 1
ATOM 3762 O O . VAL B 1 199 ? 2.414 -15.992 4.543 1 93.56 199 VAL B O 1
ATOM 3765 N N . GLU B 1 200 ? 4.465 -15.445 5.262 1 87.31 200 GLU B N 1
ATOM 3766 C CA . GLU B 1 200 ? 4.043 -15.406 6.66 1 87.31 200 GLU B CA 1
ATOM 3767 C C . GLU B 1 200 ? 3.07 -14.258 6.914 1 87.31 200 GLU B C 1
ATOM 3769 O O . GLU B 1 200 ? 3.098 -13.25 6.211 1 87.31 200 GLU B O 1
ATOM 3774 N N . ARG B 1 201 ? 2.162 -14.508 7.805 1 77.75 201 ARG B N 1
ATOM 3775 C CA . ARG B 1 201 ? 1.229 -13.477 8.258 1 77.75 201 ARG B CA 1
ATOM 3776 C C . ARG B 1 201 ? 1.267 -13.336 9.773 1 77.75 201 ARG B C 1
ATOM 3778 O O . ARG B 1 201 ? 1.55 -14.305 10.484 1 77.75 201 ARG B O 1
ATOM 3785 N N . SER B 1 202 ? 0.98 -12.062 10.172 1 68.94 202 SER B N 1
ATOM 3786 C CA . SER B 1 202 ? 0.925 -11.828 11.609 1 68.94 202 SER B CA 1
ATOM 3787 C C . SER B 1 202 ? -0.122 -12.719 12.273 1 68.94 202 SER B C 1
ATOM 3789 O O . SER B 1 202 ? -1.216 -12.906 11.742 1 68.94 202 SER B O 1
ATOM 3791 N N . GLY B 1 203 ? 0.293 -13.336 13.406 1 65.69 203 GLY B N 1
ATOM 3792 C CA . GLY B 1 203 ? -0.671 -14.094 14.195 1 65.69 203 GLY B CA 1
ATOM 3793 C C . GLY B 1 203 ? -0.675 -15.578 13.867 1 65.69 203 GLY B C 1
ATOM 3794 O O . GLY B 1 203 ? -1.389 -16.359 14.5 1 65.69 203 GLY B O 1
ATOM 3795 N N . THR B 1 204 ? 0.014 -15.891 12.766 1 66.44 204 THR B N 1
ATOM 3796 C CA . THR B 1 204 ? 0.022 -17.312 12.398 1 66.44 204 THR B CA 1
ATOM 3797 C C . THR B 1 204 ? 1.31 -17.984 12.867 1 66.44 204 THR B C 1
ATOM 3799 O O . THR B 1 204 ? 2.393 -17.391 12.766 1 66.44 204 THR B O 1
ATOM 3802 N N . ASP B 1 205 ? 1.062 -19.078 13.562 1 75.5 205 ASP B N 1
ATOM 3803 C CA . ASP B 1 205 ? 2.219 -19.891 13.953 1 75.5 205 ASP B CA 1
ATOM 3804 C C . ASP B 1 205 ? 2.631 -20.828 12.828 1 75.5 205 ASP B C 1
ATOM 3806 O O . ASP B 1 205 ? 2.16 -21.969 12.773 1 75.5 205 ASP B O 1
ATOM 3810 N N . ILE B 1 206 ? 3.496 -20.484 11.961 1 78.44 206 ILE B N 1
ATOM 3811 C CA . ILE B 1 206 ? 3.881 -21.234 10.773 1 78.44 206 ILE B CA 1
ATOM 3812 C C . ILE B 1 206 ? 4.672 -22.484 11.172 1 78.44 206 ILE B C 1
ATOM 3814 O O . ILE B 1 206 ? 4.566 -23.531 10.531 1 78.44 206 ILE B O 1
ATOM 3818 N N . ASP B 1 207 ? 5.328 -22.406 12.305 1 80.62 207 ASP B N 1
ATOM 3819 C CA . ASP B 1 207 ? 6.129 -23.547 12.742 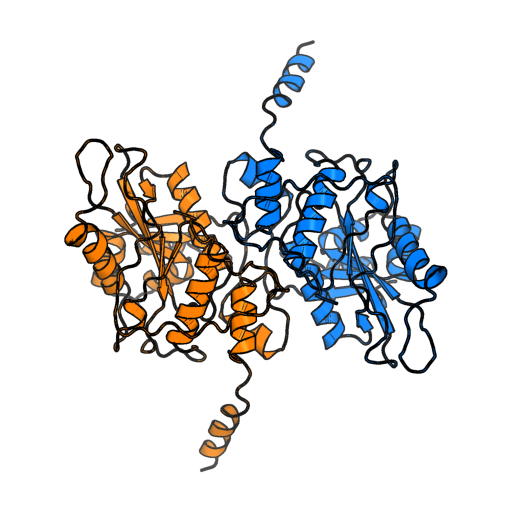1 80.62 207 ASP B CA 1
ATOM 3820 C C . ASP B 1 207 ? 5.238 -24.734 13.102 1 80.62 207 ASP B C 1
ATOM 3822 O O . ASP B 1 207 ? 5.547 -25.875 12.758 1 80.62 207 ASP B O 1
ATOM 3826 N N . GLU B 1 208 ? 4.234 -24.422 13.68 1 81.44 208 GLU B N 1
ATOM 3827 C CA . GLU B 1 208 ? 3.291 -25.469 14.039 1 81.44 208 GLU B CA 1
ATOM 3828 C C . GLU B 1 208 ? 2.68 -26.109 12.789 1 81.44 208 GLU B C 1
ATOM 3830 O O . GLU B 1 208 ? 2.539 -27.344 12.719 1 81.44 208 GLU B O 1
ATOM 3835 N N . ALA B 1 209 ? 2.348 -25.344 11.875 1 81.12 209 ALA B N 1
ATOM 3836 C CA . ALA B 1 209 ? 1.75 -25.844 10.641 1 81.12 209 ALA B CA 1
ATOM 3837 C C . ALA B 1 209 ? 2.742 -26.703 9.859 1 81.12 209 ALA B C 1
ATOM 3839 O O . ALA B 1 209 ? 2.381 -27.766 9.344 1 81.12 209 ALA B O 1
ATOM 3840 N N . LEU B 1 210 ? 3.951 -26.344 9.914 1 84.69 210 LEU B N 1
ATOM 3841 C CA . LEU B 1 210 ? 4.98 -27.047 9.156 1 84.69 210 LEU B CA 1
ATOM 3842 C C . LEU B 1 210 ? 5.293 -28.391 9.789 1 84.69 210 LEU B C 1
ATOM 3844 O O . LEU B 1 210 ? 5.672 -29.344 9.094 1 84.69 210 LEU B O 1
ATOM 3848 N N . ALA B 1 211 ? 5.055 -28.469 11.062 1 85.38 211 ALA B N 1
ATOM 3849 C CA . ALA B 1 211 ? 5.301 -29.734 11.75 1 85.38 211 ALA B CA 1
ATOM 3850 C C . ALA B 1 211 ? 4.406 -30.844 11.203 1 85.38 211 ALA B C 1
ATOM 3852 O O . ALA B 1 211 ? 4.828 -32 11.094 1 85.38 211 ALA B O 1
ATOM 3853 N N . SER B 1 212 ? 3.236 -30.484 10.789 1 84.44 212 SER B N 1
ATOM 3854 C CA . SER B 1 212 ? 2.287 -31.453 10.258 1 84.44 212 SER B CA 1
ATOM 3855 C C . SER B 1 212 ? 2.553 -31.734 8.781 1 84.44 212 SER B C 1
ATOM 3857 O O . SER B 1 212 ? 2.008 -32.688 8.219 1 84.44 212 SER B O 1
ATOM 3859 N N . LEU B 1 213 ? 3.426 -30.969 8.195 1 89.5 213 LEU B N 1
ATOM 3860 C CA . LEU B 1 213 ? 3.686 -31.094 6.766 1 89.5 213 LEU B CA 1
ATOM 3861 C C . LEU B 1 213 ? 5.129 -31.516 6.512 1 89.5 213 LEU B C 1
ATOM 3863 O O . LEU B 1 213 ? 5.688 -31.234 5.449 1 89.5 213 LEU B O 1
ATOM 3867 N N . GLN B 1 214 ? 5.625 -32.188 7.367 1 89.06 214 GLN B N 1
ATOM 3868 C CA . GLN B 1 214 ? 7.039 -32.562 7.402 1 89.06 214 GLN B CA 1
ATOM 3869 C C . GLN B 1 214 ? 7.438 -33.344 6.156 1 89.06 214 GLN B C 1
ATOM 3871 O O . GLN B 1 214 ? 8.516 -33.125 5.602 1 89.06 214 GLN B O 1
ATOM 3876 N N . PRO B 1 215 ? 6.645 -34.219 5.676 1 90.19 215 PRO B N 1
ATOM 3877 C CA . PRO B 1 215 ? 7.039 -35 4.5 1 90.19 215 PRO B CA 1
ATOM 3878 C C . PRO B 1 215 ? 7.348 -34.125 3.289 1 90.19 215 PRO B C 1
ATOM 3880 O O . PRO B 1 215 ? 8.094 -34.531 2.4 1 90.19 215 PRO B O 1
ATOM 3883 N N . TRP B 1 216 ? 6.781 -32.969 3.275 1 92.69 216 TRP B N 1
ATOM 3884 C CA . TRP B 1 216 ? 6.93 -32.094 2.109 1 92.69 216 TRP B CA 1
ATOM 3885 C C . TRP B 1 216 ? 7.758 -30.859 2.449 1 92.69 216 TRP B C 1
ATOM 3887 O O . TRP B 1 216 ? 7.762 -29.875 1.699 1 92.69 216 TRP B O 1
ATOM 3897 N N . LYS B 1 217 ? 8.477 -30.891 3.52 1 89.94 217 LYS B N 1
ATOM 3898 C CA . LYS B 1 217 ? 9.164 -29.719 4.066 1 89.94 217 LYS B CA 1
ATOM 3899 C C . LYS B 1 217 ? 10.141 -29.125 3.053 1 89.94 217 LYS B C 1
ATOM 3901 O O . LYS B 1 217 ? 10.297 -27.906 2.971 1 89.94 217 LYS B O 1
ATOM 3906 N N . ASP B 1 218 ? 10.758 -29.938 2.229 1 91.5 218 ASP B N 1
ATOM 3907 C CA . ASP B 1 218 ? 11.773 -29.484 1.285 1 91.5 218 ASP B CA 1
ATOM 3908 C C . ASP B 1 218 ? 11.141 -28.766 0.101 1 91.5 218 ASP B C 1
ATOM 3910 O O . ASP B 1 218 ? 11.836 -28.078 -0.654 1 91.5 218 ASP B O 1
ATOM 3914 N N . ASN B 1 219 ? 9.836 -28.891 -0.042 1 95 219 ASN B N 1
ATOM 3915 C CA . ASN B 1 219 ? 9.125 -28.266 -1.154 1 95 219 ASN B CA 1
ATOM 3916 C C . ASN B 1 219 ? 8.32 -27.047 -0.698 1 95 219 ASN B C 1
ATOM 3918 O O . ASN B 1 219 ? 7.523 -26.516 -1.463 1 95 219 ASN B O 1
ATOM 3922 N N . ILE B 1 220 ? 8.531 -26.719 0.595 1 94.44 220 ILE B N 1
ATOM 3923 C CA . ILE B 1 220 ? 7.832 -25.562 1.153 1 94.44 220 ILE B CA 1
ATOM 3924 C C . ILE B 1 220 ? 8.836 -24.469 1.49 1 94.44 220 ILE B C 1
ATOM 3926 O O . ILE B 1 220 ? 9.727 -24.656 2.318 1 94.44 220 ILE B O 1
ATOM 3930 N N . HIS B 1 221 ? 8.695 -23.375 0.798 1 95.44 221 HIS B N 1
ATOM 3931 C CA . HIS B 1 221 ? 9.508 -22.203 1.09 1 95.44 221 HIS B CA 1
ATOM 3932 C C . HIS B 1 221 ? 8.727 -21.188 1.906 1 95.44 221 HIS B C 1
ATOM 3934 O O . HIS B 1 221 ? 7.68 -20.703 1.465 1 95.44 221 HIS B O 1
ATOM 3940 N N . VAL B 1 222 ? 9.227 -20.844 3.035 1 93.38 222 VAL B N 1
ATOM 3941 C CA . VAL B 1 222 ? 8.562 -19.891 3.91 1 93.38 222 VAL B CA 1
ATOM 3942 C C . VAL B 1 222 ? 9.211 -18.516 3.754 1 93.38 222 VAL B C 1
ATOM 3944 O O . VAL B 1 222 ? 10.43 -18.375 3.889 1 93.38 222 VAL B O 1
ATOM 3947 N N . ILE B 1 223 ? 8.398 -17.594 3.486 1 95.19 223 ILE B N 1
ATOM 3948 C CA . ILE B 1 223 ? 8.859 -16.234 3.262 1 95.19 223 ILE B CA 1
ATOM 3949 C C . ILE B 1 223 ? 8.438 -15.352 4.438 1 95.19 223 ILE B C 1
ATOM 3951 O O . ILE B 1 223 ? 7.25 -15.227 4.738 1 95.19 223 ILE B O 1
ATOM 3955 N N . GLN B 1 224 ? 9.391 -14.734 5.031 1 90.06 224 GLN B N 1
ATOM 3956 C CA . GLN B 1 224 ? 9.109 -13.836 6.145 1 90.06 224 GLN B CA 1
ATOM 3957 C C . GLN B 1 224 ? 8.578 -12.5 5.652 1 90.06 224 GLN B C 1
ATOM 3959 O O . GLN B 1 224 ? 9.102 -11.93 4.695 1 90.06 224 GLN B O 1
ATOM 3964 N N . GLN B 1 225 ? 7.566 -12.047 6.344 1 90.88 225 GLN B N 1
ATOM 3965 C CA . GLN B 1 225 ? 7.051 -10.711 6.062 1 90.88 225 GLN B CA 1
ATOM 3966 C C . GLN B 1 225 ? 7.766 -9.664 6.902 1 90.88 225 GLN B C 1
ATOM 3968 O O . GLN B 1 225 ? 7.344 -9.367 8.023 1 90.88 225 GLN B O 1
ATOM 3973 N N . LEU B 1 226 ? 8.742 -9.047 6.379 1 90.5 226 LEU B N 1
ATOM 3974 C CA . LEU B 1 226 ? 9.562 -8.094 7.117 1 90.5 226 LEU B CA 1
ATOM 3975 C C . LEU B 1 226 ? 8.781 -6.812 7.398 1 90.5 226 LEU B C 1
ATOM 3977 O O . LEU B 1 226 ? 9.07 -6.105 8.359 1 90.5 226 LEU B O 1
ATOM 3981 N N . ILE B 1 227 ? 7.855 -6.473 6.547 1 92.88 227 ILE B N 1
ATOM 3982 C CA . ILE B 1 227 ? 6.898 -5.395 6.762 1 92.88 227 ILE B CA 1
ATOM 3983 C C . ILE B 1 227 ? 5.496 -5.977 6.918 1 92.88 227 ILE B C 1
ATOM 3985 O O . ILE B 1 227 ? 4.93 -6.52 5.965 1 92.88 227 ILE B O 1
ATOM 3989 N N . GLN B 1 228 ? 4.973 -5.766 8.062 1 89.88 228 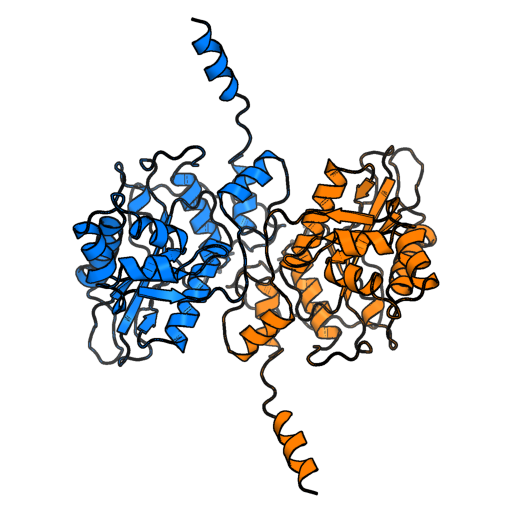GLN B N 1
ATOM 3990 C CA . GLN B 1 228 ? 3.68 -6.367 8.375 1 89.88 228 GLN B CA 1
ATOM 3991 C C . GLN B 1 228 ? 2.537 -5.57 7.75 1 89.88 228 GLN B C 1
ATOM 3993 O O . GLN B 1 228 ? 2.586 -4.34 7.699 1 89.88 228 GLN B O 1
ATOM 3998 N N . ASN B 1 229 ? 1.585 -6.293 7.32 1 90.75 229 ASN B N 1
ATOM 3999 C CA . ASN B 1 229 ? 0.383 -5.738 6.707 1 90.75 229 ASN B CA 1
ATOM 4000 C C . ASN B 1 229 ? -0.771 -6.738 6.73 1 90.75 229 ASN B C 1
ATOM 4002 O O . ASN B 1 229 ? -0.602 -7.898 6.348 1 90.75 229 ASN B O 1
ATOM 4006 N N . ASP B 1 230 ? -1.961 -6.324 7.207 1 90.62 230 ASP B N 1
ATOM 4007 C CA . ASP B 1 230 ? -3.031 -7.309 7.305 1 90.62 230 ASP B CA 1
ATOM 4008 C C . ASP B 1 230 ? -4.23 -6.902 6.449 1 90.62 230 ASP B C 1
ATOM 4010 O O . ASP B 1 230 ? -5.375 -7.215 6.789 1 90.62 230 ASP B O 1
ATOM 4014 N N . VAL B 1 231 ? -3.979 -6.16 5.426 1 94.06 231 VAL B N 1
ATOM 4015 C CA . VAL B 1 231 ? -5.051 -5.836 4.492 1 94.06 231 VAL B CA 1
ATOM 4016 C C . VAL B 1 231 ? -5.641 -7.117 3.916 1 94.06 231 VAL B C 1
ATOM 4018 O O . VAL B 1 231 ? -4.918 -8.086 3.662 1 94.06 231 VAL B O 1
ATOM 4021 N N . SER B 1 232 ? -6.922 -7.129 3.748 1 93.25 232 SER B N 1
ATOM 4022 C CA . SER B 1 232 ? -7.645 -8.25 3.156 1 93.25 232 SER B CA 1
ATOM 4023 C C . SER B 1 232 ? -8.844 -7.77 2.346 1 93.25 232 SER B C 1
ATOM 4025 O O . SER B 1 232 ? -9.328 -6.656 2.547 1 93.25 232 SER B O 1
ATOM 4027 N N . SER B 1 233 ? -9.234 -8.625 1.495 1 94.56 233 SER B N 1
ATOM 4028 C CA . SER B 1 233 ? -10.422 -8.297 0.709 1 94.56 233 SER B CA 1
ATOM 4029 C C . SER B 1 233 ? -11.641 -8.094 1.603 1 94.56 233 SER B C 1
ATOM 4031 O O . SER B 1 233 ? -12.484 -7.234 1.326 1 94.56 233 SER B O 1
ATOM 4033 N N . THR B 1 234 ? -11.734 -8.836 2.631 1 93.56 234 THR B N 1
ATOM 4034 C CA . THR B 1 234 ? -12.828 -8.703 3.582 1 93.56 234 THR B CA 1
ATOM 4035 C C . THR B 1 234 ? -12.836 -7.312 4.207 1 93.56 234 THR B C 1
ATOM 4037 O O . THR B 1 234 ? -13.875 -6.648 4.254 1 93.56 234 THR B O 1
ATOM 4040 N N . LYS B 1 235 ? -11.719 -6.824 4.621 1 95.31 235 LYS B N 1
ATOM 4041 C CA . LYS B 1 235 ? -11.617 -5.5 5.223 1 95.31 235 LYS B CA 1
ATOM 4042 C C . LYS B 1 235 ? -11.906 -4.406 4.199 1 95.31 235 LYS B C 1
ATOM 4044 O O . LYS B 1 235 ? -12.531 -3.391 4.523 1 95.31 235 LYS B O 1
ATOM 4049 N N . ILE B 1 236 ? -11.445 -4.609 2.99 1 97 236 ILE B N 1
ATOM 4050 C CA . ILE B 1 236 ? -11.703 -3.639 1.934 1 97 236 ILE B CA 1
ATOM 4051 C C . ILE B 1 236 ? -13.211 -3.512 1.708 1 97 236 ILE B C 1
ATOM 4053 O O . ILE B 1 236 ? -13.742 -2.402 1.612 1 97 236 ILE B O 1
ATOM 4057 N N . ARG B 1 237 ? -13.898 -4.621 1.626 1 95.69 237 ARG B N 1
ATOM 4058 C CA . ARG B 1 237 ? -15.352 -4.59 1.44 1 95.69 237 ARG B CA 1
ATOM 4059 C C . ARG B 1 237 ? -16.031 -3.906 2.615 1 95.69 237 ARG B C 1
ATOM 4061 O O . ARG B 1 237 ? -17 -3.162 2.43 1 95.69 237 ARG B O 1
ATOM 4068 N N . LEU B 1 238 ? -15.578 -4.145 3.781 1 95.12 238 LEU B N 1
ATOM 4069 C CA . LEU B 1 238 ? -16.109 -3.473 4.961 1 95.12 238 LEU B CA 1
ATOM 4070 C C . LEU B 1 238 ? -15.953 -1.959 4.84 1 95.12 238 LEU B C 1
ATOM 4072 O O . LEU B 1 238 ? -16.906 -1.212 5.105 1 95.12 238 LEU B O 1
ATOM 4076 N N . PHE B 1 239 ? -14.805 -1.502 4.461 1 97.06 239 PHE B N 1
ATOM 4077 C CA . PHE B 1 239 ? -14.555 -0.075 4.289 1 97.06 239 PHE B CA 1
ATOM 4078 C C . PHE B 1 239 ? -15.508 0.516 3.252 1 97.06 239 PHE B C 1
ATOM 4080 O O . PHE B 1 239 ? -16.094 1.575 3.475 1 97.06 239 PHE B O 1
ATOM 4087 N N . LEU B 1 240 ? -15.625 -0.218 2.193 1 96.19 240 LEU B N 1
ATOM 4088 C CA . LEU B 1 240 ? -16.484 0.264 1.118 1 96.19 240 LEU B CA 1
ATOM 4089 C C . LEU B 1 240 ? -17.938 0.361 1.583 1 96.19 240 LEU B C 1
ATOM 4091 O O . LEU B 1 240 ? -18.609 1.351 1.304 1 96.19 240 LEU B O 1
ATOM 4095 N N . ARG B 1 241 ? -18.375 -0.586 2.324 1 94.12 241 ARG B N 1
ATOM 4096 C CA . ARG B 1 241 ? -19.734 -0.579 2.854 1 94.12 241 ARG B CA 1
ATOM 4097 C C . ARG B 1 241 ? -19.953 0.597 3.801 1 94.12 241 ARG B C 1
ATOM 4099 O O . ARG B 1 241 ? -21.047 1.17 3.855 1 94.12 241 ARG B O 1
ATOM 4106 N N . ARG B 1 242 ? -18.953 0.946 4.473 1 94.69 242 ARG B N 1
ATOM 4107 C CA . ARG B 1 242 ? -19.047 2.025 5.453 1 94.69 242 ARG B CA 1
ATOM 4108 C C . ARG B 1 242 ? -18.656 3.363 4.828 1 94.69 242 ARG B C 1
ATOM 4110 O O . ARG B 1 242 ? -18.453 4.348 5.539 1 94.69 242 ARG B O 1
ATOM 4117 N N . GLU B 1 243 ? -18.359 3.352 3.562 1 95.31 243 GLU B N 1
ATOM 4118 C CA . GLU B 1 243 ? -18 4.547 2.801 1 95.31 243 GLU B CA 1
ATOM 4119 C C . GLU B 1 243 ? -16.688 5.141 3.287 1 95.31 243 GLU B C 1
ATOM 4121 O O . GLU B 1 243 ? -16.531 6.363 3.33 1 95.31 243 GLU B O 1
ATOM 4126 N N . MET B 1 244 ? -15.883 4.27 3.729 1 96.62 244 MET B N 1
ATOM 4127 C CA . MET B 1 244 ? -14.539 4.68 4.137 1 96.62 244 MET B CA 1
ATOM 4128 C C . MET B 1 244 ? -13.562 4.582 2.971 1 96.62 244 MET B C 1
ATOM 4130 O O . MET B 1 244 ? -13.805 3.848 2.01 1 96.62 244 MET B O 1
ATOM 4134 N N . SER B 1 245 ? -12.516 5.336 3.051 1 97.31 245 SER B N 1
ATOM 4135 C CA . SER B 1 245 ? -11.531 5.367 1.979 1 97.31 245 SER B CA 1
ATOM 4136 C C . SER B 1 245 ? -10.742 4.062 1.916 1 97.31 245 SER B C 1
ATOM 4138 O O . SER B 1 245 ? -10.359 3.512 2.951 1 97.31 245 SER B O 1
ATOM 4140 N N . VAL B 1 246 ? -10.477 3.578 0.691 1 97.69 246 VAL B N 1
ATOM 4141 C CA . VAL B 1 246 ? -9.641 2.404 0.48 1 97.69 246 VAL B CA 1
ATOM 4142 C C . VAL B 1 246 ? -8.391 2.797 -0.313 1 97.69 246 VAL B C 1
ATOM 4144 O O . VAL B 1 246 ? -7.676 1.931 -0.818 1 97.69 246 VAL B O 1
ATOM 4147 N N . ARG B 1 247 ? -8.133 4.113 -0.354 1 97 247 ARG B N 1
ATOM 4148 C CA . ARG B 1 247 ? -6.934 4.594 -1.033 1 97 247 ARG B CA 1
ATOM 4149 C C . ARG B 1 247 ? -5.672 4.078 -0.349 1 97 247 ARG B C 1
ATOM 4151 O O . ARG B 1 247 ? -5.602 4.023 0.881 1 97 247 ARG B O 1
ATOM 4158 N N . TYR B 1 248 ? -4.707 3.699 -1.159 1 97.06 248 TYR B N 1
ATOM 4159 C CA . TYR B 1 248 ? -3.385 3.23 -0.763 1 97.06 248 TYR B CA 1
ATOM 4160 C C . TYR B 1 248 ? -3.457 1.827 -0.174 1 97.06 248 TYR B C 1
ATOM 4162 O O . TYR B 1 248 ? -2.467 1.318 0.357 1 97.06 248 TYR B O 1
ATOM 4170 N N . LEU B 1 249 ? -4.664 1.183 -0.238 1 97.62 249 LEU B N 1
ATOM 4171 C CA . LEU B 1 249 ? -4.824 -0.209 0.169 1 97.62 249 LEU B CA 1
ATOM 4172 C C . LEU B 1 249 ? -4.969 -1.118 -1.048 1 97.62 249 LEU B C 1
ATOM 4174 O O . LEU B 1 249 ? -4.582 -2.287 -1.004 1 97.62 249 LEU B O 1
ATOM 4178 N N . ILE B 1 250 ? -5.574 -0.592 -2.039 1 97.62 250 ILE B N 1
ATOM 4179 C CA . ILE B 1 250 ? -5.723 -1.262 -3.326 1 97.62 250 ILE B CA 1
ATOM 4180 C C . ILE B 1 250 ? -5.371 -0.295 -4.457 1 97.62 250 ILE B C 1
ATOM 4182 O O . ILE B 1 250 ? -5.344 0.921 -4.254 1 97.62 250 ILE B O 1
ATOM 4186 N N . PRO B 1 251 ? -5.051 -0.822 -5.645 1 96.19 251 PRO B N 1
ATOM 4187 C CA . PRO B 1 251 ? -4.668 0.05 -6.754 1 96.19 251 PRO B CA 1
ATOM 4188 C C . PRO B 1 251 ? -5.781 1.016 -7.16 1 96.19 251 PRO B C 1
ATOM 4190 O O . PRO B 1 251 ? -6.957 0.643 -7.164 1 96.19 251 PRO B O 1
ATOM 4193 N N . VAL B 1 252 ? -5.387 2.209 -7.57 1 93.44 252 VAL B N 1
ATOM 4194 C CA . VAL B 1 252 ? -6.316 3.281 -7.906 1 93.44 252 VAL B CA 1
ATOM 4195 C C . VAL B 1 252 ? -7.219 2.844 -9.055 1 93.44 252 VAL B C 1
ATOM 4197 O O . VAL B 1 252 ? -8.438 3.035 -9.008 1 93.44 252 VAL B O 1
ATOM 4200 N N . PRO B 1 253 ? -6.691 2.184 -10.086 1 94.75 253 PRO B N 1
ATOM 4201 C CA . PRO B 1 253 ? -7.582 1.745 -11.156 1 94.75 253 PRO B CA 1
ATOM 4202 C C . PRO B 1 253 ? -8.656 0.775 -10.68 1 94.75 253 PRO B C 1
ATOM 4204 O O . PRO B 1 253 ? -9.766 0.757 -11.219 1 94.75 253 PRO B O 1
ATOM 4207 N N . VAL B 1 254 ? -8.305 0.006 -9.719 1 97.81 254 VAL B N 1
ATOM 4208 C CA . VAL B 1 254 ? -9.281 -0.917 -9.148 1 97.81 254 VAL B CA 1
ATOM 4209 C C . VAL B 1 254 ? -10.352 -0.135 -8.391 1 97.81 254 VAL B C 1
ATOM 4211 O O . VAL B 1 254 ? -11.539 -0.465 -8.461 1 97.81 254 VAL B O 1
ATOM 4214 N N . ILE B 1 255 ? -9.961 0.909 -7.668 1 97 255 ILE B N 1
ATOM 4215 C CA . ILE B 1 255 ? -10.906 1.77 -6.961 1 97 255 ILE B CA 1
ATOM 4216 C C . ILE B 1 255 ? -11.898 2.371 -7.953 1 97 255 ILE B C 1
ATOM 4218 O O . ILE B 1 255 ? -13.109 2.318 -7.738 1 97 255 ILE B O 1
ATOM 4222 N N . HIS B 1 256 ? -11.406 2.92 -9.016 1 95.69 256 HIS B N 1
ATOM 4223 C CA . HIS B 1 256 ? -12.258 3.523 -10.039 1 95.69 256 HIS B CA 1
ATOM 4224 C C . HIS B 1 256 ? -13.227 2.502 -10.625 1 95.69 256 HIS B C 1
ATOM 4226 O O . HIS B 1 256 ? -14.398 2.812 -10.852 1 95.69 256 HIS B O 1
ATOM 4232 N N . TYR B 1 257 ? -12.727 1.307 -10.891 1 97.75 257 TYR B N 1
ATOM 4233 C CA . TYR B 1 257 ? -13.578 0.24 -11.422 1 97.75 257 TYR B CA 1
ATOM 4234 C C . TYR B 1 257 ? -14.719 -0.071 -10.461 1 97.75 257 TYR B C 1
ATOM 4236 O O . TYR B 1 257 ? -15.867 -0.219 -10.891 1 97.75 257 TYR B O 1
ATOM 4244 N N . ILE B 1 258 ? -14.391 -0.184 -9.188 1 97.31 258 ILE B N 1
ATOM 4245 C CA . ILE B 1 258 ? -15.375 -0.491 -8.148 1 97.31 258 ILE B CA 1
ATOM 4246 C C . ILE B 1 258 ? -16.438 0.596 -8.117 1 97.31 258 ILE B C 1
ATOM 4248 O O . ILE B 1 258 ? -17.641 0.297 -8.031 1 97.31 258 ILE B O 1
ATOM 4252 N N . GLU B 1 259 ? -16.016 1.811 -8.148 1 95.5 259 GLU B N 1
ATOM 4253 C CA . GLU B 1 259 ? -16.938 2.939 -8.125 1 95.5 259 GLU B CA 1
ATOM 4254 C C . GLU B 1 259 ? -17.812 2.959 -9.375 1 95.5 259 GLU B C 1
ATOM 4256 O O . GLU B 1 259 ? -19.031 3.117 -9.289 1 95.5 259 GLU B O 1
ATOM 4261 N N . GLN B 1 260 ? -17.188 2.734 -10.461 1 96.19 260 GLN B N 1
ATOM 4262 C CA . GLN B 1 260 ? -17.875 2.771 -11.742 1 96.19 260 GLN B CA 1
ATOM 4263 C C . GLN B 1 260 ? -18.938 1.687 -11.828 1 96.19 260 GLN B C 1
ATOM 4265 O O . GLN B 1 260 ? -20.016 1.909 -12.383 1 96.19 260 GLN B O 1
ATOM 4270 N N . HIS B 1 261 ? -18.703 0.54 -11.289 1 96.31 261 HIS B N 1
ATOM 4271 C CA . HIS B 1 261 ? -19.609 -0.593 -11.43 1 96.31 261 HIS B CA 1
ATOM 4272 C C . HIS B 1 261 ? -20.406 -0.824 -10.148 1 96.31 261 HIS B C 1
ATOM 4274 O O . HIS B 1 261 ? -21.109 -1.827 -10.016 1 96.31 261 HIS B O 1
ATOM 4280 N N . HIS B 1 262 ? -20.266 0.057 -9.188 1 94.44 262 HIS B N 1
ATOM 4281 C CA . HIS B 1 262 ? -21.016 0.035 -7.934 1 94.44 262 HIS B CA 1
ATOM 4282 C C . HIS B 1 262 ? -20.875 -1.314 -7.238 1 94.44 262 HIS B C 1
ATOM 4284 O O . HIS B 1 262 ? -21.875 -1.914 -6.84 1 94.44 262 HIS B O 1
ATOM 4290 N N . LEU B 1 263 ? -19.656 -1.747 -7.16 1 95.69 263 LEU B N 1
ATOM 4291 C CA . LEU B 1 263 ? -19.391 -3.039 -6.531 1 95.69 263 LEU B CA 1
ATOM 4292 C C . LEU B 1 263 ? -19.312 -2.898 -5.016 1 95.69 263 LEU B C 1
ATOM 4294 O O . LEU B 1 263 ? -18.812 -1.888 -4.512 1 95.69 263 LEU B O 1
ATOM 4298 N N . TYR B 1 264 ? -19.766 -3.916 -4.238 1 93 264 TYR B N 1
ATOM 4299 C CA . TYR B 1 264 ? -19.625 -4.121 -2.799 1 93 264 TYR B CA 1
ATOM 4300 C C . TYR B 1 264 ? -20.438 -3.088 -2.021 1 93 264 TYR B C 1
ATOM 4302 O O . TYR B 1 264 ? -20.094 -2.762 -0.88 1 93 264 TYR B O 1
ATOM 4310 N N . GLU B 1 265 ? -21.328 -2.42 -2.664 1 82.75 265 GLU B N 1
ATOM 4311 C CA . GLU B 1 265 ? -22.234 -1.49 -1.983 1 82.75 265 GLU B CA 1
ATOM 4312 C C . GLU B 1 265 ? -23.344 -2.232 -1.248 1 82.75 265 GLU B C 1
ATOM 4314 O O . GLU B 1 265 ? -23.672 -3.371 -1.591 1 82.75 265 GLU B O 1
ATOM 4319 N N . ASP B 1 266 ? -23.641 -1.972 0.039 1 65.94 266 ASP B N 1
ATOM 4320 C CA . ASP B 1 266 ? -24.719 -2.6 0.79 1 65.94 266 ASP B CA 1
ATOM 4321 C C . ASP B 1 266 ? -25.922 -2.863 -0.106 1 65.94 266 ASP B C 1
ATOM 4323 O O . ASP B 1 266 ? -26.375 -1.972 -0.832 1 65.94 266 ASP B O 1
ATOM 4327 N N . ASP B 1 267 ? -26.094 -4.039 -0.572 1 53.72 267 ASP B N 1
ATOM 4328 C CA . ASP B 1 267 ? -27.438 -4.367 -1.016 1 53.72 267 ASP B CA 1
ATOM 4329 C C . ASP B 1 267 ? -28.453 -4.145 0.104 1 53.72 267 ASP B C 1
ATOM 4331 O O . ASP B 1 267 ? -28.328 -4.727 1.185 1 53.72 267 ASP B O 1
ATOM 4335 N N . GLY B 1 268 ? -28.938 -3.076 0.562 1 43.22 268 GLY B N 1
ATOM 4336 C CA . GLY B 1 268 ? -30.141 -2.988 1.385 1 43.22 268 GLY B CA 1
ATOM 4337 C C . GLY B 1 268 ? -31 -4.234 1.322 1 43.22 268 GLY B C 1
ATOM 4338 O O . GLY B 1 268 ? -31.969 -4.363 2.072 1 43.22 268 GLY B O 1
ATOM 4339 N N . THR B 1 269 ? -31.172 -4.953 0.302 1 38.28 269 THR B N 1
ATOM 4340 C CA . THR B 1 269 ? -32.281 -5.898 0.137 1 38.28 269 THR B CA 1
ATOM 4341 C C . THR B 1 269 ? -32 -7.172 0.937 1 38.28 269 THR B C 1
ATOM 4343 O O . THR B 1 269 ? -32.938 -7.91 1.265 1 38.28 269 THR B O 1
ATOM 4346 N N . ALA B 1 270 ? -30.875 -7.664 1.2 1 37.31 270 ALA B N 1
ATOM 4347 C CA . ALA B 1 270 ? -30.922 -9.07 1.605 1 37.31 270 ALA B CA 1
ATOM 4348 C C . ALA B 1 270 ? -31.359 -9.203 3.061 1 37.31 270 ALA B C 1
ATOM 4350 O O . ALA B 1 270 ? -31.656 -10.312 3.523 1 37.31 270 ALA B O 1
ATOM 4351 N N . GLU B 1 271 ? -31.016 -8.32 3.957 1 35.72 271 GLU B N 1
ATOM 4352 C CA . GLU B 1 271 ? -31.453 -8.617 5.324 1 35.72 271 GLU B CA 1
ATOM 4353 C C . GLU B 1 271 ? -32.969 -8.5 5.469 1 35.72 271 GLU B C 1
ATOM 4355 O O . GLU B 1 271 ? -33.5 -8.797 6.531 1 35.72 271 GLU B O 1
ATOM 4360 N N . LYS B 1 272 ? -33.719 -7.934 4.641 1 36.06 272 LYS B N 1
ATOM 4361 C CA . LYS B 1 272 ? -35.156 -7.977 4.879 1 36.06 272 LYS B CA 1
ATOM 4362 C C . LYS B 1 272 ? -35.688 -9.391 4.688 1 36.06 272 LYS B C 1
ATOM 4364 O O . LYS B 1 272 ? -36.875 -9.648 4.949 1 36.06 272 LYS B O 1
ATOM 4369 N N . GLY B 1 273 ? -34.938 -10.266 4.02 1 32.34 273 GLY B N 1
ATOM 4370 C CA . GLY B 1 273 ? -35.562 -11.547 3.711 1 32.34 273 GLY B CA 1
ATOM 4371 C C . GLY B 1 273 ? -35.562 -12.508 4.891 1 32.34 273 GLY B C 1
ATOM 4372 O O . GLY B 1 273 ? -36.25 -13.523 4.859 1 32.34 273 GLY B O 1
ATOM 4373 N N . LYS B 1 274 ? -34.594 -12.516 5.793 1 35.94 274 LYS B N 1
ATOM 4374 C CA . LYS B 1 274 ? -34.688 -13.57 6.797 1 35.94 274 LYS B CA 1
ATOM 4375 C C . LYS B 1 274 ? -35.719 -13.227 7.879 1 35.94 274 LYS B C 1
ATOM 4377 O O . LYS B 1 274 ? -36.031 -14.07 8.719 1 35.94 274 LYS B O 1
ATOM 4382 N N . GLU B 1 275 ? -35.938 -11.984 8.094 1 34.84 275 GLU B N 1
ATOM 4383 C CA . GLU B 1 275 ? -36.906 -11.75 9.18 1 34.84 275 GLU B CA 1
ATOM 4384 C C . GLU B 1 275 ? -38.312 -12.203 8.781 1 34.84 275 GLU B C 1
ATOM 4386 O O . GLU B 1 275 ? -39.156 -12.391 9.641 1 34.84 275 GLU B O 1
ATOM 4391 N N . ARG B 1 276 ? -38.625 -12.125 7.5 1 36.53 276 ARG B N 1
ATOM 4392 C CA . ARG B 1 276 ? -40.031 -12.461 7.262 1 36.53 276 ARG B CA 1
ATOM 4393 C C . ARG B 1 276 ? -40.281 -13.961 7.398 1 36.53 276 ARG B C 1
ATOM 4395 O O . ARG B 1 276 ? -41.406 -14.414 7.5 1 36.53 276 ARG B O 1
ATOM 4402 N N . GLN B 1 277 ? -39.188 -14.766 7.137 1 33.5 277 GLN B N 1
ATOM 4403 C CA . GLN B 1 277 ? -39.594 -16.156 7.105 1 33.5 277 GLN B CA 1
ATOM 4404 C C . GLN B 1 277 ? -39.75 -16.719 8.516 1 33.5 277 GLN B C 1
ATOM 4406 O O . GLN B 1 277 ? -40.281 -17.812 8.695 1 33.5 277 GLN B O 1
ATOM 4411 N N . GLU B 1 278 ? -39.094 -16.109 9.547 1 36 278 GLU B N 1
ATOM 4412 C CA . GLU B 1 278 ? -39.344 -16.828 10.797 1 36 278 GLU B CA 1
ATOM 4413 C C . GLU B 1 278 ? -40.75 -16.578 11.32 1 36 278 GLU B C 1
ATOM 4415 O O . GLU B 1 278 ? -41.125 -17.125 12.352 1 36 278 GLU B O 1
ATOM 4420 N N . GLY B 1 279 ? -41.438 -15.508 10.812 1 31.62 279 GLY B N 1
ATOM 4421 C CA . GLY B 1 279 ? -42.75 -15.398 11.438 1 31.62 279 GLY B CA 1
ATOM 4422 C C . GLY B 1 279 ? -43.719 -16.438 10.938 1 31.62 279 GLY B C 1
ATOM 4423 O O . GLY B 1 279 ? -44.906 -16.406 11.297 1 31.62 279 GLY B O 1
ATOM 4424 N N . ARG B 1 280 ? -43.406 -17.219 9.867 1 24.69 280 ARG B N 1
ATOM 4425 C CA . ARG B 1 280 ? -44.438 -18.234 9.727 1 24.69 280 ARG B CA 1
ATOM 4426 C C . ARG B 1 280 ? -44.125 -19.469 10.562 1 24.69 280 ARG B C 1
ATOM 4428 O O . ARG B 1 280 ? -42.938 -19.828 10.711 1 24.69 280 ARG B O 1
#

Secondary structure (DSSP, 8-state):
----------S-TTS----------SS-----TT--SB-S-TTSEEEEEEEEE--TT--HHHHHHHHHHHHHHHHHSSEEEEEEEEEEPPGGG--TTPPPHHHHHHHHHHHHHHH-SSEEE--HHHH-SS---HHHHHHHHHIIIIIIS-SEE-SSS-EEPPEEEEEEEHHHHHHHHSTTTS-HHHHIIIIIII-EEEE--TT--HHHHHHTTGGGGGGEEEE--SS-B---HHHHHHHHHTT---BTTB-HHHHHHHHHTTTT---TTTTHHHHHHTT-/----------S-TTS----------SS-----TT--SB-S-TTSEEEEEEEEE--TT--HHHHHHHHHHHHHHHHHSSEEEEEEEEEEPPGGG--TTPPPHHHHHHHHHHHHHHH-SSEEE--HHHH-SS---HHHHHHHHHIIIIIIS-SEE-SSS-EEPPEEEEEEEHHHHHHHHSTTTS-HHHHIIIIIII-EEEE--TT--HHHHHHTTGGGGGGEEEE--SS-B---HHHHHHHHHTT---BTTB-HHHHHHHHHTTTT---TTTTHHHHHHTT-

Organism: Penicillium patulum (NCBI:txid5078)

Radius of gyration: 25.98 Å; Cα contacts (8 Å, |Δi|>4): 965; chains: 2; bounding box: 90×73×70 Å

pLDDT: mean 85.47, std 20.49, range [21.33, 98.88]

Nearest PDB structures (foldseek):
  1kqn-assembly1_F  TM=9.465E-01  e=3.170E-23  Homo sapiens
  1kku-assembly1_A  TM=9.478E-01  e=7.557E-23  Homo sapiens
  1kqn-assembly1_A  TM=9.458E-01  e=6.630E-22  Homo sapiens
  5z9r-assembly1_B  TM=9.216E-01  e=3.149E-22  Mus musculus
  8qe8-assembly1_1  TM=9.440E-01  e=2.959E-22  Homo sapiens

Sequence (560 aa):
MAIEMVGGQSDDVHQVPADITPARMEDYTFPELRLKRTMSDPEKTPLLLVACGSFSPITYLHLRMFEMAADHVRFSTDFELIGGYLSPVSDAYRKAGLASAEHRVAMCQLAVDQTSDWLMVDTWEPTQKAYQPTAVVLDHFDHEINVVRGGVDTGNGTRKPVRIALLAGADLIHTMSTPGVWSEKDLDHILGKYGSFIVERSGTDIDEALASLQPWKDNIHVIQQLIQNDVSSTKIRLFLRREMSVRYLIPVPVIHYIEQHHLYEDDGTAEKGKERQEGRMAIEMVGGQSDDVHQVPADITPARMEDYTFPELRLKRTMSDPEKTPLLLVACGSFSPITYLHLRMFEMAADHVRFSTDFELIGGYLSPVSDAYRKAGLASAEHRVAMCQLAVDQTSDWLMVDTWEPTQKAYQPTAVVLDHFDHEINVVRGGVDTGNGTRKPVRIALLAGADLIHTMSTPGVWSEKDLDHILGKYGSFIVERSGTDIDEALASLQPWKDNIHVIQQLIQNDVSSTKIRLFLRREMSVRYLIPVPVIHYIEQHHLYEDDGTAEKGKERQEGR

Solvent-accessible surface area (backbone atoms only — not comparable to full-atom values): 31459 Å² total; per-residue (Å²): 132,84,77,76,75,76,81,73,77,29,43,26,76,81,52,76,74,69,88,74,70,60,64,82,71,83,78,86,69,87,74,56,91,50,47,55,64,53,45,93,54,64,87,41,42,43,29,36,41,35,31,71,40,68,40,57,50,58,38,35,60,68,56,34,51,52,48,55,47,51,45,46,34,67,74,72,49,64,44,35,80,38,36,36,33,40,33,38,42,17,65,51,61,72,56,91,85,58,65,53,37,47,57,29,50,39,36,44,44,46,41,28,70,32,70,42,86,41,52,46,62,40,62,66,50,31,61,34,79,54,62,72,56,70,56,56,54,52,46,50,50,43,41,54,39,38,64,73,57,52,26,36,33,34,74,79,89,45,63,40,73,56,43,45,28,38,41,45,50,40,67,58,49,45,47,63,47,34,87,84,70,53,51,68,66,54,45,42,50,34,35,61,72,43,13,33,39,32,36,50,46,93,92,59,66,61,67,64,31,45,64,68,41,52,94,37,46,91,34,50,43,79,38,81,55,90,60,51,67,63,74,44,37,68,56,52,42,51,29,48,53,69,71,38,76,59,70,77,50,31,49,59,60,36,50,50,50,34,63,74,67,62,56,65,52,75,67,78,63,64,71,65,57,63,63,61,58,68,76,106,133,84,79,77,76,77,81,73,78,32,42,25,76,82,52,76,74,68,88,75,71,60,63,80,72,82,76,87,71,86,73,54,91,49,45,55,64,54,46,93,54,62,87,40,43,43,29,35,41,36,31,71,41,67,40,58,52,56,40,35,60,68,56,35,50,53,49,54,48,50,45,44,34,68,74,71,50,64,44,37,79,37,37,37,34,39,33,40,43,17,65,51,60,74,55,92,85,59,64,52,35,47,57,29,50,38,37,45,44,46,40,29,68,32,70,43,87,40,52,44,64,40,62,66,50,32,60,33,80,54,62,71,56,69,55,56,54,52,46,50,51,45,42,54,40,38,62,72,58,52,26,35,33,34,74,78,89,46,64,39,72,55,44,44,28,39,39,43,49,40,66,58,49,45,46,63,46,34,85,85,70,52,52,68,68,55,45,42,49,34,34,60,71,44,14,35,40,32,35,51,48,91,93,59,66,61,67,64,31,46,64,69,40,51,94,35,47,92,33,50,44,79,39,80,54,90,60,49,67,63,72,46,35,69,56,51,41,50,30,47,53,68,71,38,76,58,71,77,50,30,50,59,59,35,51,48,50,33,63,75,67,61,57,64,53,74,67,79,63,64,73,63,57,64,64,60,58,68,75,104

InterPro domains:
  IPR004821 Cytidyltransferase-like domain [PF01467] (50-237)
  IPR005248 Nicotinate/nicotinamide nucleotide adenylyltransferase [TIGR00482] (50-264)
  IPR014729 Rossmann-like alpha/beta/alpha sandwich fold [G3DSA:3.40.50.620] (44-275)
  IPR045094 Nicotinamide/nicotinate mononucleotide adenylyltransferase, eukaryotic [cd09286] (47-264)
  IPR051182 Eukaryotic NMN adenylyltransferase [PTHR12039] (39-275)